Protein AF-K9UHI0-F1 (afdb_monomer)

Organism: Chamaesiphon minutus (strain ATCC 27169 / PCC 6605) (NCBI:txid1173020)

Radius of gyration: 30.15 Å; Cα contacts (8 Å, |Δi|>4): 325; chains: 1; bounding box: 74×89×72 Å

Foldseek 3Di:
DDDDAPDLLLQQCLQVLPPPPDDDPPPDPDDDDDDDDDDDDDDDDDDDDDDDDDDDDDDDDDDDDDDDDDDDDDDDDDDPDDDDPDQDADDPVLLVLLVVLLCLLLVFDDDPVRSVVVVVSCNVCVVPDPSNVVSSVSSSVCVVCSVVPDPVSSVVSSVVSLVSLLVVLLVLDPVSVVSNVRSQCDPVQFLAVDLHTHHLSLLLLLLVLLQVLVCLLLVHRAGDSDPVVSVLSSVLCSVCVVVDDNLLVVLSVCSSVLVSCCVVPVVVPQAPLVSLVSSLVSLVLCCVQFVLSVVSNVLSVVLVVVLVPPPVCPPVPDDSVRSRVSVVVCVVVSVVVSVVDPDNRHGPVSVRSVVDPSSVSSSPGPSVVVPDDDPDD

Solvent-accessible surface area (backbone atoms only — not comparable to full-atom values): 23058 Å² total; per-residue (Å²): 132,86,79,83,63,77,57,35,72,67,58,39,59,65,56,75,71,60,61,90,80,50,84,75,78,76,90,70,88,78,78,84,85,83,90,85,85,87,86,87,86,92,86,86,83,88,90,84,94,86,83,88,89,87,88,87,82,89,84,90,90,87,90,86,84,91,90,89,90,91,83,88,81,90,79,86,86,76,80,88,70,75,82,79,80,80,77,80,76,92,46,73,65,62,51,52,47,32,54,49,39,56,17,60,51,58,74,37,86,74,48,73,70,54,49,50,53,51,47,57,51,51,60,74,40,48,91,78,34,64,56,43,49,56,23,48,54,43,47,40,68,40,41,65,54,64,72,72,42,55,73,64,56,44,50,52,52,29,51,53,52,51,53,48,23,50,51,41,30,73,78,56,35,66,62,21,41,55,57,43,48,59,44,46,64,39,78,92,50,40,70,29,83,59,70,57,53,42,27,61,66,40,29,44,43,50,27,47,51,50,27,47,51,50,18,59,43,70,73,45,85,32,44,72,62,44,74,67,47,23,49,51,44,37,52,53,48,40,77,44,45,82,78,52,52,55,69,43,37,47,44,43,69,43,38,52,66,37,42,47,51,34,67,79,42,49,67,72,71,60,43,60,57,51,50,50,54,50,29,33,54,46,20,69,72,36,35,87,55,38,69,89,42,36,66,52,25,48,52,45,43,52,51,54,48,54,58,68,66,36,84,89,53,54,71,92,79,51,51,77,68,54,48,35,52,54,49,58,64,52,41,62,59,48,57,55,59,57,68,76,47,83,86,78,68,68,56,72,58,78,75,34,50,83,80,41,62,60,66,59,64,55,38,72,33,76,53,51,74,67,72,56,70,80,79,81,125

Structure (mmCIF, N/CA/C/O backbone):
data_AF-K9UHI0-F1
#
_entry.id   AF-K9UHI0-F1
#
loop_
_atom_site.group_PDB
_atom_site.id
_atom_site.type_symbol
_atom_site.label_atom_id
_atom_site.label_alt_id
_atom_site.label_comp_id
_atom_site.label_asym_id
_atom_site.label_entity_id
_atom_site.label_seq_id
_atom_site.pdbx_PDB_ins_code
_atom_site.Cartn_x
_atom_site.Cartn_y
_atom_site.Cartn_z
_atom_site.occupancy
_atom_site.B_iso_or_equiv
_atom_site.auth_seq_id
_atom_site.auth_comp_id
_atom_site.auth_asym_id
_atom_site.auth_atom_id
_atom_site.pdbx_PDB_model_num
ATOM 1 N N . MET A 1 1 ? -18.161 9.362 -13.116 1.00 27.28 1 MET A N 1
ATOM 2 C CA . MET A 1 1 ? -16.738 9.174 -12.734 1.00 27.28 1 MET A CA 1
ATOM 3 C C . MET A 1 1 ? -15.889 9.791 -13.835 1.00 27.28 1 MET A C 1
ATOM 5 O O . MET A 1 1 ? -16.191 9.506 -14.984 1.00 27.28 1 MET A O 1
ATOM 9 N N . LYS A 1 2 ? -14.886 10.631 -13.537 1.00 25.95 2 LYS A N 1
ATOM 10 C CA . LYS A 1 2 ? -13.956 11.105 -14.580 1.00 25.95 2 LYS A CA 1
ATOM 11 C C . LYS A 1 2 ? -12.965 9.972 -14.909 1.00 25.95 2 LYS A C 1
ATOM 13 O O . LYS A 1 2 ? -12.375 9.446 -13.964 1.00 25.95 2 LYS A O 1
ATOM 18 N N . PRO A 1 3 ? -12.799 9.558 -16.178 1.00 29.36 3 PRO A N 1
ATOM 19 C CA . PRO A 1 3 ? -11.816 8.544 -16.544 1.00 29.36 3 PRO A CA 1
ATOM 20 C C . PRO A 1 3 ? -10.414 9.150 -16.453 1.00 29.36 3 PRO A C 1
ATOM 22 O O . PRO A 1 3 ? -10.140 10.164 -17.099 1.00 29.36 3 PRO A O 1
ATOM 25 N N . THR A 1 4 ? -9.543 8.536 -15.650 1.00 36.44 4 THR A N 1
ATOM 26 C CA . THR A 1 4 ? -8.164 8.992 -15.432 1.00 36.44 4 THR A CA 1
ATOM 27 C C . THR A 1 4 ? -7.467 9.252 -16.764 1.00 36.44 4 THR A C 1
ATOM 29 O O . THR A 1 4 ? -7.458 8.406 -17.663 1.00 36.44 4 THR A O 1
ATOM 32 N N . SER A 1 5 ? -6.951 10.465 -16.916 1.00 41.91 5 SER A N 1
ATOM 33 C CA . SER A 1 5 ? -5.935 10.766 -17.915 1.00 41.91 5 SER A CA 1
ATOM 34 C C . SER A 1 5 ? -4.603 10.174 -17.480 1.00 41.91 5 SER A C 1
ATOM 36 O O . SER A 1 5 ? -4.393 10.016 -16.274 1.00 41.91 5 SER A O 1
ATOM 38 N N . ILE A 1 6 ? -3.678 9.956 -18.419 1.00 47.50 6 ILE A N 1
ATOM 39 C CA . ILE A 1 6 ? -2.267 9.874 -18.026 1.00 47.50 6 ILE A CA 1
ATOM 40 C C . ILE A 1 6 ? -1.928 11.226 -17.396 1.00 47.50 6 ILE A C 1
ATOM 42 O O . ILE A 1 6 ? -1.931 12.268 -18.057 1.00 47.50 6 ILE A O 1
ATOM 46 N N . ASN A 1 7 ? -1.703 11.220 -16.087 1.00 49.72 7 ASN A N 1
ATOM 47 C CA . ASN A 1 7 ? -1.215 12.379 -15.364 1.00 49.72 7 ASN A CA 1
ATOM 48 C C . ASN A 1 7 ? 0.159 12.740 -15.935 1.00 49.72 7 ASN A C 1
ATOM 50 O O . ASN A 1 7 ? 1.037 11.887 -16.064 1.00 49.72 7 ASN A O 1
ATOM 54 N N . SER A 1 8 ? 0.337 14.004 -16.309 1.00 45.19 8 SER A N 1
ATOM 55 C CA . SER A 1 8 ? 1.539 14.483 -16.992 1.00 45.19 8 SER A CA 1
ATOM 56 C C . SER A 1 8 ? 2.810 14.173 -16.190 1.00 45.19 8 SER A C 1
ATOM 58 O O . SER A 1 8 ? 3.842 13.873 -16.784 1.00 45.19 8 SER A O 1
ATOM 60 N N . GLY A 1 9 ? 2.717 14.152 -14.853 1.00 43.16 9 GLY A N 1
ATOM 61 C CA . GLY A 1 9 ? 3.816 13.778 -13.963 1.00 43.16 9 GLY A CA 1
ATOM 62 C C . GLY A 1 9 ? 4.340 12.350 -14.159 1.00 43.16 9 GLY A C 1
ATOM 63 O O . GLY A 1 9 ? 5.542 12.135 -14.014 1.00 43.16 9 GLY A O 1
ATOM 64 N N . VAL A 1 10 ? 3.492 11.391 -14.558 1.00 49.34 10 VAL A N 1
ATOM 65 C CA . VAL A 1 10 ? 3.803 9.939 -14.622 1.00 49.34 10 VAL A CA 1
ATOM 66 C C . VAL A 1 10 ? 4.952 9.625 -15.566 1.00 49.34 10 VAL A C 1
ATOM 68 O O . VAL A 1 10 ? 5.658 8.632 -15.396 1.00 49.34 10 VAL A O 1
ATOM 71 N N . ILE A 1 11 ? 5.147 10.480 -16.565 1.00 49.81 11 ILE A N 1
ATOM 72 C CA . ILE A 1 11 ? 6.159 10.277 -17.590 1.00 49.81 11 ILE A CA 1
ATOM 73 C C . ILE A 1 11 ? 7.196 11.441 -17.561 1.00 49.81 11 ILE A C 1
ATOM 75 O O . ILE A 1 11 ? 8.341 11.240 -17.963 1.00 49.81 11 ILE A O 1
ATOM 79 N N . ALA A 1 12 ? 6.850 12.641 -17.047 1.00 43.25 12 ALA A N 1
ATOM 80 C CA . ALA A 1 12 ? 7.597 13.904 -17.264 1.00 43.25 12 ALA A CA 1
ATOM 81 C C . ALA A 1 12 ? 9.023 13.957 -16.708 1.00 43.25 12 ALA A C 1
ATOM 83 O O . ALA A 1 12 ? 9.839 14.788 -17.112 1.00 43.25 12 ALA A O 1
ATOM 84 N N . ILE A 1 13 ? 9.339 13.091 -15.753 1.00 48.03 13 ILE A N 1
ATOM 85 C CA . ILE A 1 13 ? 10.541 13.248 -14.934 1.00 48.03 13 ILE A CA 1
ATOM 86 C C . ILE A 1 13 ? 11.806 12.749 -15.641 1.00 48.03 13 ILE A C 1
ATOM 88 O O . ILE A 1 13 ? 12.902 13.127 -15.241 1.00 48.03 13 ILE A O 1
ATOM 92 N N . LEU A 1 14 ? 11.682 12.051 -16.776 1.00 46.56 14 LEU A N 1
ATOM 93 C CA . LEU A 1 14 ? 12.818 11.690 -17.632 1.00 46.56 14 LEU A CA 1
ATOM 94 C C . LEU A 1 14 ? 13.666 12.903 -18.071 1.00 46.56 14 LEU A C 1
ATOM 96 O O . LEU A 1 14 ? 14.872 12.756 -18.252 1.00 46.56 14 LEU A O 1
ATOM 100 N N . CYS A 1 15 ? 13.092 14.110 -18.142 1.00 39.62 15 CYS A N 1
ATOM 101 C CA . CYS A 1 15 ? 13.847 15.310 -18.511 1.00 39.62 15 CYS A CA 1
ATOM 102 C C . CYS A 1 15 ? 14.614 15.972 -17.351 1.00 39.62 15 CYS A C 1
ATOM 104 O O . CYS A 1 15 ? 15.675 16.550 -17.576 1.00 39.6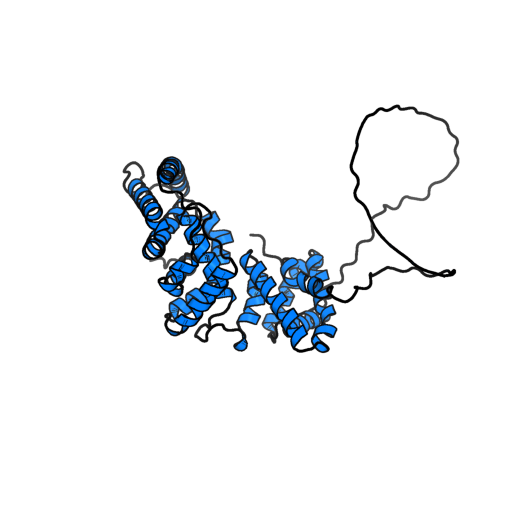2 15 CYS A O 1
ATOM 106 N N . ALA A 1 16 ? 14.143 15.847 -16.104 1.00 38.31 16 ALA A N 1
ATOM 107 C CA . ALA A 1 16 ? 14.849 16.378 -14.929 1.00 38.31 16 ALA A CA 1
ATOM 108 C C . ALA A 1 16 ? 16.156 15.614 -14.627 1.00 38.31 16 ALA A C 1
ATOM 110 O O . ALA A 1 16 ? 16.988 16.071 -13.846 1.00 38.31 16 ALA A O 1
ATOM 111 N N . LEU A 1 17 ? 16.342 14.443 -15.244 1.00 43.22 17 LEU A N 1
ATOM 112 C CA . LEU A 1 17 ? 17.470 13.547 -14.995 1.00 43.22 17 LEU A CA 1
ATOM 113 C C . LEU A 1 17 ? 18.700 13.820 -15.872 1.00 43.22 17 LEU A C 1
ATOM 115 O O . LEU A 1 17 ? 19.778 13.346 -15.522 1.00 43.22 17 LEU A O 1
ATOM 119 N N . GLY A 1 18 ? 18.558 14.583 -16.963 1.00 35.75 18 GLY A N 1
ATOM 120 C CA . GLY A 1 18 ? 19.651 14.887 -17.900 1.00 35.75 18 GLY A CA 1
ATOM 121 C C . GLY A 1 18 ? 20.439 16.173 -17.608 1.00 35.75 18 GLY A C 1
ATOM 122 O O . GLY A 1 18 ? 21.479 16.396 -18.217 1.00 35.75 18 GLY A O 1
ATOM 123 N N . VAL A 1 19 ? 19.973 17.029 -16.690 1.00 34.88 19 VAL A N 1
ATOM 124 C CA . VAL A 1 19 ? 20.489 18.412 -16.533 1.00 34.88 19 VAL A CA 1
ATOM 125 C C . VAL A 1 19 ? 21.651 18.528 -15.528 1.00 34.88 19 VAL A C 1
ATOM 127 O O . VAL A 1 19 ? 22.169 19.612 -15.291 1.00 34.88 19 VAL A O 1
ATOM 130 N N . ALA A 1 20 ? 22.118 17.420 -14.947 1.00 32.69 20 ALA A N 1
ATOM 131 C CA . ALA A 1 20 ? 23.204 17.423 -13.957 1.00 32.69 20 ALA A CA 1
ATOM 132 C C . ALA A 1 20 ? 24.629 17.489 -14.563 1.00 32.69 20 ALA A C 1
ATOM 134 O O . ALA A 1 20 ? 25.593 17.192 -13.862 1.00 32.69 20 ALA A O 1
ATOM 135 N N . GLY A 1 21 ? 24.781 17.839 -15.847 1.00 33.59 21 GLY A N 1
ATOM 136 C CA . GLY A 1 21 ? 26.106 17.883 -16.485 1.00 33.59 21 GLY A CA 1
ATOM 137 C C . GLY A 1 21 ? 26.199 18.469 -17.896 1.00 33.59 21 GLY A C 1
ATOM 138 O O . GLY A 1 21 ? 27.305 18.774 -18.329 1.00 33.59 21 GLY A O 1
ATOM 139 N N . ILE A 1 22 ? 25.089 18.662 -18.619 1.00 29.00 22 ILE A N 1
ATOM 140 C CA . ILE A 1 22 ? 25.106 19.298 -19.947 1.00 29.00 22 ILE A CA 1
ATOM 141 C C . ILE A 1 22 ? 24.014 20.364 -20.006 1.00 29.00 22 ILE A C 1
ATOM 143 O O . ILE A 1 22 ? 22.843 20.089 -19.739 1.00 29.00 22 ILE A O 1
ATOM 147 N N . VAL A 1 23 ? 24.411 21.586 -20.367 1.00 25.75 23 VAL A N 1
ATOM 148 C CA . VAL A 1 23 ? 23.496 22.693 -20.660 1.00 25.75 23 VAL A CA 1
ATOM 149 C C . VAL A 1 23 ? 22.603 22.270 -21.822 1.00 25.75 23 VAL A C 1
ATOM 151 O O . VAL A 1 23 ? 23.087 22.057 -22.933 1.00 25.75 23 VAL A O 1
ATOM 154 N N . ALA A 1 24 ? 21.297 22.149 -21.580 1.00 24.58 24 ALA A N 1
ATOM 155 C CA . ALA A 1 24 ? 20.345 22.018 -22.673 1.00 24.58 24 ALA A CA 1
ATOM 156 C C . ALA A 1 24 ? 20.451 23.285 -23.541 1.00 24.58 24 ALA A C 1
ATOM 158 O O . ALA A 1 24 ? 20.307 24.382 -22.990 1.00 24.58 24 ALA A O 1
ATOM 159 N N . PRO A 1 25 ? 20.704 23.184 -24.860 1.00 26.47 25 PRO A N 1
ATOM 160 C CA . PRO A 1 25 ? 20.647 24.357 -25.711 1.00 26.47 25 PRO A CA 1
ATOM 161 C C . PRO A 1 25 ? 19.224 24.905 -25.633 1.00 26.47 25 PRO A C 1
ATOM 163 O O . PRO A 1 25 ? 18.255 24.194 -25.915 1.00 26.47 25 PRO A O 1
ATOM 166 N N . ALA A 1 26 ? 19.096 26.163 -25.214 1.00 24.89 26 ALA A N 1
ATOM 167 C CA . ALA A 1 26 ? 17.833 26.867 -25.330 1.00 24.89 26 ALA A CA 1
ATOM 168 C C . ALA A 1 26 ? 17.403 26.814 -26.801 1.00 24.89 26 ALA A C 1
ATOM 170 O O . ALA A 1 26 ? 18.212 27.074 -27.693 1.00 24.89 26 ALA A O 1
ATOM 171 N N . ILE A 1 27 ? 16.136 26.485 -27.061 1.00 26.08 27 ILE A N 1
ATOM 172 C CA . ILE A 1 27 ? 15.562 26.629 -28.402 1.00 26.08 27 ILE A CA 1
ATOM 173 C C . ILE A 1 27 ? 15.272 28.121 -28.597 1.00 26.08 27 ILE A C 1
ATOM 175 O O . ILE A 1 27 ? 14.135 28.581 -28.506 1.00 26.08 27 ILE A O 1
ATOM 179 N N . THR A 1 28 ? 16.336 28.896 -28.796 1.00 24.30 28 THR A N 1
ATOM 180 C CA . THR A 1 28 ? 16.261 30.273 -29.266 1.00 24.30 28 THR A CA 1
ATOM 181 C C . THR A 1 28 ? 15.878 30.237 -30.737 1.00 24.30 28 THR A C 1
ATOM 183 O O . THR A 1 28 ? 16.615 29.712 -31.569 1.00 24.30 28 THR A O 1
ATOM 186 N N . VAL A 1 29 ? 14.718 30.802 -31.068 1.00 26.45 29 VAL A N 1
ATOM 187 C CA . VAL A 1 29 ? 14.340 31.058 -32.459 1.00 26.45 29 VAL A CA 1
ATOM 188 C C . VAL A 1 29 ? 15.164 32.248 -32.946 1.00 26.45 29 VAL A C 1
ATOM 190 O O . VAL A 1 29 ? 14.828 33.397 -32.670 1.00 26.45 29 VAL A O 1
ATOM 193 N N . THR A 1 30 ? 16.273 31.974 -33.628 1.00 24.75 30 THR A N 1
ATOM 194 C CA . THR A 1 30 ? 17.125 32.999 -34.238 1.00 24.75 30 THR A CA 1
ATOM 195 C C . THR A 1 30 ? 16.590 33.399 -35.610 1.00 24.75 30 THR A C 1
ATOM 197 O O . THR A 1 30 ? 16.563 32.591 -36.538 1.00 24.75 30 THR A O 1
ATOM 200 N N . THR A 1 31 ? 16.223 34.669 -35.764 1.00 27.30 31 THR A N 1
ATOM 201 C CA . THR A 1 31 ? 16.151 35.342 -37.069 1.00 27.30 31 THR A CA 1
ATOM 202 C C . THR A 1 31 ? 17.547 35.854 -37.476 1.00 27.30 31 THR A C 1
ATOM 204 O O . THR A 1 31 ? 18.405 36.046 -36.608 1.00 27.30 31 THR A O 1
ATOM 207 N N . PRO A 1 32 ? 17.844 36.008 -38.781 1.00 27.06 32 PRO A N 1
ATOM 208 C CA . PRO A 1 32 ? 19.227 36.140 -39.248 1.00 27.06 32 PRO A CA 1
ATOM 209 C C . PRO A 1 32 ? 19.825 37.562 -39.172 1.00 27.06 32 PRO A C 1
ATOM 211 O O . PRO A 1 32 ? 19.238 38.492 -39.708 1.00 27.06 32 PRO A O 1
ATOM 214 N N . VAL A 1 33 ? 21.065 37.634 -38.646 1.00 27.77 33 VAL A N 1
ATOM 215 C CA . VAL A 1 33 ? 22.206 38.510 -39.052 1.00 27.77 33 VAL A CA 1
ATOM 216 C C . VAL A 1 33 ? 22.004 40.039 -38.848 1.00 27.77 33 VAL A C 1
ATOM 218 O O . VAL A 1 33 ? 21.050 40.638 -39.318 1.00 27.77 33 VAL A O 1
ATOM 221 N N . THR A 1 34 ? 22.882 40.776 -38.147 1.00 26.70 34 THR A N 1
ATOM 222 C CA . THR A 1 34 ? 24.239 41.162 -38.610 1.00 26.70 34 THR A CA 1
ATOM 223 C C . THR A 1 34 ? 25.195 41.568 -37.458 1.00 26.70 34 THR A C 1
ATOM 225 O O . THR A 1 34 ? 24.761 41.882 -36.357 1.00 26.70 34 THR A O 1
ATOM 228 N N . THR A 1 35 ? 26.506 41.517 -37.738 1.00 26.91 35 THR A N 1
ATOM 229 C CA . THR A 1 35 ? 27.729 41.771 -36.923 1.00 26.91 35 THR A CA 1
ATOM 230 C C . THR A 1 35 ? 27.698 42.976 -35.943 1.00 26.91 35 THR A C 1
ATOM 232 O O . THR A 1 35 ? 26.991 43.947 -36.182 1.00 26.91 35 THR A O 1
ATOM 235 N N . THR A 1 36 ? 28.536 43.078 -34.885 1.00 26.98 36 THR A N 1
ATOM 236 C CA . THR A 1 36 ? 30.018 43.233 -34.978 1.00 26.98 36 THR A CA 1
ATOM 237 C C . THR A 1 36 ? 30.780 43.184 -33.617 1.00 26.98 36 THR A C 1
ATOM 239 O O . THR A 1 36 ? 30.343 43.806 -32.662 1.00 26.98 36 THR A O 1
ATOM 242 N N . LYS A 1 37 ? 31.976 42.546 -33.609 1.00 28.44 37 LYS A N 1
ATOM 243 C CA . LYS A 1 37 ? 33.175 42.665 -32.710 1.00 28.44 37 LYS A CA 1
ATOM 244 C C . LYS A 1 37 ? 33.135 42.376 -31.179 1.00 28.44 37 LYS A C 1
ATOM 246 O O . LYS A 1 37 ? 32.528 43.081 -30.387 1.00 28.44 37 LYS A O 1
ATOM 251 N N . THR A 1 38 ? 33.985 41.413 -30.793 1.00 28.83 38 THR A N 1
ATOM 252 C CA . THR A 1 38 ? 34.706 41.183 -29.506 1.00 28.83 38 THR A CA 1
ATOM 253 C C . THR A 1 38 ? 35.846 42.231 -29.289 1.00 28.83 38 THR A C 1
ATOM 255 O O . THR A 1 38 ? 36.114 42.945 -30.260 1.00 28.83 38 THR A O 1
ATOM 258 N N . PRO A 1 39 ? 36.571 42.348 -28.129 1.00 37.34 39 PRO A N 1
ATOM 259 C CA . PRO A 1 39 ? 36.911 41.294 -27.148 1.00 37.34 39 PRO A CA 1
ATOM 260 C C . PRO A 1 39 ? 36.820 41.593 -25.619 1.00 37.34 39 PRO A C 1
ATOM 262 O O . PRO A 1 39 ? 36.635 42.713 -25.159 1.00 37.34 39 PRO A O 1
ATOM 265 N N . LEU A 1 40 ? 36.980 40.489 -24.874 1.00 27.48 40 LEU A N 1
ATOM 266 C CA . LEU A 1 40 ? 37.223 40.248 -23.430 1.00 27.48 40 LEU A CA 1
ATOM 267 C C . LEU A 1 40 ? 38.588 40.804 -22.894 1.00 27.48 40 LEU A C 1
ATOM 269 O O . LEU A 1 40 ? 39.314 41.338 -23.734 1.00 27.48 40 LEU A O 1
ATOM 273 N N . PRO A 1 41 ? 39.043 40.600 -21.609 1.00 43.81 41 PRO A N 1
ATOM 274 C CA . PRO A 1 41 ? 38.465 39.840 -20.458 1.00 43.81 41 PRO A CA 1
ATOM 275 C C . PRO A 1 41 ? 38.632 40.415 -18.994 1.00 43.81 41 PRO A C 1
ATOM 277 O O . PRO A 1 41 ? 39.450 41.287 -18.735 1.00 43.81 41 PRO A O 1
ATOM 280 N N . VAL A 1 42 ? 37.999 39.718 -18.019 1.00 27.83 42 VAL A N 1
ATOM 281 C CA . VAL A 1 42 ? 38.561 39.232 -16.708 1.00 27.83 42 VAL A CA 1
ATOM 282 C C . VAL A 1 42 ? 38.453 40.007 -15.355 1.00 27.83 42 VAL A C 1
ATOM 284 O O . VAL A 1 42 ? 38.712 41.197 -15.250 1.00 27.83 42 VAL A O 1
ATOM 287 N N . ASN A 1 43 ? 38.198 39.188 -14.308 1.00 30.59 43 ASN A N 1
ATOM 288 C CA . ASN A 1 43 ? 38.363 39.310 -12.834 1.00 30.59 43 ASN A CA 1
ATOM 289 C C . ASN A 1 43 ? 37.238 39.820 -11.881 1.00 30.59 43 ASN A C 1
ATOM 291 O O . ASN A 1 43 ? 36.897 40.994 -11.803 1.00 30.59 43 ASN A O 1
ATOM 295 N N . THR A 1 44 ? 36.773 38.863 -11.058 1.00 30.25 44 THR A N 1
ATOM 296 C CA . THR A 1 44 ? 36.111 38.906 -9.724 1.00 30.25 44 THR A CA 1
ATOM 297 C C . THR A 1 44 ? 37.065 39.440 -8.613 1.00 30.25 44 THR A C 1
ATOM 299 O O . THR A 1 44 ? 38.251 39.553 -8.928 1.00 30.25 44 THR A O 1
ATOM 302 N N . PRO A 1 45 ? 36.665 39.726 -7.329 1.00 34.12 45 PRO A N 1
ATOM 303 C CA . PRO A 1 45 ? 35.695 38.988 -6.480 1.00 34.12 45 PRO A CA 1
ATOM 304 C C . PRO A 1 45 ? 34.756 39.798 -5.520 1.00 34.12 45 PRO A C 1
ATOM 306 O O . PRO A 1 45 ? 34.724 41.022 -5.513 1.00 34.12 45 PRO A O 1
ATOM 309 N N . LEU A 1 46 ? 33.972 39.047 -4.719 1.00 27.30 46 LEU A N 1
ATOM 310 C CA . LEU A 1 46 ? 33.167 39.410 -3.514 1.00 27.30 46 LEU A CA 1
ATOM 311 C C . LEU A 1 46 ? 33.998 40.068 -2.369 1.00 27.30 46 LEU A C 1
ATOM 313 O O . LEU A 1 46 ? 35.222 40.055 -2.501 1.00 27.30 46 LEU A O 1
ATOM 317 N N . PRO A 1 47 ? 33.433 40.493 -1.194 1.00 40.22 47 PRO A N 1
ATOM 318 C CA . PRO A 1 47 ? 32.036 40.475 -0.665 1.00 40.22 47 PRO A CA 1
ATOM 319 C C . PRO A 1 47 ? 31.548 41.895 -0.186 1.00 40.22 47 PRO A C 1
ATOM 321 O O . PRO A 1 47 ? 32.264 42.866 -0.372 1.00 40.22 47 PRO A O 1
ATOM 324 N N . THR A 1 48 ? 30.374 42.190 0.418 1.00 29.20 48 THR A N 1
ATOM 325 C CA . THR A 1 48 ? 29.900 41.798 1.775 1.00 29.20 48 THR A CA 1
ATOM 326 C C . THR A 1 48 ? 28.528 42.435 2.137 1.00 29.20 48 THR A C 1
ATOM 328 O O . THR A 1 48 ? 28.254 43.584 1.820 1.00 29.20 48 THR A O 1
ATOM 331 N N . LYS A 1 49 ? 27.710 41.676 2.881 1.00 28.94 49 LYS A N 1
ATOM 332 C CA . LYS A 1 49 ? 26.517 41.996 3.714 1.00 28.94 49 LYS A CA 1
ATOM 333 C C . LYS A 1 49 ? 26.401 43.413 4.351 1.00 28.94 49 LYS A C 1
ATOM 335 O O . LYS A 1 49 ? 27.187 43.707 5.246 1.00 28.94 49 LYS A O 1
ATOM 340 N N . VAL A 1 50 ? 25.317 44.168 4.068 1.00 29.77 50 VAL A N 1
ATOM 341 C CA . VAL A 1 50 ? 24.730 45.256 4.920 1.00 29.77 50 VAL A CA 1
ATOM 342 C C . VAL A 1 50 ? 23.184 45.323 4.757 1.00 29.77 50 VAL A C 1
ATOM 344 O O . VAL A 1 50 ? 22.653 44.875 3.745 1.00 29.77 50 VAL A O 1
ATOM 347 N N . VAL A 1 51 ? 22.471 45.833 5.775 1.00 28.42 51 VAL A N 1
ATOM 348 C CA . VAL A 1 51 ? 20.998 45.950 5.981 1.00 28.42 51 VAL A CA 1
ATOM 349 C C . VAL A 1 51 ? 20.721 47.275 6.745 1.00 28.42 51 VAL A C 1
ATOM 351 O O . VAL A 1 51 ? 21.633 47.672 7.474 1.00 28.42 51 VAL A O 1
ATOM 354 N N . PRO A 1 52 ? 19.520 47.923 6.752 1.00 43.03 52 PRO A N 1
ATOM 355 C CA . PRO A 1 52 ? 18.366 47.909 5.837 1.00 43.03 52 PRO A CA 1
ATOM 356 C C . PRO A 1 52 ? 18.369 49.229 4.997 1.00 43.03 52 PRO A C 1
ATOM 358 O O . PRO A 1 52 ? 19.286 49.276 4.178 1.00 43.03 52 PRO A O 1
ATOM 361 N N . PRO A 1 53 ? 17.533 50.311 5.128 1.00 35.97 53 PRO A N 1
ATOM 362 C CA . PRO A 1 53 ? 16.258 50.604 5.831 1.00 35.97 53 PRO A CA 1
ATOM 363 C C . PRO A 1 53 ? 15.028 50.754 4.882 1.00 35.97 53 PRO A C 1
ATOM 365 O O . PRO A 1 53 ? 15.066 50.342 3.728 1.00 35.97 53 PRO A O 1
ATOM 368 N N . ALA A 1 54 ? 13.919 51.326 5.381 1.00 26.58 54 ALA A N 1
ATOM 369 C CA . ALA A 1 54 ? 12.696 51.719 4.646 1.00 26.58 54 ALA A CA 1
ATOM 370 C C . ALA A 1 54 ? 12.407 53.234 4.806 1.00 26.58 54 ALA A C 1
ATOM 372 O O . ALA A 1 54 ? 13.045 53.847 5.664 1.00 26.58 54 ALA A O 1
ATOM 373 N N . THR A 1 55 ? 11.408 53.806 4.088 1.00 27.30 55 THR A N 1
ATOM 374 C CA . THR A 1 55 ? 10.288 54.656 4.631 1.00 27.30 55 THR A CA 1
ATOM 375 C C . THR A 1 55 ? 9.607 55.606 3.594 1.00 27.30 55 THR A C 1
ATOM 377 O O . THR A 1 55 ? 10.302 56.300 2.867 1.00 27.30 55 THR A O 1
ATOM 380 N N . LYS A 1 56 ? 8.253 55.716 3.662 1.00 25.95 56 LYS A N 1
ATOM 381 C CA . LYS A 1 56 ? 7.309 56.780 3.156 1.00 25.95 56 LYS A CA 1
ATOM 382 C C . LYS A 1 56 ? 7.033 56.918 1.627 1.00 25.95 56 LYS A C 1
ATOM 384 O O . LYS A 1 56 ? 7.963 56.951 0.842 1.00 25.95 56 LYS A O 1
ATOM 389 N N . VAL A 1 57 ? 5.772 56.789 1.138 1.00 25.11 57 VAL A N 1
ATOM 390 C CA . VAL A 1 57 ? 4.570 57.710 1.124 1.00 25.11 57 VAL A CA 1
ATOM 391 C C . VAL A 1 57 ? 4.629 58.689 -0.081 1.00 25.11 57 VAL A C 1
ATOM 393 O O . VAL A 1 57 ? 5.580 59.451 -0.149 1.00 25.11 57 VAL A O 1
ATOM 396 N N . ILE A 1 58 ? 3.820 58.551 -1.163 1.00 24.02 58 ILE A N 1
ATOM 397 C CA . ILE A 1 58 ? 2.392 58.979 -1.387 1.00 24.02 58 ILE A CA 1
ATOM 398 C C . ILE A 1 58 ? 2.242 60.535 -1.375 1.00 24.02 58 ILE A C 1
ATOM 400 O O . ILE A 1 58 ? 2.868 61.107 -0.486 1.00 24.02 58 ILE A O 1
ATOM 404 N N . PRO A 1 59 ? 1.426 61.251 -2.218 1.00 37.34 59 PRO A N 1
ATOM 405 C CA . PRO A 1 59 ? 0.422 60.854 -3.243 1.00 37.34 59 PRO A CA 1
ATOM 406 C C . PRO A 1 59 ? 0.472 61.560 -4.645 1.00 37.34 59 PRO A C 1
ATOM 408 O O . PRO A 1 59 ? 1.197 62.518 -4.873 1.00 37.34 59 PRO A O 1
ATOM 411 N N . SER A 1 60 ? -0.401 61.075 -5.545 1.00 24.66 60 SER A N 1
ATOM 412 C CA . SER A 1 60 ? -1.216 61.711 -6.619 1.00 24.66 60 SER A CA 1
ATOM 413 C C . SER A 1 60 ? -1.038 63.175 -7.089 1.00 24.66 60 SER A C 1
ATOM 415 O O . SER A 1 60 ? -1.03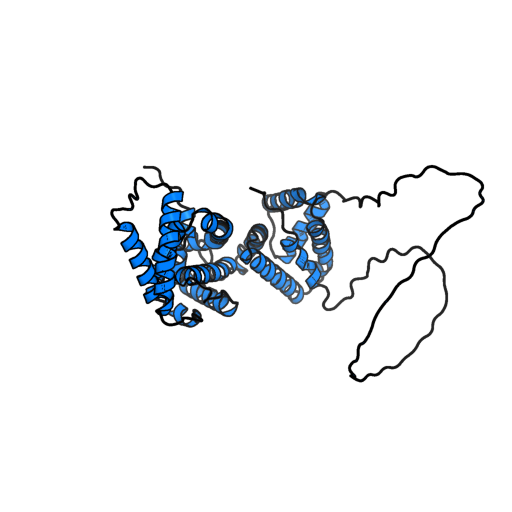5 64.091 -6.272 1.00 24.66 60 SER A O 1
ATOM 417 N N . THR A 1 61 ? -1.256 63.420 -8.399 1.00 27.09 61 THR A N 1
ATOM 418 C CA . THR A 1 61 ? -2.444 64.175 -8.910 1.00 27.09 61 THR A CA 1
ATOM 419 C C . THR A 1 61 ? -2.650 64.088 -10.439 1.00 27.09 61 THR A C 1
ATOM 421 O O . THR A 1 61 ? -1.760 63.688 -11.182 1.00 27.09 61 THR A O 1
ATOM 424 N N . THR A 1 62 ? -3.871 64.415 -10.883 1.00 28.17 62 THR A N 1
ATOM 425 C CA . THR A 1 62 ? -4.433 64.230 -12.240 1.00 28.17 62 THR A CA 1
ATOM 426 C C . THR A 1 62 ? -4.519 65.545 -13.024 1.00 28.17 62 THR A C 1
ATOM 428 O O . THR A 1 62 ? -4.937 66.540 -12.438 1.00 28.17 62 THR A O 1
ATOM 431 N N . VAL A 1 63 ? -4.285 65.536 -14.348 1.00 27.31 63 VAL A N 1
ATOM 432 C CA . VAL A 1 63 ? -4.873 66.527 -15.285 1.00 27.31 63 VAL A CA 1
ATOM 433 C C . VAL A 1 63 ? -5.028 66.006 -16.729 1.00 27.31 63 VAL A C 1
ATOM 435 O O . VAL A 1 63 ? -4.218 65.223 -17.218 1.00 27.31 63 VAL A O 1
ATOM 438 N N . THR A 1 64 ? -6.071 66.506 -17.397 1.00 25.80 64 THR A N 1
ATOM 439 C CA . THR A 1 64 ? -6.509 66.367 -18.813 1.00 25.80 64 THR A CA 1
ATOM 440 C C . THR A 1 64 ? -7.335 67.654 -19.127 1.00 25.80 64 THR A C 1
ATOM 442 O O . THR A 1 64 ? -7.655 68.335 -18.146 1.00 25.80 64 THR A O 1
ATOM 445 N N . PRO A 1 65 ? -7.782 68.021 -20.365 1.00 41.66 65 PRO A N 1
ATOM 446 C CA . PRO A 1 65 ? -7.627 67.402 -21.706 1.00 41.66 65 PRO A CA 1
ATOM 447 C C . PRO A 1 65 ? -7.421 68.373 -22.930 1.00 41.66 65 PRO A C 1
ATOM 449 O O . PRO A 1 65 ? -7.466 69.589 -22.781 1.00 41.66 65 PRO A O 1
ATOM 452 N N . THR A 1 66 ? -7.403 67.812 -24.167 1.00 25.30 66 THR A N 1
ATOM 453 C CA . THR A 1 66 ? -7.713 68.440 -25.509 1.00 25.30 66 THR A CA 1
ATOM 454 C C . THR A 1 66 ? -6.681 69.439 -26.107 1.00 25.30 66 THR A C 1
ATOM 456 O O . THR A 1 66 ? -6.118 70.223 -25.362 1.00 25.30 66 THR A O 1
ATOM 459 N N . THR A 1 67 ? -6.331 69.484 -27.415 1.00 26.47 67 THR A N 1
ATOM 460 C CA . THR A 1 67 ? -7.123 69.425 -28.685 1.00 26.47 67 THR A CA 1
ATOM 461 C C . THR A 1 67 ? -6.390 68.842 -29.943 1.00 26.47 67 THR A C 1
ATOM 463 O O . THR A 1 67 ? -5.209 68.521 -29.904 1.00 26.47 67 THR A O 1
ATOM 466 N N . LEU A 1 68 ? -7.153 68.676 -31.048 1.00 26.11 68 LEU A N 1
ATOM 467 C CA . LEU A 1 68 ? -6.889 68.108 -32.412 1.00 26.11 68 LEU A CA 1
ATOM 468 C C . LEU A 1 68 ? -6.295 69.139 -33.431 1.00 26.11 68 LEU A C 1
ATOM 470 O O . LEU A 1 68 ? -6.256 70.301 -33.022 1.00 26.11 68 LEU A O 1
ATOM 474 N N . PRO A 1 69 ? -5.846 68.835 -34.699 1.00 35.19 69 PRO A N 1
ATOM 475 C CA . PRO A 1 69 ? -6.403 67.938 -35.771 1.00 35.19 69 PRO A CA 1
ATOM 476 C C . PRO A 1 69 ? -5.380 66.991 -36.486 1.00 35.19 69 PRO A C 1
ATOM 478 O O . PRO A 1 69 ? -4.182 67.211 -36.393 1.00 35.19 69 PRO A O 1
ATOM 481 N N . ALA A 1 70 ? -5.665 65.850 -37.145 1.00 29.55 70 ALA A N 1
ATOM 482 C CA . ALA A 1 70 ? -6.704 65.317 -38.060 1.00 29.55 70 ALA A CA 1
ATOM 483 C C . ALA A 1 70 ? -6.271 65.247 -39.554 1.00 29.55 70 ALA A C 1
ATOM 485 O O . ALA A 1 70 ? -6.208 66.278 -40.215 1.00 29.55 70 ALA A O 1
ATOM 486 N N . THR A 1 71 ? -6.046 64.030 -40.100 1.00 26.78 71 THR A N 1
ATOM 487 C CA . THR A 1 71 ? -6.466 63.564 -41.461 1.00 26.78 71 THR A CA 1
ATOM 488 C C . THR A 1 71 ? -6.079 62.093 -41.776 1.00 26.78 71 THR A C 1
ATOM 490 O O . THR A 1 71 ? -4.902 61.786 -41.860 1.00 26.78 71 THR A O 1
ATOM 493 N N . ASN A 1 72 ? -7.097 61.240 -42.022 1.00 26.94 72 ASN A N 1
ATOM 494 C CA . ASN A 1 72 ? -7.191 60.079 -42.956 1.00 26.94 72 ASN A CA 1
ATOM 495 C C . ASN A 1 72 ? -6.139 58.923 -43.013 1.00 26.94 72 ASN A C 1
ATOM 497 O O . ASN A 1 72 ? -4.952 59.143 -42.818 1.00 26.94 72 ASN A O 1
ATOM 501 N N . PRO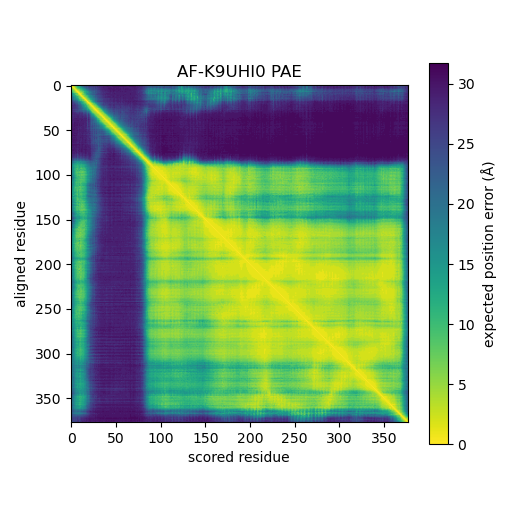 A 1 73 ? -6.507 57.723 -43.532 1.00 34.06 73 PRO A N 1
ATOM 502 C CA . PRO A 1 73 ? -7.699 56.894 -43.282 1.00 34.06 73 PRO A CA 1
ATOM 503 C C . PRO A 1 73 ? -7.344 55.478 -42.741 1.00 34.06 73 PRO A C 1
ATOM 505 O O . PRO A 1 73 ? -6.213 55.009 -42.845 1.00 34.06 73 PRO A O 1
ATOM 508 N N . GLN A 1 74 ? -8.329 54.752 -42.196 1.00 31.89 74 GLN A N 1
ATOM 509 C CA . GLN A 1 74 ? -8.167 53.355 -41.745 1.00 31.89 74 GLN A CA 1
ATOM 510 C C . GLN A 1 74 ? -7.984 52.347 -42.897 1.00 31.89 74 GLN A C 1
ATOM 512 O O . GLN A 1 74 ? -8.712 52.408 -43.888 1.00 31.89 74 GLN A O 1
ATOM 517 N N . PRO A 1 75 ? -7.193 51.286 -42.655 1.00 29.98 75 PRO A N 1
ATOM 518 C CA . PRO A 1 75 ? -7.501 49.934 -43.108 1.00 29.98 75 PRO A CA 1
ATOM 519 C C . PRO A 1 75 ? -8.033 49.063 -41.954 1.00 29.98 75 PRO A C 1
ATOM 521 O O . PRO A 1 75 ? -7.585 49.150 -40.813 1.00 29.98 75 PRO A O 1
ATOM 524 N N . VAL A 1 76 ? -8.992 48.207 -42.302 1.00 29.95 76 VAL A N 1
ATOM 525 C CA . VAL A 1 76 ? -9.715 47.219 -41.483 1.00 29.95 76 VAL A CA 1
ATOM 526 C C . VAL A 1 76 ? -8.881 46.539 -40.382 1.00 29.95 76 VAL A C 1
ATOM 528 O O . VAL A 1 76 ? -7.865 45.902 -40.650 1.00 29.95 76 VAL A O 1
ATOM 531 N N . THR A 1 77 ? -9.386 46.564 -39.144 1.00 34.69 77 THR A N 1
ATOM 532 C CA . THR A 1 77 ? -8.845 45.788 -38.018 1.00 34.69 77 THR A CA 1
ATOM 533 C C . THR A 1 77 ? -9.187 44.299 -38.138 1.00 34.69 77 THR A C 1
ATOM 535 O O . THR A 1 77 ? -10.298 43.885 -37.799 1.00 34.69 77 THR A O 1
ATOM 538 N N . THR A 1 78 ? -8.227 43.465 -38.535 1.00 31.62 78 THR A N 1
ATOM 539 C CA . THR A 1 78 ? -8.276 42.026 -38.234 1.00 31.62 78 THR A CA 1
ATOM 540 C C . THR A 1 78 ? -8.091 41.809 -36.725 1.00 31.62 78 THR A C 1
ATOM 542 O O . THR A 1 78 ? -7.179 42.397 -36.139 1.00 31.62 78 THR A O 1
ATOM 545 N N . PRO A 1 79 ? -8.907 40.970 -36.056 1.00 37.25 79 PRO A N 1
ATOM 546 C CA . PRO A 1 79 ? -8.693 40.660 -34.647 1.00 37.25 79 PRO A CA 1
ATOM 547 C C . PRO A 1 79 ? -7.373 39.905 -34.450 1.00 37.25 79 PRO A C 1
ATOM 549 O O . PRO A 1 79 ? -7.170 38.843 -35.042 1.00 37.25 79 PRO A O 1
ATOM 552 N N . ASN A 1 80 ? -6.501 40.422 -33.580 1.00 40.81 80 ASN A N 1
ATOM 553 C CA . ASN A 1 80 ? -5.280 39.742 -33.143 1.00 40.81 80 ASN A CA 1
ATOM 554 C C . ASN A 1 80 ? -5.618 38.514 -32.280 1.00 40.81 80 ASN A C 1
ATOM 556 O O . ASN A 1 80 ? -5.502 38.546 -31.055 1.00 40.81 80 ASN A O 1
ATOM 560 N N . ASN A 1 81 ? -6.005 37.409 -32.916 1.00 36.25 81 ASN A N 1
ATOM 561 C CA . ASN A 1 81 ? -5.907 36.098 -32.286 1.00 36.25 81 ASN A CA 1
ATOM 562 C C . ASN A 1 81 ? -4.426 35.678 -32.275 1.00 36.25 81 ASN A C 1
ATOM 564 O O . ASN A 1 81 ? -3.815 35.624 -33.347 1.00 36.25 81 ASN A O 1
ATOM 568 N N . PRO A 1 82 ? -3.829 35.359 -31.110 1.00 38.88 82 PRO A N 1
ATOM 569 C CA . PRO A 1 82 ? -2.485 34.795 -31.071 1.00 38.88 82 PRO A CA 1
ATOM 570 C C . PRO A 1 82 ? -2.453 33.469 -31.850 1.00 38.88 82 PRO A C 1
ATOM 572 O O . PRO A 1 82 ? -3.461 32.754 -31.880 1.00 38.88 82 PRO A O 1
ATOM 575 N N . PRO A 1 83 ? -1.321 33.116 -32.486 1.00 37.62 83 PRO A N 1
ATOM 576 C CA . PRO A 1 83 ? -1.254 31.948 -33.350 1.00 37.62 83 PRO A CA 1
ATOM 577 C C . PRO A 1 83 ? -1.599 30.676 -32.572 1.00 37.62 83 PRO A C 1
ATOM 579 O O . PRO A 1 83 ? -0.964 30.341 -31.570 1.00 37.62 83 PRO A O 1
ATOM 582 N N . LEU A 1 84 ? -2.603 29.950 -33.069 1.00 41.97 84 LEU A N 1
ATOM 583 C CA . LEU A 1 84 ? -2.928 28.600 -32.623 1.00 41.97 84 LEU A CA 1
ATOM 584 C C . LEU A 1 84 ? -1.678 27.728 -32.775 1.00 41.97 84 LEU A C 1
ATOM 586 O O . LEU A 1 84 ? -1.290 27.384 -33.890 1.00 41.97 84 LEU A O 1
ATOM 590 N N . VAL A 1 85 ? -1.054 27.364 -31.652 1.00 49.50 85 VAL A N 1
ATOM 591 C CA . VAL A 1 85 ? 0.062 26.412 -31.633 1.00 49.50 85 VAL A CA 1
ATOM 592 C C . VAL A 1 85 ? -0.459 25.082 -32.170 1.00 49.50 85 VAL A C 1
ATOM 594 O O . VAL A 1 85 ? -1.159 24.350 -31.466 1.00 49.50 85 VAL A O 1
ATOM 597 N N . ALA A 1 86 ? -0.149 24.792 -33.434 1.00 58.56 86 ALA A N 1
ATOM 598 C CA . ALA A 1 86 ? -0.605 23.594 -34.117 1.00 58.56 86 ALA A CA 1
ATOM 599 C C . ALA A 1 86 ? -0.063 22.357 -33.390 1.00 58.56 86 ALA A C 1
ATOM 601 O O . ALA A 1 86 ? 1.132 22.065 -33.425 1.00 58.56 86 ALA A O 1
ATOM 602 N N . VAL A 1 87 ? -0.946 21.638 -32.695 1.00 61.00 87 VAL A N 1
ATOM 603 C CA . VAL A 1 87 ? -0.587 20.407 -31.990 1.00 61.00 87 VAL A CA 1
ATOM 604 C C . VAL A 1 87 ? -0.448 19.293 -33.031 1.00 61.00 87 VAL A C 1
ATOM 606 O O . VAL A 1 87 ? -1.463 18.912 -33.619 1.00 61.00 87 VAL A O 1
ATOM 609 N N . PRO A 1 88 ? 0.758 18.741 -33.274 1.00 69.44 88 PRO A N 1
ATOM 610 C CA . PRO A 1 88 ? 0.907 17.634 -34.209 1.00 69.44 88 PRO A CA 1
ATOM 611 C C . PRO A 1 88 ? 0.149 16.412 -33.666 1.00 69.44 88 PRO A C 1
ATOM 613 O O . PRO A 1 88 ? 0.243 16.140 -32.465 1.00 69.44 88 PRO A O 1
ATOM 616 N N . PRO A 1 89 ? -0.602 15.664 -34.492 1.00 74.75 89 PRO A N 1
ATOM 617 C CA . PRO A 1 89 ? -1.310 14.468 -34.042 1.00 74.75 89 PRO A CA 1
ATOM 618 C C . PRO A 1 89 ? -0.329 13.368 -33.605 1.00 74.75 89 PRO A C 1
ATOM 620 O O . PRO A 1 89 ? 0.808 13.307 -34.076 1.00 74.75 89 PRO A O 1
ATOM 623 N N . LEU A 1 90 ? -0.770 12.468 -32.719 1.00 79.94 90 LEU A N 1
ATOM 624 C CA . LEU A 1 90 ? 0.039 11.321 -32.297 1.00 79.94 90 LEU A CA 1
ATOM 625 C C . LEU A 1 90 ? 0.144 10.303 -33.439 1.00 79.94 90 LEU A C 1
ATOM 627 O O . LEU A 1 90 ? -0.722 9.445 -33.603 1.00 79.94 90 LEU A O 1
ATOM 631 N N . ILE A 1 91 ? 1.210 10.399 -34.232 1.00 86.00 91 ILE A N 1
ATOM 632 C CA . ILE A 1 91 ? 1.458 9.471 -35.339 1.00 86.00 91 ILE A CA 1
ATOM 633 C C . ILE A 1 91 ? 2.022 8.122 -34.841 1.00 86.00 91 ILE A C 1
ATOM 635 O O . ILE A 1 91 ? 2.750 8.084 -33.840 1.00 86.00 91 ILE A O 1
ATOM 639 N N . PRO A 1 92 ? 1.766 7.001 -35.552 1.00 85.00 92 PRO A N 1
ATOM 640 C CA . PRO A 1 92 ? 2.234 5.671 -35.146 1.00 85.00 92 PRO A CA 1
ATOM 641 C C . PRO A 1 92 ? 3.754 5.557 -34.951 1.00 85.00 92 PRO A C 1
ATOM 643 O O . PRO A 1 92 ? 4.207 4.802 -34.092 1.00 85.00 92 PRO A O 1
ATOM 646 N N . ALA A 1 93 ? 4.550 6.321 -35.709 1.00 85.88 93 ALA A N 1
ATOM 647 C CA . ALA A 1 93 ? 6.008 6.338 -35.584 1.00 85.88 93 ALA A CA 1
ATOM 648 C C . ALA A 1 93 ? 6.477 6.910 -34.231 1.00 85.88 93 ALA A C 1
ATOM 650 O O . ALA A 1 93 ? 7.279 6.280 -33.543 1.00 85.88 93 ALA A O 1
ATOM 651 N N . THR A 1 94 ? 5.926 8.052 -33.801 1.00 84.62 94 THR A N 1
ATOM 652 C CA . THR A 1 94 ? 6.224 8.672 -32.496 1.00 84.62 94 THR A CA 1
ATOM 653 C C . THR A 1 94 ? 5.885 7.725 -31.351 1.00 84.62 94 THR A C 1
ATOM 655 O O . THR A 1 94 ? 6.690 7.531 -30.444 1.00 84.62 94 THR A O 1
ATOM 658 N N . LEU A 1 95 ? 4.720 7.080 -31.427 1.00 83.12 95 LEU A N 1
ATOM 659 C CA . LEU A 1 95 ? 4.284 6.069 -30.470 1.00 83.12 95 LEU A CA 1
ATOM 660 C C . LEU A 1 95 ? 5.246 4.869 -30.410 1.00 83.12 95 LEU A C 1
ATOM 662 O O . LEU A 1 95 ? 5.632 4.463 -29.317 1.00 83.12 95 LEU A O 1
ATOM 666 N N . LYS A 1 96 ? 5.644 4.317 -31.564 1.00 85.44 96 LYS A N 1
ATOM 667 C CA . LYS A 1 96 ? 6.579 3.184 -31.648 1.00 85.44 96 LYS A CA 1
ATOM 668 C C . LYS A 1 96 ? 7.928 3.532 -31.018 1.00 85.44 96 LYS A C 1
ATOM 670 O O . LYS A 1 96 ? 8.434 2.759 -30.204 1.00 85.44 96 LYS A O 1
ATOM 675 N N . ASN A 1 97 ? 8.478 4.704 -31.342 1.00 85.81 97 ASN A N 1
ATOM 676 C CA . ASN A 1 97 ? 9.747 5.171 -30.783 1.00 85.81 97 ASN A CA 1
ATOM 677 C C . ASN A 1 97 ? 9.627 5.375 -29.267 1.00 85.81 97 ASN A C 1
ATOM 679 O O . ASN A 1 97 ? 10.442 4.846 -28.517 1.00 85.81 97 ASN A O 1
ATOM 683 N N . PHE A 1 98 ? 8.554 6.024 -28.800 1.00 85.56 98 PHE A N 1
ATOM 684 C CA . PHE A 1 98 ? 8.273 6.171 -27.372 1.00 85.56 98 PHE A CA 1
ATOM 685 C C . PHE A 1 98 ? 8.214 4.821 -26.646 1.00 85.56 98 PHE A C 1
ATOM 687 O O . PHE A 1 98 ? 8.929 4.630 -25.664 1.00 85.56 98 PHE A O 1
ATOM 694 N N . THR A 1 99 ? 7.417 3.855 -27.124 1.00 84.69 99 THR A N 1
ATOM 695 C CA . THR A 1 99 ? 7.300 2.558 -26.437 1.00 84.69 99 THR A CA 1
ATOM 696 C C . THR A 1 99 ? 8.593 1.751 -26.479 1.00 84.69 99 THR A C 1
ATOM 698 O O . THR A 1 99 ? 8.880 1.032 -25.524 1.00 84.69 99 THR A O 1
ATOM 701 N N . ASN A 1 100 ? 9.390 1.879 -27.545 1.00 86.12 100 ASN A N 1
ATOM 702 C CA . ASN A 1 100 ? 10.698 1.236 -27.637 1.00 86.12 100 ASN A CA 1
ATOM 703 C C . ASN A 1 100 ? 11.681 1.819 -26.615 1.00 86.12 100 ASN A C 1
ATOM 705 O O . ASN A 1 100 ? 12.232 1.065 -25.814 1.00 86.12 100 ASN A O 1
ATOM 709 N N . VAL A 1 101 ? 11.866 3.142 -26.600 1.00 84.75 101 VAL A N 1
ATOM 710 C CA . VAL A 1 101 ? 12.815 3.813 -25.696 1.00 84.75 101 VAL A CA 1
ATOM 711 C C . VAL A 1 101 ? 12.387 3.634 -24.241 1.00 84.75 101 VAL A C 1
ATOM 713 O O . VAL A 1 101 ? 13.189 3.223 -23.408 1.00 84.75 101 VAL A O 1
ATOM 716 N N . TYR A 1 102 ? 11.103 3.829 -23.931 1.00 83.62 102 TYR A N 1
ATOM 717 C CA . TYR A 1 102 ? 10.575 3.627 -22.580 1.00 83.62 102 TYR A CA 1
ATOM 718 C C . TYR A 1 102 ? 10.718 2.164 -22.112 1.00 83.62 102 TYR A C 1
ATOM 720 O O . TYR A 1 102 ? 11.067 1.905 -20.959 1.00 83.62 102 TYR A O 1
ATOM 728 N N . GLY A 1 103 ? 10.537 1.199 -23.022 1.00 85.81 103 GLY A N 1
ATOM 729 C CA . GLY A 1 103 ? 10.802 -0.219 -22.766 1.00 85.81 103 GLY A CA 1
ATOM 730 C C . GLY A 1 103 ? 12.280 -0.498 -22.478 1.00 85.81 103 GLY A C 1
ATOM 731 O O . GLY A 1 103 ? 12.595 -1.178 -21.503 1.00 85.81 103 GLY A O 1
ATOM 732 N N . GLN A 1 104 ? 13.201 0.087 -23.253 1.00 84.94 104 GLN A N 1
ATOM 733 C CA . GLN A 1 104 ? 14.644 -0.009 -22.999 1.00 84.94 104 GLN A CA 1
ATOM 734 C C . GLN A 1 104 ? 15.027 0.577 -21.630 1.00 84.94 104 GLN A C 1
ATOM 736 O O . GLN A 1 104 ? 15.739 -0.086 -20.876 1.00 84.94 104 GLN A O 1
ATOM 741 N N . VAL A 1 105 ? 14.508 1.759 -21.268 1.00 83.25 105 VAL A N 1
ATOM 742 C CA . VAL A 1 105 ? 14.764 2.393 -19.959 1.00 83.25 105 VAL A CA 1
ATOM 743 C C . VAL A 1 105 ? 14.266 1.518 -18.807 1.00 83.25 105 VAL A C 1
ATOM 745 O O . VAL A 1 105 ? 14.963 1.380 -17.806 1.00 83.25 105 VAL A O 1
ATOM 748 N N . LEU A 1 106 ? 13.103 0.873 -18.936 1.00 84.00 106 LEU A N 1
ATOM 749 C CA . LEU A 1 106 ? 12.596 -0.072 -17.931 1.00 84.00 106 LEU A CA 1
ATOM 750 C C . LEU A 1 106 ? 13.233 -1.473 -18.017 1.00 84.00 106 LEU A C 1
ATOM 752 O O . LEU A 1 106 ? 13.008 -2.303 -17.139 1.00 84.00 106 LEU A O 1
ATOM 756 N N . GLY A 1 107 ? 14.025 -1.773 -19.049 1.00 85.31 107 GLY A N 1
ATOM 757 C CA . GLY A 1 107 ? 14.525 -3.126 -19.304 1.00 85.31 107 GLY A CA 1
ATOM 758 C C . GLY A 1 107 ? 13.407 -4.139 -19.594 1.00 85.31 107 GLY A C 1
ATOM 759 O O . GLY A 1 107 ? 13.556 -5.319 -19.280 1.00 85.31 107 GLY A O 1
ATOM 760 N N . VAL A 1 108 ? 12.292 -3.673 -20.166 1.00 86.75 108 VAL A N 1
ATOM 761 C CA . VAL A 1 108 ? 11.078 -4.436 -20.481 1.00 86.75 108 VAL A CA 1
ATOM 762 C C . VAL A 1 108 ? 10.868 -4.466 -21.995 1.00 86.75 108 VAL A C 1
ATOM 764 O O . VAL A 1 108 ? 10.843 -3.429 -22.656 1.00 86.75 108 VAL A O 1
ATOM 767 N N . LYS A 1 109 ? 10.627 -5.655 -22.555 1.00 87.69 109 LYS A N 1
ATOM 768 C CA . LYS A 1 109 ? 10.102 -5.797 -23.921 1.00 87.69 109 LYS A CA 1
ATOM 769 C C . LYS A 1 109 ? 8.574 -5.788 -23.866 1.00 87.69 109 LYS A C 1
ATOM 771 O O . LYS A 1 109 ? 7.976 -6.789 -23.477 1.00 87.69 109 LYS A O 1
ATOM 776 N N . PHE A 1 110 ? 7.947 -4.668 -24.225 1.00 85.75 110 PHE A N 1
ATOM 777 C CA . PHE A 1 110 ? 6.485 -4.584 -24.260 1.00 85.75 110 PHE A CA 1
ATOM 778 C C . PHE A 1 110 ? 5.893 -5.495 -25.342 1.00 85.75 110 PHE A C 1
ATOM 780 O O . PHE A 1 110 ? 6.377 -5.524 -26.472 1.00 85.75 110 PHE A O 1
ATOM 787 N N . THR A 1 111 ? 4.812 -6.202 -25.013 1.00 87.69 111 THR A N 1
ATOM 788 C CA . THR A 1 111 ? 4.038 -6.984 -25.990 1.00 87.69 111 THR A CA 1
ATOM 789 C C . THR A 1 111 ? 3.189 -6.066 -26.883 1.00 87.69 111 THR A C 1
ATOM 791 O O . THR A 1 111 ? 2.859 -4.954 -26.461 1.00 87.69 111 THR A O 1
ATOM 794 N N . PRO A 1 112 ? 2.742 -6.510 -28.075 1.00 86.06 112 PRO A N 1
ATOM 795 C CA . PRO A 1 112 ? 1.890 -5.694 -28.950 1.00 86.06 112 PRO A CA 1
ATOM 796 C C . PRO A 1 112 ? 0.617 -5.168 -28.260 1.00 86.06 112 PRO A C 1
ATOM 798 O O . PRO A 1 112 ? 0.257 -4.006 -28.415 1.00 86.06 112 PRO A O 1
ATOM 801 N N . ASN A 1 113 ? -0.017 -5.981 -27.405 1.00 85.81 113 ASN A N 1
ATOM 802 C CA . ASN A 1 113 ? -1.180 -5.583 -26.597 1.00 85.81 113 ASN A CA 1
ATOM 803 C C . ASN A 1 113 ? -0.817 -4.502 -25.553 1.00 85.81 113 ASN A C 1
ATOM 805 O O . ASN A 1 113 ? -1.569 -3.552 -25.344 1.00 85.81 113 ASN A O 1
ATOM 809 N N . GLN A 1 114 ? 0.358 -4.596 -24.920 1.00 84.38 114 GLN A N 1
ATOM 810 C CA . GLN A 1 114 ? 0.841 -3.552 -24.008 1.00 84.38 114 GLN A CA 1
ATOM 811 C C . GLN A 1 114 ? 1.123 -2.245 -24.763 1.00 84.38 114 GLN A C 1
ATOM 813 O O . GLN A 1 114 ? 0.658 -1.194 -24.328 1.00 84.38 114 GLN A O 1
ATOM 818 N N . GLN A 1 115 ? 1.790 -2.309 -25.921 1.00 84.38 115 GLN A N 1
ATOM 819 C CA . GLN A 1 115 ? 2.034 -1.148 -26.786 1.00 84.38 115 GLN A CA 1
ATOM 820 C C . GLN A 1 115 ? 0.718 -0.491 -27.235 1.00 84.38 115 GLN A C 1
ATOM 822 O O . GLN A 1 115 ? 0.571 0.723 -27.115 1.00 84.38 115 GLN A O 1
ATOM 827 N N . GLN A 1 116 ? -0.280 -1.280 -27.651 1.00 83.25 116 GLN A N 1
ATOM 828 C CA . GLN A 1 116 ? -1.613 -0.785 -28.014 1.00 83.25 116 GLN A CA 1
ATOM 829 C C . GLN A 1 116 ? -2.338 -0.118 -26.832 1.00 83.25 116 GLN A C 1
ATOM 831 O O . GLN A 1 116 ? -2.991 0.909 -27.010 1.00 83.25 116 GLN A O 1
ATOM 836 N N . LYS A 1 117 ? -2.202 -0.643 -25.608 1.00 82.94 117 LYS A N 1
ATOM 837 C CA . LYS A 1 117 ? -2.774 -0.010 -24.407 1.00 82.94 117 LYS A CA 1
ATOM 838 C C . LYS A 1 117 ? -2.066 1.291 -24.034 1.00 82.94 117 LYS A C 1
ATOM 840 O O . LYS A 1 117 ? -2.736 2.232 -23.617 1.00 82.94 117 LYS A O 1
ATOM 845 N N . ILE A 1 118 ? -0.744 1.374 -24.208 1.00 82.88 118 ILE A N 1
ATOM 846 C CA . ILE A 1 118 ? -0.003 2.639 -24.069 1.00 82.88 118 ILE A CA 1
ATOM 847 C C . ILE A 1 118 ? -0.524 3.643 -25.110 1.00 82.88 118 ILE A C 1
ATOM 849 O O . ILE A 1 118 ? -0.870 4.766 -24.751 1.00 82.88 118 ILE A O 1
ATOM 853 N N . ALA A 1 119 ? -0.682 3.210 -26.365 1.00 80.94 119 ALA A N 1
ATOM 854 C CA . ALA A 1 119 ? -1.214 4.019 -27.460 1.00 80.94 119 ALA A CA 1
ATOM 855 C C . ALA A 1 119 ? -2.586 4.621 -27.146 1.00 80.94 119 ALA A C 1
ATOM 857 O O . ALA A 1 119 ? -2.746 5.834 -27.180 1.00 80.94 119 ALA A O 1
ATOM 858 N N . GLN A 1 120 ? -3.561 3.781 -26.786 1.00 81.25 120 GLN A N 1
ATOM 859 C CA . GLN A 1 120 ? -4.931 4.205 -26.484 1.00 81.25 120 GLN A CA 1
ATOM 860 C C . GLN A 1 120 ? -4.981 5.260 -25.373 1.00 81.25 120 GLN A C 1
ATOM 862 O O . GLN A 1 120 ? -5.743 6.223 -25.464 1.00 81.25 120 GLN A O 1
ATOM 867 N N . ARG A 1 121 ? -4.147 5.101 -24.339 1.00 78.25 121 ARG A N 1
ATOM 868 C CA . ARG A 1 121 ? -4.059 6.046 -23.221 1.00 78.25 121 ARG A CA 1
ATOM 869 C C . ARG A 1 121 ? -3.409 7.368 -23.631 1.00 78.25 121 ARG A C 1
ATOM 871 O O . ARG A 1 121 ? -3.952 8.414 -23.299 1.00 78.25 121 ARG A O 1
ATOM 878 N N . LEU A 1 122 ? -2.306 7.329 -24.384 1.00 81.00 122 LEU A N 1
ATOM 879 C CA . LEU A 1 122 ? -1.658 8.537 -24.906 1.00 81.00 122 LEU A CA 1
ATOM 880 C C . LEU A 1 122 ? -2.585 9.296 -25.867 1.00 81.00 122 LEU A C 1
ATOM 882 O O . LEU A 1 122 ? -2.760 10.498 -25.708 1.00 81.00 122 LEU A O 1
ATOM 886 N N . SER A 1 123 ? -3.229 8.609 -26.817 1.00 81.12 123 SER A N 1
ATOM 887 C CA . SER A 1 123 ? -4.140 9.226 -27.791 1.00 81.12 123 SER A CA 1
ATOM 888 C C . SER A 1 123 ? -5.317 9.947 -27.132 1.00 81.12 123 SER A C 1
ATOM 890 O O . SER A 1 123 ? -5.686 11.031 -27.578 1.00 81.12 123 SER A O 1
ATOM 892 N N . LYS A 1 124 ? -5.888 9.375 -26.060 1.00 80.06 124 LYS A N 1
ATOM 893 C CA . LYS A 1 124 ? -7.062 9.917 -25.354 1.00 80.06 124 LYS A CA 1
ATOM 894 C C . LYS A 1 124 ? -6.857 11.355 -24.874 1.00 80.06 124 LYS A C 1
ATOM 896 O O . LYS A 1 124 ? -7.750 12.180 -25.036 1.00 80.06 124 LYS A O 1
ATOM 901 N N . ASP A 1 125 ? -5.701 11.643 -24.282 1.00 77.88 125 ASP A N 1
ATOM 902 C CA . ASP A 1 125 ? -5.404 12.961 -23.711 1.00 77.88 125 ASP A CA 1
ATOM 903 C C . ASP A 1 125 ? -4.424 13.766 -24.596 1.00 77.88 125 ASP A C 1
ATOM 905 O O . ASP A 1 125 ? -3.990 14.853 -24.214 1.00 77.88 125 ASP A O 1
ATOM 909 N N . TRP A 1 126 ? -4.056 13.257 -25.784 1.00 83.31 126 TRP A N 1
ATOM 910 C CA . TRP A 1 126 ? -2.973 13.815 -26.607 1.00 83.31 126 TRP A CA 1
ATOM 911 C C . TRP A 1 126 ? -3.201 15.276 -26.982 1.00 83.31 126 TRP A C 1
ATOM 913 O O . TRP A 1 126 ? -2.286 16.085 -26.860 1.00 83.31 126 TRP A O 1
ATOM 923 N N . MET A 1 127 ? -4.415 15.638 -27.402 1.00 81.25 127 MET A N 1
ATOM 924 C CA . MET A 1 127 ? -4.729 17.010 -27.822 1.00 81.25 127 MET A CA 1
ATOM 925 C C . MET A 1 127 ? -4.830 17.980 -26.637 1.00 81.25 127 MET A C 1
ATOM 927 O O . MET A 1 127 ? -4.464 19.149 -26.763 1.00 81.25 127 MET A O 1
ATOM 931 N N . THR A 1 128 ? -5.249 17.504 -25.464 1.00 79.12 128 THR A N 1
ATOM 932 C CA . THR A 1 128 ? -5.581 18.343 -24.300 1.00 79.12 128 THR A CA 1
ATOM 933 C C . THR A 1 128 ? -4.460 18.450 -23.263 1.00 79.12 128 THR A C 1
ATOM 935 O O . THR A 1 128 ? -4.444 19.405 -22.491 1.00 79.12 128 THR A O 1
ATOM 938 N N . ASN A 1 129 ? -3.493 17.527 -23.246 1.00 78.75 129 ASN A N 1
ATOM 939 C CA . ASN A 1 129 ? -2.443 17.459 -22.227 1.00 78.75 129 ASN A CA 1
ATOM 940 C C . ASN A 1 129 ? -1.047 17.789 -22.795 1.00 78.75 129 ASN A C 1
ATOM 942 O O . ASN A 1 129 ? -0.288 16.905 -23.199 1.00 78.75 129 ASN A O 1
ATOM 946 N N . LEU A 1 130 ? -0.682 19.079 -22.776 1.00 78.88 130 LEU A N 1
ATOM 947 C CA . LEU A 1 130 ? 0.643 19.561 -23.198 1.00 78.88 130 LEU A CA 1
ATOM 948 C C . LEU A 1 130 ? 1.790 18.907 -22.412 1.00 78.88 130 LEU A C 1
ATOM 950 O O . LEU A 1 130 ? 2.802 18.541 -23.004 1.00 78.88 130 LEU A O 1
ATOM 954 N N . GLY A 1 131 ? 1.624 18.720 -21.099 1.00 73.69 131 GLY A N 1
ATOM 955 C CA . GLY A 1 131 ? 2.649 18.108 -20.256 1.00 73.69 131 GLY A CA 1
ATOM 956 C C . GLY A 1 131 ? 2.990 16.688 -20.711 1.00 73.69 131 GLY A C 1
ATOM 957 O O . GLY A 1 131 ? 4.162 16.369 -20.887 1.00 73.69 131 GLY A O 1
ATOM 958 N N . MET A 1 132 ? 1.980 15.863 -21.002 1.00 78.50 132 MET A N 1
ATOM 959 C CA . MET A 1 132 ? 2.171 14.514 -21.548 1.00 78.50 132 MET A CA 1
ATOM 960 C C . MET A 1 132 ? 2.820 14.535 -22.941 1.00 78.50 132 MET A C 1
ATOM 962 O O . MET A 1 132 ? 3.696 13.714 -23.202 1.00 78.50 132 MET A O 1
ATOM 966 N N . ARG A 1 133 ? 2.449 15.475 -23.825 1.00 80.06 133 ARG A N 1
ATOM 967 C CA . ARG A 1 133 ? 3.095 15.609 -25.146 1.00 80.06 133 ARG A CA 1
ATOM 968 C C . ARG A 1 133 ? 4.585 15.909 -25.025 1.00 80.06 133 ARG A C 1
ATOM 970 O O . ARG A 1 133 ? 5.393 15.150 -25.552 1.00 80.06 133 ARG A O 1
ATOM 977 N N . ASN A 1 134 ? 4.938 16.975 -24.299 1.00 76.62 134 ASN A N 1
ATOM 978 C CA . ASN A 1 134 ? 6.329 17.386 -24.065 1.00 76.62 134 ASN A CA 1
ATOM 979 C C . ASN A 1 134 ? 7.156 16.197 -23.579 1.00 76.62 134 ASN A C 1
ATOM 981 O O . ASN A 1 134 ? 8.220 15.892 -24.099 1.00 76.62 134 ASN A O 1
ATOM 985 N N . THR A 1 135 ? 6.585 15.474 -22.631 1.00 73.06 135 THR A N 1
ATOM 986 C CA . THR A 1 135 ? 7.170 14.305 -22.004 1.00 73.06 135 THR A CA 1
ATOM 987 C C . THR A 1 135 ? 7.417 13.124 -22.951 1.00 73.06 135 THR A C 1
ATOM 989 O O . THR A 1 135 ? 8.456 12.468 -22.856 1.00 73.06 135 THR A O 1
ATOM 992 N N . VAL A 1 136 ? 6.487 12.825 -23.864 1.00 79.06 136 VAL A N 1
ATOM 993 C CA . VAL A 1 136 ? 6.679 11.773 -24.877 1.00 79.06 136 VAL A CA 1
ATOM 994 C C . VAL A 1 136 ? 7.877 12.119 -25.763 1.00 79.06 136 VAL A C 1
ATOM 996 O O . VAL A 1 136 ? 8.741 11.269 -25.977 1.00 79.06 136 VAL A O 1
ATOM 999 N N . PHE A 1 137 ? 7.993 13.378 -26.196 1.00 82.06 137 PHE A N 1
ATOM 1000 C CA . PHE A 1 137 ? 9.153 13.847 -26.961 1.00 82.06 137 PHE A CA 1
ATOM 1001 C C . PHE A 1 137 ? 10.450 13.831 -26.139 1.00 82.06 137 PHE A C 1
ATOM 1003 O O . PHE A 1 137 ? 11.469 13.364 -26.636 1.00 82.06 137 PHE A O 1
ATOM 1010 N N . GLN A 1 138 ? 10.414 14.252 -24.872 1.00 75.94 138 GLN A N 1
ATOM 1011 C CA . GLN A 1 138 ? 11.562 14.196 -23.956 1.00 75.94 138 GLN A CA 1
ATOM 1012 C C . GLN A 1 138 ? 12.040 12.759 -23.706 1.00 75.94 138 GLN A C 1
ATOM 1014 O O . GLN A 1 138 ? 13.239 12.511 -23.652 1.00 75.94 138 GLN A O 1
ATOM 1019 N N . THR A 1 139 ? 11.116 11.799 -23.613 1.00 78.31 139 THR A N 1
ATOM 1020 C CA . THR A 1 139 ? 11.441 10.369 -23.498 1.00 78.31 139 THR A CA 1
ATOM 1021 C C . THR A 1 139 ? 12.164 9.873 -24.745 1.00 78.31 139 THR A C 1
ATOM 1023 O O . THR A 1 139 ? 13.200 9.227 -24.626 1.00 78.31 139 THR A O 1
ATOM 1026 N N . ILE A 1 140 ? 11.652 10.198 -25.938 1.00 84.19 140 ILE A N 1
ATOM 1027 C CA . ILE A 1 140 ? 12.294 9.845 -27.214 1.00 84.19 140 ILE A CA 1
ATOM 1028 C C . ILE A 1 140 ? 13.681 10.504 -27.317 1.00 84.19 140 ILE A C 1
ATOM 1030 O O . ILE A 1 140 ? 14.635 9.857 -27.731 1.00 84.19 140 ILE A O 1
ATOM 1034 N N . ALA A 1 141 ? 13.831 11.751 -26.862 1.00 82.62 141 ALA A N 1
ATOM 1035 C CA . ALA A 1 141 ? 15.106 12.471 -26.865 1.00 82.62 141 ALA A CA 1
ATOM 1036 C C . ALA A 1 141 ? 16.195 11.845 -25.966 1.00 82.62 141 ALA A C 1
ATOM 1038 O O . ALA A 1 141 ? 17.372 12.165 -26.137 1.00 82.62 141 ALA A O 1
ATOM 1039 N N . LEU A 1 142 ? 15.847 10.932 -25.048 1.00 75.25 142 LEU A N 1
ATOM 1040 C CA . LEU A 1 142 ? 16.830 10.144 -24.298 1.00 75.25 142 LEU A CA 1
ATOM 1041 C C . LEU A 1 142 ? 17.403 8.959 -25.087 1.00 75.25 142 LEU A C 1
ATOM 1043 O O . LEU A 1 142 ? 18.401 8.393 -24.645 1.00 75.25 142 LEU A O 1
ATOM 1047 N N . GLU A 1 143 ? 16.836 8.578 -26.238 1.00 82.31 143 GLU A N 1
ATOM 1048 C CA . GLU A 1 143 ? 17.310 7.436 -27.037 1.00 82.31 143 GLU A CA 1
ATOM 1049 C C . GLU A 1 143 ? 18.834 7.437 -27.262 1.00 82.31 143 GLU A C 1
ATOM 1051 O O . GLU A 1 143 ? 19.460 6.415 -26.977 1.00 82.31 143 GLU A O 1
ATOM 1056 N N . PRO A 1 144 ? 19.497 8.554 -27.637 1.00 80.75 144 PRO A N 1
ATOM 1057 C CA . PRO A 1 144 ? 20.949 8.565 -27.805 1.00 80.75 144 PRO A CA 1
ATOM 1058 C C . PRO A 1 144 ? 21.711 8.283 -26.503 1.00 80.75 144 PRO A C 1
ATOM 1060 O O . PRO A 1 144 ? 22.751 7.633 -26.548 1.00 80.75 144 PRO A O 1
ATOM 1063 N N . GLN A 1 145 ? 21.197 8.730 -25.352 1.00 74.25 145 GLN A N 1
ATOM 1064 C CA . GLN A 1 145 ? 21.804 8.491 -24.035 1.00 74.25 145 GLN A CA 1
ATOM 1065 C C . GLN A 1 145 ? 21.604 7.038 -23.583 1.00 74.25 145 GLN A C 1
ATOM 1067 O O . GLN A 1 145 ? 22.494 6.449 -22.979 1.00 74.25 145 GLN A O 1
ATOM 1072 N N . ILE A 1 146 ? 20.465 6.425 -23.915 1.00 78.81 146 ILE A N 1
ATOM 1073 C CA . ILE A 1 146 ? 20.185 5.017 -23.601 1.00 78.81 146 ILE A CA 1
ATOM 1074 C C . ILE A 1 146 ? 20.949 4.067 -24.532 1.00 78.81 146 ILE A C 1
ATOM 1076 O O . ILE A 1 146 ? 21.429 3.031 -24.077 1.00 78.81 146 ILE A O 1
ATOM 1080 N N . VAL A 1 147 ? 21.117 4.416 -25.810 1.00 79.56 147 VAL A N 1
ATOM 1081 C CA . VAL A 1 147 ? 21.873 3.599 -26.772 1.00 79.56 147 VAL A CA 1
ATOM 1082 C C . VAL A 1 147 ? 23.385 3.722 -26.564 1.00 79.56 147 VAL A C 1
ATOM 1084 O O . VAL A 1 147 ? 24.076 2.706 -26.594 1.00 79.56 147 VAL A O 1
ATOM 1087 N N . LYS A 1 148 ? 23.912 4.936 -26.338 1.00 79.94 148 LYS A N 1
ATOM 1088 C CA . LYS A 1 148 ? 25.363 5.178 -26.189 1.00 79.94 148 LYS A CA 1
ATOM 1089 C C . LYS A 1 148 ? 25.866 5.093 -24.743 1.00 79.94 148 LYS A C 1
ATOM 1091 O O . LYS A 1 148 ? 27.070 4.984 -24.538 1.00 79.94 148 LYS A O 1
ATOM 1096 N N . GLY A 1 149 ? 24.974 5.153 -23.755 1.00 79.06 149 GLY A N 1
ATOM 1097 C CA . GLY A 1 149 ? 25.333 5.187 -22.340 1.00 79.06 149 GLY A CA 1
ATOM 1098 C C . GLY A 1 149 ? 25.901 3.874 -21.803 1.00 79.06 149 GLY A C 1
ATOM 1099 O O . GLY A 1 149 ? 25.530 2.758 -22.199 1.00 79.06 149 GLY A O 1
ATOM 1100 N N . THR A 1 150 ? 26.774 4.006 -20.811 1.00 85.62 150 THR A N 1
ATOM 1101 C CA . THR A 1 150 ? 27.308 2.892 -20.026 1.00 85.62 150 THR A CA 1
ATOM 1102 C C . THR A 1 150 ? 26.192 2.108 -19.324 1.00 85.62 150 THR A C 1
ATOM 1104 O O . THR A 1 150 ? 25.034 2.533 -19.222 1.00 85.62 150 THR A O 1
ATOM 1107 N N . LEU A 1 151 ? 26.524 0.918 -18.814 1.00 83.31 151 LEU A N 1
ATOM 1108 C CA . LEU A 1 151 ? 25.591 0.151 -17.985 1.00 83.31 151 LEU A CA 1
ATOM 1109 C C . LEU A 1 151 ? 25.226 0.907 -16.693 1.00 83.31 151 LEU A C 1
ATOM 1111 O O . LEU A 1 151 ? 24.082 0.829 -16.244 1.00 83.31 151 LEU A O 1
ATOM 1115 N N . ALA A 1 152 ? 26.168 1.667 -16.125 1.00 83.88 152 ALA A N 1
ATOM 1116 C CA . ALA A 1 152 ? 25.963 2.447 -14.908 1.00 83.88 152 ALA A CA 1
ATOM 1117 C C . ALA A 1 152 ? 24.946 3.581 -15.119 1.00 83.88 152 ALA A C 1
ATOM 1119 O O . ALA A 1 152 ? 23.974 3.672 -14.370 1.00 83.88 152 ALA A O 1
ATOM 1120 N N . GLU A 1 153 ? 25.102 4.384 -16.176 1.00 81.88 153 GLU A N 1
ATOM 1121 C CA . GLU A 1 153 ? 24.179 5.484 -16.505 1.00 81.88 153 GLU A CA 1
ATOM 1122 C C . GLU A 1 153 ? 22.765 4.966 -16.794 1.00 81.88 153 GLU A C 1
ATOM 1124 O O . GLU A 1 153 ? 21.792 5.451 -16.213 1.00 81.88 153 GLU A O 1
ATOM 1129 N N . ARG A 1 154 ? 22.640 3.903 -17.603 1.00 80.75 154 ARG A N 1
ATOM 1130 C CA . ARG A 1 154 ? 21.347 3.243 -17.856 1.00 80.75 154 ARG A CA 1
ATOM 1131 C C . ARG A 1 154 ? 20.687 2.745 -16.571 1.00 80.75 154 ARG A C 1
ATOM 1133 O O . ARG A 1 154 ? 19.491 2.957 -16.376 1.00 80.75 154 ARG A O 1
ATOM 1140 N N . THR A 1 155 ? 21.460 2.127 -15.678 1.00 84.31 155 THR A N 1
ATOM 1141 C CA . THR A 1 155 ? 20.970 1.652 -14.373 1.00 84.31 155 THR A CA 1
ATOM 1142 C C . THR A 1 155 ? 20.543 2.815 -13.477 1.00 84.31 155 THR A C 1
ATOM 1144 O O . THR A 1 155 ? 19.527 2.720 -12.786 1.00 84.31 155 THR A O 1
ATOM 1147 N N . GLN A 1 156 ? 21.255 3.944 -13.518 1.00 84.06 156 GLN A N 1
ATOM 1148 C CA . GLN A 1 156 ? 20.902 5.146 -12.767 1.00 84.06 156 GLN A CA 1
ATOM 1149 C C . GLN A 1 156 ? 19.581 5.759 -13.265 1.00 84.06 156 GLN A C 1
ATOM 1151 O O . GLN A 1 156 ? 18.709 6.060 -12.447 1.00 84.06 156 GLN A O 1
ATOM 1156 N N . ILE A 1 157 ? 19.400 5.902 -14.584 1.00 81.50 157 ILE A N 1
ATOM 1157 C CA . ILE A 1 157 ? 18.155 6.412 -15.186 1.00 81.50 157 ILE A CA 1
ATOM 1158 C C . ILE A 1 157 ? 16.985 5.474 -14.854 1.00 81.50 157 ILE A C 1
ATOM 1160 O O . ILE A 1 157 ? 15.952 5.936 -14.367 1.00 81.50 157 ILE A O 1
ATOM 1164 N N . GLN A 1 158 ? 17.169 4.159 -15.025 1.00 85.12 158 GLN A N 1
ATOM 1165 C CA . GLN A 1 158 ? 16.179 3.135 -14.671 1.00 85.12 158 GLN A CA 1
ATOM 1166 C C . GLN A 1 158 ? 15.771 3.222 -13.195 1.00 85.12 158 GLN A C 1
ATOM 1168 O O . GLN A 1 158 ? 14.582 3.268 -12.885 1.00 85.12 158 GLN A O 1
ATOM 1173 N N . THR A 1 159 ? 16.745 3.303 -12.284 1.00 86.31 159 THR A N 1
ATOM 1174 C CA . THR A 1 159 ? 16.502 3.383 -10.836 1.00 86.31 159 THR A CA 1
ATOM 1175 C C . THR A 1 159 ? 15.684 4.621 -10.475 1.00 86.31 159 THR A C 1
ATOM 1177 O O . THR A 1 159 ? 14.707 4.514 -9.733 1.00 86.31 159 THR A O 1
ATOM 1180 N N . LYS A 1 160 ? 16.036 5.790 -11.029 1.00 84.12 160 LYS A N 1
ATOM 1181 C CA . LYS A 1 160 ? 15.317 7.048 -10.777 1.00 84.12 160 LYS A CA 1
ATOM 1182 C C . LYS A 1 160 ? 13.902 7.035 -11.371 1.00 84.12 160 LYS A C 1
ATOM 1184 O O . LYS A 1 160 ? 12.968 7.430 -10.674 1.00 84.12 160 LYS A O 1
ATOM 1189 N N . LEU A 1 161 ? 13.716 6.533 -12.599 1.00 83.75 161 LEU A N 1
ATOM 1190 C CA . LEU A 1 161 ? 12.388 6.380 -13.212 1.00 83.75 161 LEU A CA 1
ATOM 1191 C C . LEU A 1 161 ? 11.495 5.455 -12.376 1.00 83.75 161 LEU A C 1
ATOM 1193 O O . LEU A 1 161 ? 10.372 5.818 -12.040 1.00 83.75 161 LEU A O 1
ATOM 1197 N N . VAL A 1 162 ? 11.993 4.274 -12.005 1.00 88.19 162 VAL A N 1
ATOM 1198 C CA . VAL A 1 162 ? 11.224 3.285 -11.238 1.00 88.19 162 VAL A CA 1
ATOM 1199 C C . VAL A 1 162 ? 10.895 3.799 -9.836 1.00 88.19 162 VAL A C 1
ATOM 1201 O O . VAL A 1 162 ? 9.758 3.652 -9.395 1.00 88.19 162 VAL A O 1
ATOM 1204 N N . ALA A 1 163 ? 11.842 4.440 -9.143 1.00 87.62 163 ALA A N 1
ATOM 1205 C CA . ALA A 1 163 ? 11.582 5.061 -7.843 1.00 87.62 163 ALA A CA 1
ATOM 1206 C C . ALA A 1 163 ? 10.478 6.128 -7.935 1.00 87.62 163 ALA A C 1
ATOM 1208 O O . ALA A 1 163 ? 9.586 6.175 -7.090 1.00 87.62 163 ALA A O 1
ATOM 1209 N N . ASN A 1 164 ? 10.493 6.938 -8.996 1.00 84.88 164 ASN A N 1
ATOM 1210 C CA . ASN A 1 164 ? 9.481 7.958 -9.216 1.00 84.88 164 ASN A CA 1
ATOM 1211 C C . ASN A 1 164 ? 8.102 7.378 -9.585 1.00 84.88 164 ASN A C 1
ATOM 1213 O O . ASN A 1 164 ? 7.103 7.809 -9.014 1.00 84.88 164 ASN A O 1
ATOM 1217 N N . LEU A 1 165 ? 8.034 6.364 -10.456 1.00 86.06 165 LEU A N 1
ATOM 1218 C CA . LEU A 1 165 ? 6.785 5.649 -10.754 1.00 86.06 165 LEU A CA 1
ATOM 1219 C C . LEU A 1 165 ? 6.181 5.013 -9.494 1.00 86.06 165 LEU A C 1
ATOM 1221 O O . LEU A 1 165 ? 4.969 5.080 -9.297 1.00 86.06 165 LEU A O 1
ATOM 1225 N N . ARG A 1 166 ? 7.014 4.438 -8.611 1.00 90.69 166 ARG A N 1
ATOM 1226 C CA . ARG A 1 166 ? 6.552 3.930 -7.310 1.00 90.69 166 ARG A CA 1
ATOM 1227 C C . ARG A 1 166 ? 5.998 5.051 -6.441 1.00 90.69 166 ARG A C 1
ATOM 1229 O O . ARG A 1 166 ? 4.904 4.885 -5.918 1.00 90.69 166 ARG A O 1
ATOM 1236 N N . GLN A 1 167 ? 6.682 6.192 -6.330 1.00 88.44 167 GLN A N 1
ATOM 1237 C CA . GLN A 1 167 ? 6.172 7.322 -5.546 1.00 88.44 167 GLN A CA 1
ATOM 1238 C C . GLN A 1 167 ? 4.805 7.796 -6.055 1.00 88.44 167 GLN A C 1
ATOM 1240 O O . GLN A 1 167 ? 3.853 7.832 -5.284 1.00 88.44 167 GLN A O 1
ATOM 1245 N N . GLN A 1 168 ? 4.660 8.023 -7.362 1.00 86.12 168 GLN A N 1
ATOM 1246 C CA . GLN A 1 168 ? 3.376 8.430 -7.941 1.00 86.12 168 GLN A CA 1
ATOM 1247 C C . GLN A 1 168 ? 2.277 7.378 -7.730 1.00 86.12 168 GLN A C 1
ATOM 1249 O O . GLN A 1 168 ? 1.131 7.721 -7.445 1.00 86.12 168 GLN A O 1
ATOM 1254 N N . ALA A 1 169 ? 2.620 6.088 -7.792 1.00 88.44 169 ALA A N 1
ATOM 1255 C CA . ALA A 1 169 ? 1.694 5.012 -7.460 1.00 88.44 169 ALA A CA 1
ATOM 1256 C C . ALA A 1 169 ? 1.270 5.022 -5.976 1.00 88.44 169 ALA A C 1
ATOM 1258 O O . ALA A 1 169 ? 0.113 4.722 -5.688 1.00 88.44 169 ALA A O 1
ATOM 1259 N N . LEU A 1 170 ? 2.154 5.388 -5.038 1.00 87.88 170 LEU A N 1
ATOM 1260 C CA . LEU A 1 170 ? 1.820 5.581 -3.614 1.00 87.88 170 LEU A CA 1
ATOM 1261 C C . LEU A 1 170 ? 0.921 6.818 -3.404 1.00 87.88 170 LEU A C 1
ATOM 1263 O O . LEU A 1 170 ? -0.017 6.770 -2.601 1.00 87.88 170 LEU A O 1
ATOM 1267 N N . ASP A 1 171 ? 1.147 7.878 -4.186 1.00 86.69 171 ASP A N 1
ATOM 1268 C CA . ASP A 1 171 ? 0.348 9.114 -4.200 1.00 86.69 171 ASP A CA 1
ATOM 1269 C C . ASP A 1 171 ? -1.056 8.918 -4.817 1.00 86.69 171 ASP A C 1
ATOM 1271 O O . ASP A 1 171 ? -1.933 9.774 -4.686 1.00 86.69 171 ASP A O 1
ATOM 1275 N N . GLY A 1 172 ? -1.310 7.759 -5.435 1.00 84.50 172 GLY A N 1
ATOM 1276 C CA . GLY A 1 172 ? -2.621 7.342 -5.941 1.00 84.50 172 GLY A CA 1
ATOM 1277 C C . GLY A 1 172 ? -2.708 7.155 -7.453 1.00 84.50 172 GLY A C 1
ATOM 1278 O O . GLY A 1 172 ? -3.786 6.825 -7.961 1.00 84.50 172 GLY A O 1
ATOM 1279 N N . ASP A 1 173 ? -1.606 7.340 -8.177 1.00 83.62 173 ASP A N 1
ATOM 1280 C CA . ASP A 1 173 ? -1.589 7.271 -9.630 1.00 83.62 173 ASP A CA 1
ATOM 1281 C C . ASP A 1 173 ? -1.653 5.825 -10.148 1.00 83.62 173 ASP A C 1
ATOM 1283 O O . ASP A 1 173 ? -0.729 5.014 -10.024 1.00 83.62 173 ASP A O 1
ATOM 1287 N N . ARG A 1 174 ? -2.795 5.493 -10.754 1.00 84.19 174 ARG A N 1
ATOM 1288 C CA . ARG A 1 174 ? -3.076 4.154 -11.288 1.00 84.19 174 ARG A CA 1
ATOM 1289 C C . ARG A 1 174 ? -2.286 3.841 -12.553 1.00 84.19 174 ARG A C 1
ATOM 1291 O O . ARG A 1 174 ? -2.068 2.664 -12.837 1.00 84.19 174 ARG A O 1
ATOM 1298 N N . ASP A 1 175 ? -1.874 4.858 -13.299 1.00 81.06 175 ASP A N 1
ATOM 1299 C CA . ASP A 1 175 ? -1.126 4.674 -14.536 1.00 81.06 175 ASP A CA 1
ATOM 1300 C C . ASP A 1 175 ? 0.364 4.513 -14.224 1.00 81.06 175 ASP A C 1
ATOM 1302 O O . ASP A 1 175 ? 0.996 3.625 -14.794 1.00 81.06 175 ASP A O 1
ATOM 1306 N N . ALA A 1 176 ? 0.886 5.219 -13.214 1.00 84.75 176 ALA A N 1
ATOM 1307 C CA . ALA A 1 176 ? 2.200 4.919 -12.643 1.00 84.75 176 ALA A CA 1
ATOM 1308 C C . ALA A 1 176 ? 2.268 3.494 -12.063 1.00 84.75 176 ALA A C 1
ATOM 1310 O O . ALA A 1 176 ? 3.206 2.751 -12.368 1.00 84.75 176 ALA A O 1
ATOM 1311 N N . LEU A 1 177 ? 1.243 3.071 -11.304 1.00 87.81 177 LEU A N 1
ATOM 1312 C CA . LEU A 1 177 ? 1.145 1.701 -10.780 1.00 87.81 177 LEU A CA 1
ATOM 1313 C C . LEU A 1 177 ? 1.135 0.657 -11.909 1.00 87.81 177 LEU A C 1
ATOM 1315 O O . LEU A 1 177 ? 1.793 -0.381 -11.823 1.00 87.81 177 LEU A O 1
ATOM 1319 N N . TRP A 1 178 ? 0.391 0.927 -12.981 1.00 86.56 178 T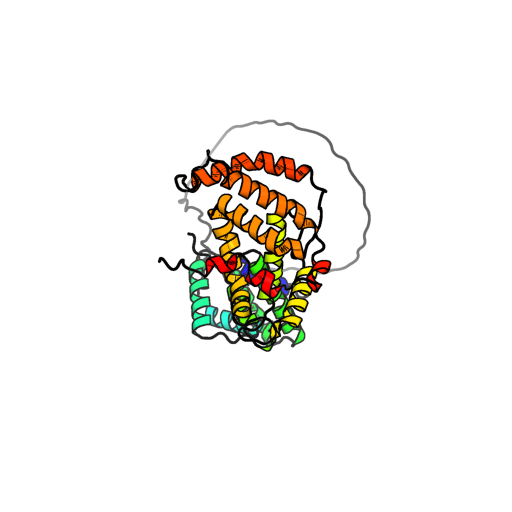RP A N 1
ATOM 1320 C CA . TRP A 1 178 ? 0.336 0.050 -14.143 1.00 86.56 178 TRP A CA 1
ATOM 1321 C C . TRP A 1 178 ? 1.688 -0.040 -14.866 1.00 86.56 178 TRP A C 1
ATOM 1323 O O . TRP A 1 178 ? 2.125 -1.145 -15.185 1.00 86.56 178 TRP A O 1
ATOM 1333 N N . LEU A 1 179 ? 2.392 1.080 -15.059 1.00 84.56 179 LEU A N 1
ATOM 1334 C CA . LEU A 1 179 ? 3.695 1.099 -15.730 1.00 84.56 179 LEU A CA 1
ATOM 1335 C C . LEU A 1 179 ? 4.788 0.405 -14.902 1.00 84.56 179 LEU A C 1
ATOM 1337 O O . LEU A 1 179 ? 5.525 -0.419 -15.446 1.00 84.56 179 LEU A O 1
ATOM 1341 N N . VAL A 1 180 ? 4.855 0.644 -13.584 1.00 90.25 180 VAL A N 1
ATOM 1342 C CA . VAL A 1 180 ? 5.823 -0.059 -12.721 1.00 90.25 180 VAL A CA 1
ATOM 1343 C C . VAL A 1 180 ? 5.525 -1.556 -12.603 1.00 90.25 180 VAL A C 1
ATOM 1345 O O . VAL A 1 180 ? 6.457 -2.343 -12.452 1.00 90.25 180 VAL A O 1
ATOM 1348 N N . SER A 1 181 ? 4.267 -1.989 -12.767 1.00 90.06 181 SER A N 1
ATOM 1349 C CA . SER A 1 181 ? 3.931 -3.421 -12.764 1.00 90.06 181 SER A CA 1
ATOM 1350 C C . SER A 1 181 ? 4.648 -4.214 -13.866 1.00 90.06 181 SER A C 1
ATOM 1352 O O . SER A 1 181 ? 4.956 -5.386 -13.665 1.00 90.06 181 SER A O 1
ATOM 1354 N N . PHE A 1 182 ? 4.990 -3.581 -14.997 1.00 89.69 182 PHE A N 1
ATOM 1355 C CA . PHE A 1 182 ? 5.782 -4.223 -16.047 1.00 89.69 182 PHE A CA 1
ATOM 1356 C C . PHE A 1 182 ? 7.246 -4.423 -15.647 1.00 89.69 182 PHE A C 1
ATOM 1358 O O . PHE A 1 182 ? 7.830 -5.453 -15.973 1.00 89.69 182 PHE A O 1
ATOM 1365 N N . TYR A 1 183 ? 7.826 -3.466 -14.918 1.00 90.38 183 TYR A N 1
ATOM 1366 C CA . TYR A 1 183 ? 9.169 -3.589 -14.352 1.00 90.38 183 TYR A CA 1
ATOM 1367 C C . TYR A 1 183 ? 9.203 -4.668 -13.260 1.00 90.38 183 TYR A C 1
ATOM 1369 O O . TYR A 1 183 ? 10.031 -5.577 -13.303 1.00 90.38 183 TYR A O 1
ATOM 1377 N N . ASP A 1 184 ? 8.261 -4.611 -12.318 1.00 91.69 184 ASP A N 1
ATOM 1378 C CA . ASP A 1 184 ? 8.149 -5.544 -11.191 1.00 91.69 184 ASP A CA 1
ATOM 1379 C C . ASP A 1 184 ? 7.773 -6.981 -11.630 1.00 91.69 184 ASP A C 1
ATOM 1381 O O . ASP A 1 184 ? 7.954 -7.925 -10.860 1.00 91.69 184 ASP A O 1
ATOM 1385 N N . ALA A 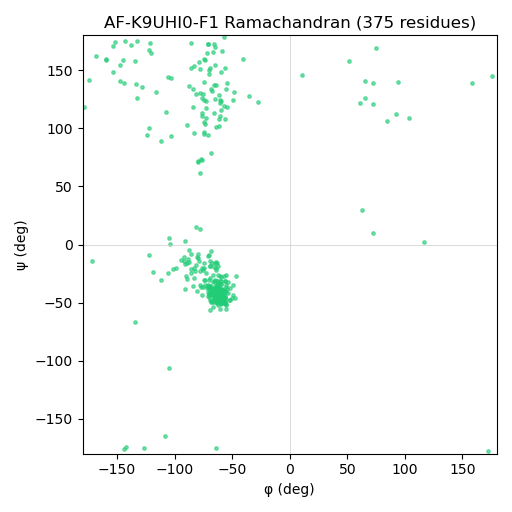1 185 ? 7.289 -7.179 -12.863 1.00 89.19 185 ALA A N 1
ATOM 1386 C CA . ALA A 1 185 ? 7.031 -8.500 -13.440 1.00 89.19 185 ALA A CA 1
ATOM 1387 C C . ALA A 1 185 ? 8.303 -9.240 -13.905 1.00 89.19 185 ALA A C 1
ATOM 1389 O O . ALA A 1 185 ? 8.269 -10.463 -14.043 1.00 89.19 185 ALA A O 1
ATOM 1390 N N . VAL A 1 186 ? 9.423 -8.544 -14.141 1.00 90.69 186 VAL A N 1
ATOM 1391 C CA . VAL A 1 186 ? 10.664 -9.171 -14.632 1.00 90.69 186 VAL A CA 1
ATOM 1392 C C . VAL A 1 186 ? 11.356 -9.949 -13.496 1.00 90.69 186 VAL A C 1
ATOM 1394 O O . VAL A 1 186 ? 11.622 -9.346 -12.457 1.00 90.69 186 VAL A O 1
ATOM 1397 N N . PRO A 1 187 ? 11.741 -11.233 -13.675 1.00 91.31 187 PRO A N 1
ATOM 1398 C CA . PRO A 1 187 ? 12.301 -12.069 -12.603 1.00 91.31 187 PRO A CA 1
ATOM 1399 C C . PRO A 1 187 ? 13.475 -11.473 -11.819 1.00 91.31 187 PRO A C 1
ATOM 1401 O O . PRO A 1 187 ? 13.534 -11.607 -10.601 1.00 91.31 187 PRO A O 1
ATOM 1404 N N . LYS A 1 188 ? 14.374 -10.747 -12.497 1.00 89.62 188 LYS A N 1
ATOM 1405 C CA . LYS A 1 188 ? 15.532 -10.077 -11.876 1.00 89.62 188 LYS A CA 1
ATOM 1406 C C . LYS A 1 188 ? 15.160 -8.979 -10.858 1.00 89.62 188 LYS A C 1
ATOM 1408 O O . LYS A 1 188 ? 16.027 -8.520 -10.127 1.00 89.62 188 LYS A O 1
ATOM 1413 N N . ASN A 1 189 ? 13.904 -8.520 -10.864 1.00 91.00 189 ASN A N 1
ATOM 1414 C CA . ASN A 1 189 ? 13.396 -7.416 -10.045 1.00 91.00 189 ASN A CA 1
ATOM 1415 C C . ASN A 1 189 ? 12.543 -7.899 -8.855 1.00 91.00 189 ASN A C 1
ATOM 1417 O O . ASN A 1 189 ? 12.009 -7.074 -8.108 1.00 91.00 189 ASN A O 1
ATOM 1421 N N . TRP A 1 190 ? 12.370 -9.214 -8.685 1.00 95.06 190 TRP A N 1
ATOM 1422 C CA . TRP A 1 190 ? 11.622 -9.783 -7.565 1.00 95.06 190 TRP A CA 1
ATOM 1423 C C . TRP A 1 190 ? 12.439 -9.699 -6.271 1.00 95.0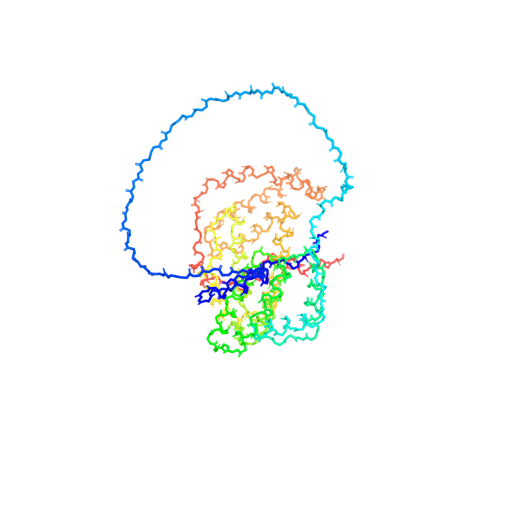6 190 TRP A C 1
ATOM 1425 O O . TRP A 1 190 ? 13.638 -9.958 -6.264 1.00 95.06 190 TRP A O 1
ATOM 1435 N N . LEU A 1 191 ? 11.772 -9.378 -5.161 1.00 96.56 191 LEU A N 1
ATOM 1436 C CA . LEU A 1 191 ? 12.363 -9.451 -3.823 1.00 96.56 191 LEU A CA 1
ATOM 1437 C C . LEU A 1 191 ? 12.432 -10.900 -3.325 1.00 96.56 191 LEU A C 1
ATOM 1439 O O . LEU A 1 191 ? 13.398 -11.287 -2.678 1.00 96.56 191 LEU A O 1
ATOM 1443 N N . ALA A 1 192 ? 11.416 -11.706 -3.649 1.00 96.62 192 ALA A N 1
ATOM 1444 C CA . ALA A 1 192 ? 11.386 -13.136 -3.363 1.00 96.62 192 ALA A CA 1
ATOM 1445 C C . ALA A 1 192 ? 10.613 -13.898 -4.458 1.00 96.62 192 ALA A C 1
ATOM 1447 O O . ALA A 1 192 ? 9.566 -13.417 -4.913 1.00 96.62 192 ALA A O 1
ATOM 1448 N N . PRO A 1 193 ? 11.070 -15.095 -4.869 1.00 95.50 193 PRO A N 1
ATOM 1449 C CA . PRO A 1 193 ? 10.336 -15.939 -5.803 1.00 95.50 193 PRO A CA 1
ATOM 1450 C C . PRO A 1 193 ? 9.058 -16.501 -5.162 1.00 95.50 193 PRO A C 1
ATOM 1452 O O . PRO A 1 193 ? 8.982 -16.726 -3.954 1.00 95.50 193 PRO A O 1
ATOM 1455 N N . GLY A 1 194 ? 8.045 -16.771 -5.983 1.00 91.81 194 GLY A N 1
ATOM 1456 C CA . GLY A 1 194 ? 6.793 -17.371 -5.529 1.00 91.81 194 GLY A CA 1
ATOM 1457 C C . GLY A 1 194 ? 5.725 -17.412 -6.616 1.00 91.81 194 GLY A C 1
ATOM 1458 O O . GLY A 1 194 ? 5.954 -17.002 -7.754 1.00 91.81 194 GLY A O 1
ATOM 1459 N N . LYS A 1 195 ? 4.535 -17.897 -6.250 1.00 91.62 195 LYS A N 1
ATOM 1460 C CA . LYS A 1 195 ? 3.327 -17.850 -7.080 1.00 91.62 195 LYS A CA 1
ATOM 1461 C C . LYS A 1 195 ? 2.224 -17.099 -6.320 1.00 91.62 195 LYS A C 1
ATOM 1463 O O . LYS A 1 195 ? 1.605 -17.708 -5.449 1.00 91.62 195 LYS A O 1
ATOM 1468 N N . PRO A 1 196 ? 1.969 -15.811 -6.620 1.00 93.12 196 PRO A N 1
ATOM 1469 C CA . PRO A 1 196 ? 2.829 -14.873 -7.366 1.00 93.12 196 PRO A CA 1
ATOM 1470 C C . PRO A 1 196 ? 4.156 -14.557 -6.629 1.00 93.12 196 PRO A C 1
ATOM 1472 O O . PRO A 1 196 ? 4.314 -14.964 -5.478 1.00 93.12 196 PRO A O 1
ATOM 1475 N N . PRO A 1 197 ? 5.129 -13.885 -7.276 1.00 95.50 197 PRO A N 1
ATOM 1476 C CA . PRO A 1 197 ? 6.372 -13.434 -6.640 1.00 95.50 197 PRO A CA 1
ATOM 1477 C C . PRO A 1 197 ? 6.174 -12.157 -5.806 1.00 95.50 197 PRO A C 1
ATOM 1479 O O . PRO A 1 197 ? 5.266 -11.363 -6.067 1.00 95.50 197 PRO A O 1
ATOM 1482 N N . LEU A 1 198 ? 7.064 -11.920 -4.838 1.00 96.12 198 LEU A N 1
ATOM 1483 C CA . LEU A 1 198 ? 7.111 -10.665 -4.086 1.00 96.12 198 LEU A CA 1
ATOM 1484 C C . LEU A 1 198 ? 7.867 -9.607 -4.891 1.00 96.12 198 LEU A C 1
ATOM 1486 O O . LEU A 1 198 ? 9.006 -9.828 -5.300 1.00 96.12 198 LEU A O 1
ATOM 1490 N N . ASN A 1 199 ? 7.270 -8.430 -5.051 1.00 95.69 199 ASN A N 1
ATOM 1491 C CA . ASN A 1 199 ? 7.909 -7.269 -5.666 1.00 95.69 199 ASN A CA 1
ATOM 1492 C C . ASN A 1 199 ? 7.915 -6.061 -4.722 1.00 95.69 199 ASN A C 1
ATOM 1494 O O . ASN A 1 199 ? 7.240 -6.041 -3.687 1.00 95.69 199 ASN A O 1
ATOM 1498 N N . ARG A 1 200 ? 8.698 -5.044 -5.088 1.00 95.56 200 ARG A N 1
ATOM 1499 C CA . ARG A 1 200 ? 8.930 -3.882 -4.232 1.00 95.56 200 ARG A CA 1
ATOM 1500 C C . ARG A 1 200 ? 7.690 -2.998 -4.082 1.00 95.56 200 ARG A C 1
ATOM 1502 O O . ARG A 1 200 ? 7.441 -2.522 -2.977 1.00 95.56 200 ARG A O 1
ATOM 1509 N N . MET A 1 201 ? 6.868 -2.843 -5.126 1.00 94.19 201 MET A N 1
ATOM 1510 C CA . MET A 1 201 ? 5.613 -2.091 -5.004 1.00 94.19 201 MET A CA 1
ATOM 1511 C C . MET A 1 201 ? 4.650 -2.739 -3.992 1.00 94.19 201 MET A C 1
ATOM 1513 O O . MET A 1 201 ? 3.969 -2.038 -3.245 1.00 94.19 201 MET A O 1
ATOM 1517 N N . THR A 1 202 ? 4.629 -4.073 -3.908 1.00 94.44 202 THR A N 1
ATOM 1518 C CA . THR A 1 202 ? 3.824 -4.813 -2.921 1.00 94.44 202 THR A CA 1
ATOM 1519 C C . THR A 1 202 ? 4.304 -4.564 -1.490 1.00 94.44 202 THR A C 1
ATOM 1521 O O . THR A 1 202 ? 3.477 -4.314 -0.611 1.00 94.44 202 THR A O 1
ATOM 1524 N N . SER A 1 203 ? 5.618 -4.581 -1.233 1.00 95.50 203 SER A N 1
ATOM 1525 C CA . SER A 1 203 ? 6.159 -4.288 0.104 1.00 95.50 203 SER A CA 1
ATOM 1526 C C . SER A 1 203 ? 6.022 -2.814 0.499 1.00 95.50 203 SER A C 1
ATOM 1528 O O . SER A 1 203 ? 5.713 -2.523 1.652 1.00 95.50 203 SER A O 1
ATOM 1530 N N . ASP A 1 204 ? 6.189 -1.881 -0.443 1.00 95.56 204 ASP A N 1
ATOM 1531 C CA . ASP A 1 204 ? 6.013 -0.451 -0.161 1.00 95.56 204 ASP A CA 1
ATOM 1532 C C . ASP A 1 204 ? 4.542 -0.127 0.139 1.00 95.56 204 ASP A C 1
ATOM 1534 O O . ASP A 1 204 ? 4.254 0.578 1.107 1.00 95.56 204 ASP A O 1
ATOM 1538 N N . MET A 1 205 ? 3.594 -0.712 -0.608 1.00 94.00 205 MET A N 1
ATOM 1539 C CA . MET A 1 205 ? 2.167 -0.548 -0.311 1.00 94.00 205 MET A CA 1
ATOM 1540 C C . MET A 1 205 ? 1.741 -1.255 0.983 1.00 94.00 205 MET A C 1
ATOM 1542 O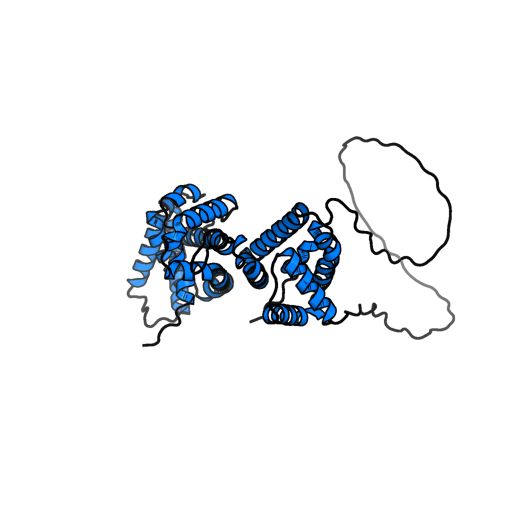 O . MET A 1 205 ? 0.828 -0.798 1.667 1.00 94.00 205 MET A O 1
ATOM 1546 N N . SER A 1 206 ? 2.420 -2.343 1.355 1.00 94.12 206 SER A N 1
ATOM 1547 C CA . SER A 1 206 ? 2.225 -3.002 2.652 1.00 94.12 206 SER A CA 1
ATOM 1548 C C . SER A 1 206 ? 2.536 -2.049 3.817 1.00 94.12 206 SER A C 1
ATOM 1550 O O . SER A 1 206 ? 1.779 -1.998 4.786 1.00 94.12 206 SER A O 1
ATOM 1552 N N . ALA A 1 207 ? 3.580 -1.220 3.694 1.00 95.06 207 ALA A N 1
ATOM 1553 C CA . ALA A 1 207 ? 3.882 -0.177 4.675 1.00 95.06 207 ALA A CA 1
ATOM 1554 C C . ALA A 1 207 ? 2.788 0.906 4.742 1.00 95.06 207 ALA A C 1
ATOM 1556 O O . ALA A 1 207 ? 2.332 1.240 5.834 1.00 95.06 207 ALA A O 1
ATOM 1557 N N . GLU A 1 208 ? 2.319 1.409 3.591 1.00 94.62 208 GLU A N 1
ATOM 1558 C CA . GLU A 1 208 ? 1.222 2.394 3.527 1.00 94.62 208 GLU A CA 1
ATOM 1559 C C . GLU A 1 208 ? -0.053 1.891 4.215 1.00 94.62 208 GLU A C 1
ATOM 1561 O O . GLU A 1 208 ? -0.671 2.615 4.996 1.00 94.62 208 GLU A O 1
ATOM 1566 N N . VAL A 1 209 ? -0.440 0.640 3.941 1.00 93.75 209 VAL A N 1
ATOM 1567 C CA . VAL A 1 209 ? -1.636 0.004 4.510 1.00 93.75 209 VAL A CA 1
ATOM 1568 C C . VAL A 1 209 ? -1.509 -0.144 6.025 1.00 93.75 209 VAL A C 1
ATOM 1570 O O . VAL A 1 209 ? -2.444 0.207 6.744 1.00 93.75 209 VAL A O 1
ATOM 1573 N N . LEU A 1 210 ? -0.356 -0.607 6.522 1.00 94.06 210 LEU A N 1
ATOM 1574 C CA . LEU A 1 210 ? -0.124 -0.772 7.957 1.00 94.06 210 LEU A CA 1
ATOM 1575 C C . LEU A 1 210 ? -0.169 0.576 8.694 1.00 94.06 210 LEU A C 1
ATOM 1577 O O . LEU A 1 210 ? -0.921 0.715 9.659 1.00 94.06 210 LEU A O 1
ATOM 1581 N N . CYS A 1 211 ? 0.566 1.587 8.217 1.00 94.75 211 CYS A N 1
ATOM 1582 C CA . CYS A 1 211 ? 0.549 2.927 8.815 1.00 94.75 211 CYS A CA 1
ATOM 1583 C C . CYS A 1 211 ? -0.848 3.553 8.785 1.00 94.75 211 CYS A C 1
ATOM 1585 O O . CYS A 1 211 ? -1.271 4.153 9.770 1.00 94.75 211 CYS A O 1
ATOM 1587 N N . PHE A 1 212 ? -1.592 3.376 7.691 1.00 94.31 212 PHE A N 1
ATOM 1588 C CA . PHE A 1 212 ? -2.967 3.851 7.598 1.00 94.31 212 PHE A CA 1
ATOM 1589 C C . PHE A 1 212 ? -3.892 3.176 8.616 1.00 94.31 212 PHE A C 1
ATOM 1591 O O . PHE A 1 212 ? -4.628 3.873 9.313 1.00 94.31 212 PHE A O 1
ATOM 1598 N N . MET A 1 213 ? -3.847 1.842 8.727 1.00 93.31 213 MET A N 1
ATOM 1599 C CA . MET A 1 213 ? -4.653 1.093 9.698 1.00 93.31 213 MET A CA 1
ATOM 1600 C C . MET A 1 213 ? -4.390 1.594 11.120 1.00 93.31 213 MET A C 1
ATOM 1602 O O . MET A 1 213 ? -5.333 1.865 11.858 1.00 93.31 213 MET A O 1
ATOM 1606 N N . ILE A 1 214 ? -3.118 1.784 11.476 1.00 94.31 214 ILE A N 1
ATOM 1607 C CA . ILE A 1 214 ? -2.707 2.303 12.784 1.00 94.31 214 ILE A CA 1
ATOM 1608 C C . ILE A 1 214 ? -3.232 3.723 12.996 1.00 94.31 214 ILE A C 1
ATOM 1610 O O . ILE A 1 214 ? -3.907 3.969 13.989 1.00 94.31 214 ILE A O 1
ATOM 1614 N N . ASN A 1 215 ? -2.992 4.645 12.063 1.00 95.25 215 ASN A N 1
ATOM 1615 C CA . ASN A 1 215 ? -3.410 6.040 12.209 1.00 95.25 215 ASN A CA 1
ATOM 1616 C C . ASN A 1 215 ? -4.939 6.188 12.327 1.00 95.25 215 ASN A C 1
ATOM 1618 O O . ASN A 1 215 ? -5.420 6.994 13.123 1.00 95.25 215 ASN A O 1
ATOM 1622 N N . GLU A 1 216 ? -5.716 5.381 11.597 1.00 94.00 216 GLU A N 1
ATOM 1623 C CA . GLU A 1 216 ? -7.180 5.356 11.712 1.00 94.00 216 GLU A CA 1
ATOM 1624 C C . GLU A 1 216 ? -7.656 4.770 13.048 1.00 94.00 216 GLU A C 1
ATOM 1626 O O . GLU A 1 216 ? -8.568 5.323 13.664 1.00 94.00 216 GLU A O 1
ATOM 1631 N N . VAL A 1 217 ? -7.030 3.698 13.552 1.00 93.94 217 VAL A N 1
ATOM 1632 C CA . VAL A 1 217 ? -7.327 3.170 14.897 1.00 93.94 217 VAL A CA 1
ATOM 1633 C C . VAL A 1 217 ? -7.003 4.216 15.962 1.00 93.94 217 VAL A C 1
ATOM 1635 O O . VAL A 1 217 ? -7.852 4.527 16.795 1.00 93.94 217 VAL A O 1
ATOM 1638 N N . MET A 1 218 ? -5.825 4.830 15.888 1.00 91.44 218 MET A N 1
ATOM 1639 C CA . MET A 1 218 ? -5.351 5.847 16.830 1.00 91.44 218 MET A CA 1
ATOM 1640 C C . MET A 1 218 ? -6.122 7.173 16.729 1.00 91.44 218 MET A C 1
ATOM 1642 O O . MET A 1 218 ? -6.070 7.979 17.654 1.00 91.44 218 MET A O 1
ATOM 1646 N N . GLY A 1 219 ? -6.839 7.411 15.622 1.00 90.38 219 GLY A N 1
ATOM 1647 C CA . GLY A 1 219 ? -7.566 8.657 15.350 1.00 90.38 219 GLY A CA 1
ATOM 1648 C C . GLY A 1 219 ? -6.666 9.856 15.016 1.00 90.38 219 GLY A C 1
ATOM 1649 O O . GLY A 1 219 ? -7.149 10.985 14.975 1.00 90.38 219 GLY A O 1
ATOM 1650 N N . LYS A 1 220 ? -5.365 9.629 14.803 1.00 90.12 220 LYS A N 1
ATOM 1651 C CA . LYS A 1 220 ? -4.338 10.647 14.533 1.00 90.12 220 LYS A CA 1
ATOM 1652 C C . LYS A 1 220 ? -3.117 10.019 13.861 1.00 90.12 220 LYS A C 1
ATOM 1654 O O . LYS A 1 220 ? -2.882 8.819 13.977 1.00 90.12 220 LYS A O 1
ATOM 1659 N N . SER A 1 221 ? -2.323 10.845 13.183 1.00 93.12 221 SER A N 1
ATOM 1660 C CA . SER A 1 221 ? -1.079 10.411 12.540 1.00 93.12 221 SER A CA 1
ATOM 1661 C C . SER A 1 221 ? 0.021 10.175 13.579 1.00 93.12 221 SER A C 1
ATOM 1663 O O . SER A 1 221 ? 0.579 11.135 14.099 1.00 93.12 221 SER A O 1
ATOM 1665 N N . VAL A 1 222 ? 0.328 8.907 13.870 1.00 93.75 222 VAL A N 1
ATOM 1666 C CA . VAL A 1 222 ? 1.416 8.477 14.779 1.00 93.75 222 VAL A CA 1
ATOM 1667 C C . VAL A 1 222 ? 2.430 7.546 14.103 1.00 93.75 222 VAL A C 1
ATOM 1669 O O . VAL A 1 222 ? 3.468 7.234 14.683 1.00 93.75 222 VAL A O 1
ATOM 1672 N N . ALA A 1 223 ? 2.133 7.087 12.886 1.00 94.56 223 ALA A N 1
ATOM 1673 C CA . ALA A 1 223 ? 2.978 6.219 12.081 1.00 94.56 223 ALA A CA 1
ATOM 1674 C C . ALA A 1 223 ? 3.065 6.726 10.634 1.00 94.56 223 ALA A C 1
ATOM 1676 O O . ALA A 1 223 ? 2.053 7.084 10.029 1.00 94.56 223 ALA A O 1
ATOM 1677 N N . THR A 1 224 ? 4.265 6.686 10.056 1.00 94.62 224 THR A N 1
ATOM 1678 C CA . THR A 1 224 ? 4.539 7.133 8.683 1.00 94.62 224 THR A CA 1
ATOM 1679 C C . THR A 1 224 ? 5.264 6.033 7.921 1.00 94.62 224 THR A C 1
ATOM 1681 O O . THR A 1 224 ? 6.215 5.445 8.432 1.00 94.62 224 THR A O 1
ATOM 1684 N N . ALA A 1 225 ? 4.846 5.772 6.681 1.00 94.56 225 ALA A N 1
ATOM 1685 C CA . ALA A 1 225 ? 5.485 4.807 5.789 1.00 94.56 225 ALA A CA 1
ATOM 1686 C C . ALA A 1 225 ? 6.765 5.396 5.163 1.00 94.56 225 ALA A C 1
ATOM 1688 O O . ALA A 1 225 ? 6.862 5.579 3.948 1.00 94.56 225 ALA A O 1
ATOM 1689 N N . ASP A 1 226 ? 7.739 5.747 6.002 1.00 94.25 226 ASP A N 1
ATOM 1690 C CA . ASP A 1 226 ? 9.028 6.280 5.562 1.00 94.25 226 ASP A CA 1
ATOM 1691 C C . ASP A 1 226 ? 9.909 5.206 4.886 1.00 94.25 226 ASP A C 1
ATOM 1693 O O . ASP A 1 226 ? 9.592 4.012 4.858 1.00 94.25 226 ASP A O 1
ATOM 1697 N N . THR A 1 227 ? 11.043 5.629 4.322 1.00 93.19 227 THR A N 1
ATOM 1698 C CA . THR A 1 227 ? 11.998 4.736 3.645 1.00 93.19 227 THR A CA 1
ATOM 1699 C C . THR A 1 227 ? 12.551 3.644 4.568 1.00 93.19 227 THR A C 1
ATOM 1701 O O . THR A 1 227 ? 12.786 2.523 4.112 1.00 93.19 227 THR A O 1
ATOM 1704 N N . LYS A 1 228 ? 12.742 3.932 5.864 1.00 94.94 228 LYS A N 1
ATOM 1705 C CA . LYS A 1 228 ? 13.276 2.981 6.850 1.00 94.94 228 LYS A CA 1
ATOM 1706 C C . LYS A 1 228 ? 12.256 1.875 7.121 1.00 94.94 228 LYS A C 1
ATOM 1708 O O . LYS A 1 228 ? 12.604 0.697 7.037 1.00 94.94 228 LYS A O 1
ATOM 1713 N N . LEU A 1 229 ? 10.998 2.235 7.367 1.00 95.12 229 LEU A N 1
ATOM 1714 C CA . LEU A 1 229 ? 9.906 1.293 7.591 1.00 95.12 229 LEU A CA 1
ATOM 1715 C C . LEU A 1 229 ? 9.591 0.476 6.331 1.00 95.12 229 LEU A C 1
ATOM 1717 O O . LEU A 1 229 ? 9.457 -0.745 6.416 1.00 95.12 229 LEU A O 1
ATOM 1721 N N . LYS A 1 230 ? 9.550 1.116 5.156 1.00 96.12 230 LYS A N 1
ATOM 1722 C CA . LYS A 1 230 ? 9.385 0.440 3.857 1.00 96.12 230 LYS A CA 1
ATOM 1723 C C . LYS A 1 230 ? 10.478 -0.604 3.609 1.00 96.12 230 LYS A C 1
ATOM 1725 O O . LYS A 1 230 ? 10.175 -1.731 3.221 1.00 96.12 230 LYS A O 1
ATOM 1730 N N . ASN A 1 231 ? 11.740 -0.276 3.898 1.00 96.50 231 ASN A N 1
ATOM 1731 C CA . ASN A 1 231 ? 12.852 -1.226 3.797 1.00 96.50 231 ASN A CA 1
ATOM 1732 C C . ASN A 1 231 ? 12.749 -2.371 4.817 1.00 96.50 231 ASN A C 1
ATOM 1734 O O . ASN A 1 231 ? 12.966 -3.524 4.450 1.00 96.50 231 ASN A O 1
ATOM 1738 N N . ALA A 1 232 ? 12.376 -2.083 6.066 1.00 95.94 232 ALA A N 1
ATOM 1739 C CA . ALA A 1 232 ? 12.217 -3.107 7.097 1.00 95.94 232 ALA A CA 1
ATOM 1740 C C . ALA A 1 232 ? 11.069 -4.088 6.775 1.00 95.94 232 ALA A C 1
ATOM 1742 O O . ALA A 1 232 ? 11.234 -5.300 6.912 1.00 95.94 232 ALA A O 1
ATOM 1743 N N . ILE A 1 233 ? 9.939 -3.588 6.260 1.00 95.88 233 ILE A N 1
ATOM 1744 C CA . ILE A 1 233 ? 8.818 -4.414 5.782 1.00 95.88 233 ILE A CA 1
ATOM 1745 C C . ILE A 1 233 ? 9.217 -5.237 4.553 1.00 95.88 233 ILE A C 1
ATOM 1747 O O . ILE A 1 233 ? 8.893 -6.422 4.496 1.00 95.88 233 ILE A O 1
ATOM 1751 N N . ALA A 1 234 ? 9.958 -4.661 3.601 1.00 96.88 234 ALA A N 1
ATOM 1752 C CA . ALA A 1 234 ? 10.479 -5.401 2.452 1.00 96.88 234 ALA A CA 1
ATOM 1753 C C . ALA A 1 234 ? 11.398 -6.559 2.883 1.00 96.88 234 ALA A C 1
ATOM 1755 O O . ALA A 1 234 ? 11.220 -7.680 2.406 1.00 96.88 234 ALA A O 1
ATOM 1756 N N . ALA A 1 235 ? 12.320 -6.325 3.822 1.00 96.44 235 ALA A N 1
ATOM 1757 C CA . ALA A 1 235 ? 13.205 -7.359 4.360 1.00 96.44 235 ALA A CA 1
ATOM 1758 C C . ALA A 1 235 ? 12.429 -8.466 5.101 1.00 96.44 235 ALA A C 1
ATOM 1760 O O . ALA A 1 235 ? 12.612 -9.648 4.809 1.00 96.44 235 ALA A O 1
ATOM 1761 N N . LYS A 1 236 ? 11.505 -8.091 5.999 1.00 94.81 236 LYS A N 1
ATOM 1762 C CA . LYS A 1 236 ? 10.657 -9.025 6.761 1.00 94.81 236 LYS A CA 1
ATOM 1763 C C . LYS A 1 236 ? 9.787 -9.890 5.844 1.00 94.81 236 LYS A C 1
ATOM 1765 O O . LYS A 1 236 ? 9.815 -11.114 5.956 1.00 94.81 236 LYS A O 1
ATOM 1770 N N . LEU A 1 237 ? 9.072 -9.275 4.895 1.00 94.88 237 LEU A N 1
ATOM 1771 C CA . LEU A 1 237 ? 8.254 -10.002 3.920 1.00 94.88 237 LEU A CA 1
ATOM 1772 C C . LEU A 1 237 ? 9.098 -10.929 3.043 1.00 94.88 237 LEU A C 1
ATOM 1774 O O . LEU A 1 237 ? 8.651 -12.033 2.763 1.00 94.88 237 LEU A O 1
ATOM 1778 N N . THR A 1 238 ? 10.307 -10.517 2.647 1.00 96.50 238 THR A N 1
ATOM 1779 C CA . THR A 1 238 ? 11.235 -11.348 1.858 1.00 96.50 238 THR A CA 1
ATOM 1780 C C . THR A 1 238 ? 11.661 -12.597 2.630 1.00 96.50 238 THR A C 1
ATOM 1782 O O . THR A 1 238 ? 11.533 -13.705 2.111 1.00 96.50 238 THR A O 1
ATOM 1785 N N . ALA A 1 239 ? 12.091 -12.438 3.886 1.00 94.88 239 ALA A N 1
ATOM 1786 C CA . ALA A 1 239 ? 12.530 -13.542 4.743 1.00 94.88 239 ALA A CA 1
ATOM 1787 C C . ALA A 1 239 ? 11.409 -14.554 5.053 1.00 94.88 239 ALA A C 1
ATOM 1789 O O . ALA A 1 239 ? 11.663 -15.748 5.219 1.00 94.88 239 ALA A O 1
ATOM 1790 N N . GLU A 1 240 ? 10.158 -14.093 5.119 1.00 93.62 240 GLU A N 1
ATOM 1791 C CA . GLU A 1 240 ? 9.001 -14.943 5.415 1.00 93.62 240 GLU A CA 1
ATOM 1792 C C . GLU A 1 240 ? 8.288 -15.465 4.161 1.00 93.62 240 GLU A C 1
ATOM 1794 O O . GLU A 1 240 ? 7.503 -16.408 4.270 1.00 93.62 240 GLU A O 1
ATOM 1799 N N . TYR A 1 241 ? 8.568 -14.918 2.968 1.00 94.38 241 TYR A N 1
ATOM 1800 C CA . TYR A 1 241 ? 7.727 -15.115 1.782 1.00 94.38 241 TYR A CA 1
ATOM 1801 C C . TYR A 1 241 ? 7.506 -16.582 1.426 1.00 94.38 241 TYR A C 1
ATOM 1803 O O . TYR A 1 241 ? 6.384 -16.979 1.119 1.00 94.38 241 TYR A O 1
ATOM 1811 N N . ALA A 1 242 ? 8.544 -17.417 1.523 1.00 94.44 242 ALA A N 1
ATOM 1812 C CA . ALA A 1 242 ? 8.437 -18.851 1.266 1.00 94.44 242 ALA A CA 1
ATOM 1813 C C . ALA A 1 242 ? 7.316 -19.509 2.100 1.00 94.44 242 ALA A C 1
ATOM 1815 O O . ALA A 1 242 ? 6.523 -20.271 1.549 1.00 94.44 242 ALA A O 1
ATOM 1816 N N . LYS A 1 243 ? 7.189 -19.121 3.377 1.00 92.69 243 LYS A N 1
ATOM 1817 C CA . LYS A 1 243 ? 6.267 -19.681 4.381 1.00 92.69 243 LYS A CA 1
ATOM 1818 C C . LYS A 1 243 ? 4.834 -19.137 4.287 1.00 92.69 243 LYS A C 1
ATOM 1820 O O . LYS A 1 243 ? 3.921 -19.745 4.833 1.00 92.69 243 LYS A O 1
ATOM 1825 N N . ILE A 1 244 ? 4.620 -18.003 3.612 1.00 90.81 244 ILE A N 1
ATOM 1826 C CA . ILE A 1 244 ? 3.289 -17.388 3.468 1.00 90.81 244 ILE A CA 1
ATOM 1827 C C . ILE A 1 244 ? 2.381 -18.288 2.594 1.00 90.81 244 ILE A C 1
ATOM 1829 O O . ILE A 1 244 ? 2.820 -18.693 1.512 1.00 90.81 244 ILE A O 1
ATOM 1833 N N . PRO A 1 245 ? 1.125 -18.586 2.986 1.00 91.19 245 PRO A N 1
ATOM 1834 C CA . PRO A 1 245 ? 0.191 -19.370 2.171 1.00 91.19 245 PRO A CA 1
ATOM 1835 C C . PRO A 1 245 ? -0.052 -18.777 0.775 1.00 91.19 245 PRO A C 1
ATOM 1837 O O . PRO A 1 245 ? 0.026 -17.563 0.581 1.00 91.19 245 PRO A O 1
ATOM 1840 N N . VAL A 1 246 ? -0.381 -19.623 -0.209 1.00 90.25 246 VAL A N 1
ATOM 1841 C CA . VAL A 1 246 ? -0.590 -19.195 -1.609 1.00 90.25 246 VAL A CA 1
ATOM 1842 C C . VAL A 1 246 ? -1.709 -18.153 -1.725 1.00 90.25 246 VAL A C 1
ATOM 1844 O O . VAL A 1 246 ? -1.523 -17.145 -2.404 1.00 90.25 246 VAL A O 1
ATOM 1847 N N . ASP A 1 247 ? -2.815 -18.326 -1.000 1.00 88.25 247 ASP A N 1
ATOM 1848 C CA . ASP A 1 247 ? -3.918 -17.356 -0.995 1.00 88.25 247 ASP A CA 1
ATOM 1849 C C . ASP A 1 247 ? -3.474 -15.992 -0.452 1.00 88.25 247 ASP A C 1
ATOM 1851 O O . ASP A 1 247 ? -3.741 -14.958 -1.062 1.00 88.25 247 ASP A O 1
ATOM 1855 N N . THR A 1 248 ? -2.692 -15.973 0.630 1.00 88.88 248 THR A N 1
ATOM 1856 C CA . THR A 1 248 ? -2.128 -14.740 1.197 1.00 88.88 248 THR A CA 1
ATOM 1857 C C . THR A 1 248 ? -1.111 -14.091 0.248 1.00 88.88 248 THR A C 1
ATOM 1859 O O . THR A 1 248 ? -1.120 -12.871 0.086 1.00 88.88 248 THR A O 1
ATOM 1862 N N . LYS A 1 249 ? -0.278 -14.868 -0.466 1.00 91.25 249 LYS A N 1
ATOM 1863 C CA . LYS A 1 249 ? 0.588 -14.342 -1.545 1.00 91.25 249 LYS A CA 1
ATOM 1864 C C . LYS A 1 249 ? -0.242 -13.699 -2.660 1.00 91.25 249 LYS A C 1
ATOM 1866 O O . LYS A 1 249 ? 0.092 -12.619 -3.155 1.00 91.25 249 LYS A O 1
ATOM 1871 N N . GLN A 1 250 ? -1.343 -14.344 -3.041 1.00 90.38 250 GLN A N 1
ATOM 1872 C CA . GLN A 1 250 ? -2.254 -13.864 -4.070 1.00 90.38 250 GLN A CA 1
ATOM 1873 C C . GLN A 1 250 ? -2.991 -12.584 -3.638 1.00 90.38 250 GLN A C 1
ATOM 1875 O O . GLN A 1 250 ? -3.152 -11.680 -4.461 1.00 90.38 250 GLN A O 1
ATOM 1880 N N . GLU A 1 251 ? -3.378 -12.465 -2.368 1.00 87.25 251 GLU A N 1
ATOM 1881 C CA . GLU A 1 251 ? -3.936 -11.249 -1.765 1.00 87.25 251 GLU A CA 1
ATOM 1882 C C . GLU A 1 251 ? -2.912 -10.107 -1.746 1.00 87.25 251 GLU A C 1
ATOM 1884 O O . GLU A 1 251 ? -3.204 -9.027 -2.263 1.00 87.25 251 GLU A O 1
ATOM 1889 N N . LEU A 1 252 ? -1.687 -10.363 -1.267 1.00 90.50 252 LEU A N 1
ATOM 1890 C CA . LEU A 1 252 ? -0.593 -9.384 -1.253 1.00 90.50 252 LEU A CA 1
ATOM 1891 C C . LEU A 1 252 ? -0.292 -8.841 -2.659 1.00 90.50 252 LEU A C 1
ATOM 1893 O O . LEU A 1 252 ? -0.204 -7.631 -2.834 1.00 90.50 252 LEU A O 1
ATOM 1897 N N . SER A 1 253 ? -0.236 -9.686 -3.696 1.00 90.19 253 SER A N 1
ATOM 1898 C CA . SER A 1 253 ? -0.001 -9.209 -5.076 1.00 90.19 253 SER A CA 1
ATOM 1899 C C . SER A 1 253 ? -1.086 -8.265 -5.617 1.00 90.19 253 SER A C 1
ATOM 1901 O O . SER A 1 253 ? -0.824 -7.448 -6.499 1.00 90.19 253 SER A O 1
ATOM 1903 N N . ARG A 1 254 ? -2.316 -8.369 -5.096 1.00 90.31 254 ARG A N 1
ATOM 1904 C CA . ARG A 1 254 ? -3.451 -7.506 -5.461 1.00 90.31 254 ARG A CA 1
ATOM 1905 C C . ARG A 1 254 ? -3.503 -6.242 -4.600 1.00 90.31 254 ARG A C 1
ATOM 1907 O O . ARG A 1 254 ? -4.238 -5.314 -4.948 1.00 90.31 254 ARG A O 1
ATOM 1914 N N . LEU A 1 255 ? -2.730 -6.189 -3.509 1.00 91.25 255 LEU A N 1
ATOM 1915 C CA . LEU A 1 255 ? -2.724 -5.099 -2.537 1.00 91.25 255 LEU A CA 1
ATOM 1916 C C . LEU A 1 255 ? -2.515 -3.728 -3.194 1.00 91.25 255 LEU A C 1
ATOM 1918 O O . LEU A 1 255 ? -3.340 -2.867 -2.909 1.00 91.25 255 LEU A O 1
ATOM 1922 N N . PRO A 1 256 ? -1.548 -3.493 -4.112 1.00 91.44 256 PRO A N 1
ATOM 1923 C CA . PRO A 1 256 ? -1.378 -2.174 -4.724 1.00 91.44 256 PRO A CA 1
ATOM 1924 C C . PRO A 1 256 ? -2.652 -1.653 -5.408 1.00 91.44 256 PRO A C 1
ATOM 1926 O O . PRO A 1 256 ? -3.127 -0.561 -5.099 1.00 91.44 256 PRO A O 1
ATOM 1929 N N . THR A 1 257 ? -3.277 -2.458 -6.270 1.00 88.69 257 THR A N 1
ATOM 1930 C CA . THR A 1 257 ? -4.482 -2.060 -7.021 1.00 88.69 257 THR A CA 1
ATOM 1931 C C . THR A 1 257 ? -5.716 -1.930 -6.124 1.00 88.69 257 THR A C 1
ATOM 1933 O O . THR A 1 257 ? -6.496 -0.975 -6.249 1.00 88.69 257 THR A O 1
ATOM 1936 N N . ASN A 1 258 ? -5.901 -2.881 -5.203 1.00 89.69 258 ASN A N 1
ATOM 1937 C CA . ASN A 1 258 ? -7.041 -2.877 -4.290 1.00 89.69 258 ASN A CA 1
ATOM 1938 C C . ASN A 1 258 ? -6.936 -1.732 -3.278 1.00 89.69 258 ASN A C 1
ATOM 1940 O O . ASN A 1 258 ? -7.944 -1.090 -2.987 1.00 89.69 258 ASN A O 1
ATOM 1944 N N . TRP A 1 259 ? -5.732 -1.436 -2.784 1.00 90.25 259 TRP A N 1
ATOM 1945 C CA . TRP A 1 259 ? -5.484 -0.349 -1.847 1.00 90.25 259 TRP A CA 1
ATOM 1946 C C . TRP A 1 259 ? -5.804 1.008 -2.460 1.00 90.25 259 TRP A C 1
ATOM 1948 O O . TRP A 1 259 ? -6.576 1.766 -1.873 1.00 90.25 259 TRP A O 1
ATOM 1958 N N . LEU A 1 260 ? -5.319 1.291 -3.675 1.00 87.44 260 LEU A N 1
ATOM 1959 C CA . LEU A 1 260 ? -5.648 2.548 -4.350 1.00 87.44 260 LEU A CA 1
ATOM 1960 C C . LEU A 1 260 ? -7.153 2.698 -4.570 1.00 87.44 260 LEU A C 1
ATOM 1962 O O . LEU A 1 260 ? -7.700 3.784 -4.381 1.00 87.44 260 LEU A O 1
ATOM 1966 N N . THR A 1 261 ? -7.857 1.615 -4.901 1.00 86.31 261 THR A N 1
ATOM 1967 C CA . THR A 1 261 ? -9.321 1.635 -5.048 1.00 86.31 261 THR A CA 1
ATOM 1968 C C . THR A 1 261 ? -10.047 1.820 -3.713 1.00 86.31 261 THR A C 1
ATOM 1970 O O . THR A 1 261 ? -11.057 2.526 -3.650 1.00 86.31 261 THR A O 1
ATOM 1973 N N . PHE A 1 262 ? -9.518 1.247 -2.634 1.00 88.69 262 PHE A N 1
ATOM 1974 C CA . PHE A 1 262 ? -10.064 1.401 -1.294 1.00 88.69 262 PHE A CA 1
ATOM 1975 C C . PHE A 1 262 ? -9.864 2.826 -0.755 1.00 88.69 262 PHE A C 1
ATOM 1977 O O . PHE A 1 262 ? -10.853 3.497 -0.454 1.00 88.69 262 PHE A O 1
ATOM 1984 N N . LYS A 1 263 ? -8.614 3.311 -0.705 1.00 86.38 263 LYS A N 1
ATOM 1985 C CA . LYS A 1 263 ? -8.217 4.621 -0.155 1.00 86.38 263 LYS A CA 1
ATOM 1986 C C . LYS A 1 263 ? -8.893 5.783 -0.893 1.00 86.38 263 LYS A C 1
ATOM 1988 O O . LYS A 1 263 ? -9.493 6.639 -0.254 1.00 86.38 263 LYS A O 1
ATOM 1993 N N . SER A 1 264 ? -8.858 5.787 -2.232 1.00 83.00 264 SER A N 1
ATOM 1994 C CA . SER A 1 264 ? -9.398 6.901 -3.041 1.00 83.00 264 SER A CA 1
ATOM 1995 C C . SER A 1 264 ? -10.925 6.908 -3.199 1.00 83.00 264 SER A C 1
ATOM 1997 O O . SER A 1 264 ? -11.492 7.901 -3.652 1.00 83.00 264 SER A O 1
ATOM 1999 N N . GLY A 1 265 ? -11.607 5.804 -2.870 1.00 83.50 265 GLY A N 1
ATOM 2000 C CA . GLY A 1 265 ? -13.027 5.623 -3.175 1.00 83.50 265 GLY A CA 1
ATOM 2001 C C . GLY A 1 265 ? -13.841 5.077 -2.010 1.00 83.50 265 GLY A C 1
ATOM 2002 O O . GLY A 1 265 ? -14.723 5.762 -1.494 1.00 83.50 265 GLY A O 1
ATOM 2003 N N . GLN A 1 266 ? -13.581 3.832 -1.613 1.00 84.00 266 GLN A N 1
ATOM 2004 C CA . GLN A 1 266 ? -14.430 3.118 -0.653 1.00 84.00 266 GLN A CA 1
ATOM 2005 C C . GLN A 1 266 ? -14.348 3.705 0.761 1.00 84.00 266 GLN A C 1
ATOM 2007 O O . GLN A 1 266 ? -15.384 3.874 1.402 1.00 84.00 266 GLN A O 1
ATOM 2012 N N . TRP A 1 267 ? -13.151 4.078 1.228 1.00 88.75 267 TRP A N 1
ATOM 2013 C CA . TRP A 1 2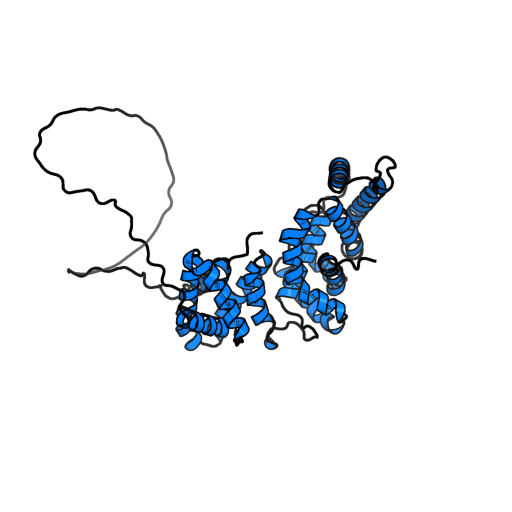67 ? -12.968 4.640 2.571 1.00 88.75 267 TRP A CA 1
ATOM 2014 C C . TRP A 1 267 ? -13.766 5.926 2.796 1.00 88.75 267 TRP A C 1
ATOM 2016 O O . TRP A 1 267 ? -14.354 6.129 3.856 1.00 88.75 267 TRP A O 1
ATOM 2026 N N . LEU A 1 268 ? -13.816 6.779 1.773 1.00 86.38 268 LEU A N 1
ATOM 2027 C CA . LEU A 1 268 ? -14.526 8.055 1.818 1.00 86.38 268 LEU A CA 1
ATOM 2028 C C . LEU A 1 268 ? -16.043 7.881 1.654 1.00 86.38 268 LEU A C 1
ATOM 2030 O O . LEU A 1 268 ? -16.814 8.608 2.272 1.00 86.38 268 LEU A O 1
ATOM 2034 N N . ARG A 1 269 ? -16.486 6.915 0.837 1.00 86.75 269 ARG A N 1
ATOM 2035 C CA . ARG A 1 269 ? -17.903 6.756 0.461 1.00 86.75 269 ARG A CA 1
ATOM 2036 C C . ARG A 1 269 ? -18.748 5.940 1.435 1.00 86.75 269 ARG A C 1
ATOM 2038 O O . ARG A 1 269 ? -19.964 6.089 1.421 1.00 86.75 269 ARG A O 1
ATOM 2045 N N . ARG A 1 270 ? -18.153 5.049 2.237 1.00 83.88 270 ARG A N 1
ATOM 2046 C CA . ARG A 1 270 ? -18.921 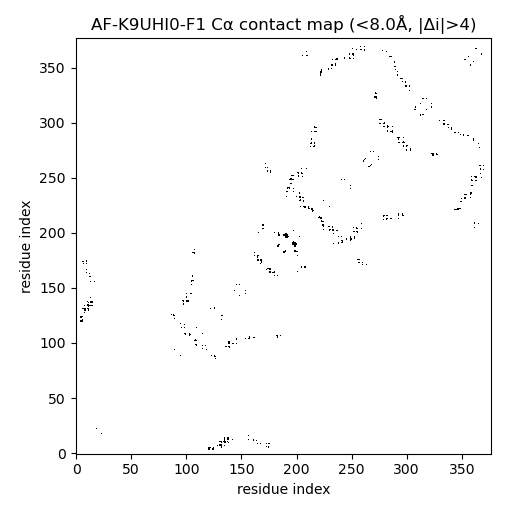4.100 3.072 1.00 83.88 270 ARG A CA 1
ATOM 2047 C C . ARG A 1 270 ? -19.338 4.627 4.458 1.00 83.88 270 ARG A C 1
ATOM 2049 O O . ARG A 1 270 ? -20.099 3.942 5.138 1.00 83.88 270 ARG A O 1
ATOM 2056 N N . GLY A 1 271 ? -18.907 5.831 4.843 1.00 85.44 271 GLY A N 1
ATOM 2057 C CA . GLY A 1 271 ? -19.323 6.514 6.079 1.00 85.44 271 GLY A CA 1
ATOM 2058 C C . GLY A 1 271 ? -18.698 5.966 7.372 1.00 85.44 271 GLY A C 1
ATOM 2059 O O . GLY A 1 271 ? -18.086 4.898 7.387 1.00 85.44 271 GLY A O 1
ATOM 2060 N N . GLU A 1 272 ? -18.872 6.697 8.477 1.00 86.75 272 GLU A N 1
ATOM 2061 C CA . GLU A 1 272 ? -18.312 6.369 9.797 1.00 86.75 272 GLU A CA 1
ATOM 2062 C C . GLU A 1 272 ? -18.770 5.019 10.332 1.00 86.75 272 GLU A C 1
ATOM 2064 O O . GLU A 1 272 ? -17.967 4.336 10.948 1.00 86.75 272 GLU A O 1
ATOM 2069 N N . TYR A 1 273 ? -20.004 4.575 10.068 1.00 86.25 273 TYR A N 1
ATOM 2070 C CA . TYR A 1 273 ? -20.430 3.246 10.528 1.00 86.25 273 TYR A CA 1
ATOM 2071 C C . TYR A 1 273 ? -19.521 2.131 9.990 1.00 86.25 273 TYR A C 1
ATOM 2073 O O . TYR A 1 273 ? -19.123 1.233 10.730 1.00 86.25 273 TYR A O 1
ATOM 2081 N N . PHE A 1 274 ? -19.161 2.208 8.706 1.00 87.31 274 PHE A N 1
ATOM 2082 C CA . PHE A 1 274 ? -18.204 1.286 8.108 1.00 87.31 274 PHE A CA 1
ATOM 2083 C C . PHE A 1 274 ? -16.786 1.537 8.631 1.00 87.31 274 PHE A C 1
ATOM 2085 O O . PHE A 1 274 ? -16.101 0.583 8.995 1.00 87.31 274 PHE A O 1
ATOM 2092 N N . ARG A 1 275 ? -16.349 2.804 8.701 1.00 90.06 275 ARG A N 1
ATOM 2093 C CA . ARG A 1 275 ? -15.001 3.136 9.185 1.00 90.06 275 ARG A CA 1
ATOM 2094 C C . ARG A 1 275 ? -14.765 2.640 10.608 1.00 90.06 275 ARG A C 1
ATOM 2096 O O . ARG A 1 275 ? -13.722 2.054 10.867 1.00 90.06 275 ARG A O 1
ATOM 2103 N N . GLU A 1 276 ? -15.740 2.778 11.499 1.00 90.69 276 GLU A N 1
ATOM 2104 C CA . GLU A 1 276 ? -15.618 2.359 12.893 1.00 90.69 276 GLU A CA 1
ATOM 2105 C C . GLU A 1 276 ? -15.610 0.835 13.053 1.00 90.69 276 GLU A C 1
ATOM 2107 O O . GLU A 1 276 ? -14.833 0.318 13.851 1.00 90.69 276 GLU A O 1
ATOM 2112 N N . GLN A 1 277 ? -16.378 0.095 12.241 1.00 89.25 277 GLN A N 1
ATOM 2113 C CA . GLN A 1 277 ? -16.240 -1.367 12.168 1.00 89.25 277 GLN A CA 1
ATOM 2114 C C . GLN A 1 277 ? -14.824 -1.779 11.758 1.00 89.25 277 GLN A C 1
ATOM 2116 O O . GLN A 1 277 ? -14.234 -2.654 12.390 1.00 89.25 277 GLN A O 1
ATOM 2121 N N . MET A 1 278 ? -14.266 -1.124 10.734 1.00 91.25 278 MET A N 1
ATOM 2122 C CA . MET A 1 278 ? -12.906 -1.411 10.285 1.00 91.25 278 MET A CA 1
ATOM 2123 C C . MET A 1 278 ? -11.864 -1.043 11.349 1.00 91.25 278 MET A C 1
ATOM 2125 O O . MET A 1 278 ? -10.984 -1.852 11.620 1.00 91.25 278 MET A O 1
ATOM 2129 N N . ARG A 1 279 ? -11.980 0.119 12.009 1.00 93.31 279 ARG A N 1
ATOM 2130 C CA . ARG A 1 279 ? -11.084 0.524 13.109 1.00 93.31 279 ARG A CA 1
ATOM 2131 C C . ARG A 1 279 ? -11.151 -0.444 14.290 1.00 93.31 279 ARG A C 1
ATOM 2133 O O . ARG A 1 279 ? -10.109 -0.799 14.826 1.00 93.31 279 ARG A O 1
ATOM 2140 N N . VAL A 1 280 ? -12.337 -0.921 14.672 1.00 93.25 280 VAL A N 1
ATOM 2141 C CA . VAL A 1 280 ? -12.472 -1.962 15.706 1.00 93.25 280 VAL A CA 1
ATOM 2142 C C . VAL A 1 280 ? -11.745 -3.242 15.290 1.00 93.25 280 VAL A C 1
ATOM 2144 O O . VAL A 1 280 ? -10.917 -3.742 16.049 1.00 93.25 280 VAL A O 1
ATOM 2147 N N . GLN A 1 281 ? -11.982 -3.732 14.071 1.00 91.19 281 GLN A N 1
ATOM 2148 C CA . GLN A 1 281 ? -11.331 -4.944 13.571 1.00 91.19 281 GLN A CA 1
ATOM 2149 C C . GLN A 1 281 ? -9.801 -4.796 13.485 1.00 91.19 281 GLN A C 1
ATOM 2151 O O . GLN A 1 281 ? -9.060 -5.711 13.840 1.00 91.19 281 GLN A O 1
ATOM 2156 N N . TRP A 1 282 ? -9.303 -3.645 13.025 1.00 92.62 282 TRP A N 1
ATOM 2157 C CA . TRP A 1 282 ? -7.867 -3.373 12.946 1.00 92.62 282 TRP A CA 1
ATOM 2158 C C . TRP A 1 282 ? -7.235 -3.246 14.327 1.00 92.62 282 TRP A C 1
ATOM 2160 O O . TRP A 1 282 ? -6.159 -3.794 14.529 1.00 92.62 282 TRP A O 1
ATOM 2170 N N . GLY A 1 283 ? -7.910 -2.601 15.283 1.00 93.38 283 GLY A N 1
ATOM 2171 C CA . GLY A 1 283 ? -7.468 -2.543 16.676 1.00 93.38 283 GLY A CA 1
ATOM 2172 C C . GLY A 1 283 ? -7.270 -3.940 17.262 1.00 93.38 283 GLY A C 1
ATOM 2173 O O . GLY A 1 283 ? -6.179 -4.254 17.732 1.00 93.38 283 GLY A O 1
ATOM 2174 N N . GLN A 1 284 ? -8.269 -4.817 17.110 1.00 91.44 284 GLN A N 1
ATOM 2175 C CA . GLN A 1 284 ? -8.198 -6.218 17.546 1.00 91.44 284 GLN A CA 1
ATOM 2176 C C . GLN A 1 284 ? -7.051 -6.999 16.886 1.00 91.44 284 GLN A C 1
ATOM 2178 O O . GLN A 1 284 ? -6.380 -7.784 17.549 1.00 91.44 284 GLN A O 1
ATOM 2183 N N . ASN A 1 285 ? -6.797 -6.776 15.594 1.00 89.00 285 ASN A N 1
ATOM 2184 C CA . ASN A 1 285 ? -5.710 -7.445 14.872 1.00 89.00 285 ASN A CA 1
ATOM 2185 C C . ASN A 1 285 ? -4.309 -6.902 15.227 1.00 89.00 285 ASN A C 1
ATOM 2187 O O . ASN A 1 285 ? -3.314 -7.573 14.954 1.00 89.00 285 ASN A O 1
ATOM 2191 N N . LEU A 1 286 ? -4.213 -5.686 15.779 1.00 91.56 286 LEU A N 1
ATOM 2192 C CA . LEU A 1 286 ? -2.949 -4.991 16.043 1.00 91.56 286 LEU A CA 1
ATOM 2193 C C . LEU A 1 286 ? -2.561 -4.955 17.531 1.00 91.56 286 LEU A C 1
ATOM 2195 O O . LEU A 1 286 ? -1.371 -4.879 17.826 1.00 91.56 286 LEU A O 1
ATOM 2199 N N . GLU A 1 287 ? -3.508 -5.063 18.470 1.00 91.44 287 GLU A N 1
ATOM 2200 C CA . GLU A 1 287 ? -3.261 -4.943 19.924 1.00 91.44 287 GLU A CA 1
ATOM 2201 C C . GLU A 1 287 ? -2.361 -6.037 20.530 1.00 91.44 287 GLU A C 1
ATOM 2203 O O . GLU A 1 287 ? -1.826 -5.863 21.629 1.00 91.44 287 GLU A O 1
ATOM 2208 N N . ALA A 1 288 ? -2.163 -7.143 19.806 1.00 89.81 288 ALA A N 1
ATOM 2209 C CA . ALA A 1 288 ? -1.196 -8.190 20.140 1.00 89.81 288 ALA A CA 1
ATOM 2210 C C . ALA A 1 288 ? 0.258 -7.820 19.777 1.00 89.81 288 ALA A C 1
ATOM 2212 O O . ALA A 1 288 ? 1.190 -8.375 20.354 1.00 89.81 288 ALA A O 1
ATOM 2213 N N . TYR A 1 289 ? 0.458 -6.894 18.831 1.00 90.69 289 TYR A N 1
ATOM 2214 C CA . TYR A 1 289 ? 1.774 -6.517 18.296 1.00 90.69 289 TYR A CA 1
ATOM 2215 C C . TYR A 1 289 ? 2.203 -5.098 18.682 1.00 90.69 289 TYR A C 1
ATOM 2217 O O . TYR A 1 289 ? 3.397 -4.839 18.792 1.00 90.69 289 TYR A O 1
ATOM 2225 N N . ILE A 1 290 ? 1.242 -4.188 18.864 1.00 92.50 290 ILE A N 1
ATOM 2226 C CA . ILE A 1 290 ? 1.454 -2.763 19.141 1.00 92.50 290 ILE A CA 1
ATOM 2227 C C . ILE A 1 290 ? 0.712 -2.433 20.448 1.00 92.50 290 ILE A C 1
ATOM 2229 O O . ILE A 1 290 ? -0.501 -2.190 20.415 1.00 92.50 290 ILE A O 1
ATOM 2233 N N . PRO A 1 291 ? 1.389 -2.474 21.611 1.00 90.75 291 PRO A N 1
ATOM 2234 C CA . PRO A 1 291 ? 0.760 -2.241 22.912 1.00 90.75 291 PRO A CA 1
ATOM 2235 C C . PRO A 1 291 ? 0.020 -0.901 23.010 1.00 90.75 291 PRO A C 1
ATOM 2237 O O . PRO A 1 291 ? -1.049 -0.843 23.612 1.00 90.75 291 PRO A O 1
ATOM 2240 N N . GLU A 1 292 ? 0.530 0.147 22.358 1.00 91.31 292 GLU A N 1
ATOM 2241 C CA . GLU A 1 292 ? -0.029 1.507 22.357 1.00 91.31 292 GLU A CA 1
ATOM 2242 C C . GLU A 1 292 ? -1.437 1.596 21.742 1.00 91.31 292 GLU A C 1
ATOM 2244 O O . GLU A 1 292 ? -2.161 2.563 21.976 1.00 91.31 292 GLU A O 1
ATOM 2249 N N . ILE A 1 293 ? -1.844 0.589 20.960 1.00 92.81 293 ILE A N 1
ATOM 2250 C CA . ILE A 1 293 ? -3.182 0.504 20.361 1.00 92.81 293 ILE A CA 1
ATOM 2251 C C . ILE A 1 293 ? -4.218 -0.068 21.339 1.00 92.81 293 ILE A C 1
ATOM 2253 O O . ILE A 1 293 ? -5.411 0.181 21.163 1.00 92.81 293 ILE A O 1
ATOM 2257 N N . ARG A 1 294 ? -3.805 -0.823 22.367 1.00 93.25 294 ARG A N 1
ATOM 2258 C CA . ARG A 1 294 ? -4.697 -1.665 23.185 1.00 93.25 294 ARG A CA 1
ATOM 2259 C C . ARG A 1 294 ? -5.860 -0.896 23.813 1.00 93.25 294 ARG A C 1
ATOM 2261 O O . ARG A 1 294 ? -7.013 -1.296 23.643 1.00 93.25 294 ARG A O 1
ATOM 2268 N N . ASP A 1 295 ? -5.578 0.214 24.485 1.00 92.88 295 ASP A N 1
ATOM 2269 C CA . ASP A 1 295 ? -6.601 0.967 25.220 1.00 92.88 295 ASP A CA 1
ATOM 2270 C C . ASP A 1 295 ? -7.568 1.690 24.273 1.00 92.88 295 ASP A C 1
ATOM 2272 O O . ASP A 1 295 ? -8.778 1.708 24.500 1.00 92.88 295 ASP A O 1
ATOM 2276 N N . ILE A 1 296 ? -7.060 2.199 23.147 1.00 93.94 296 ILE A N 1
ATOM 2277 C CA . ILE A 1 296 ? -7.871 2.849 22.107 1.00 93.94 296 ILE A CA 1
ATOM 2278 C C . ILE A 1 296 ? -8.728 1.809 21.365 1.00 93.94 296 ILE A C 1
ATOM 2280 O O . ILE A 1 296 ? -9.913 2.039 21.122 1.00 93.94 296 ILE A O 1
ATOM 2284 N N . SER A 1 297 ? -8.171 0.632 21.065 1.00 94.56 297 SER A N 1
ATOM 2285 C CA . SER A 1 297 ? -8.893 -0.522 20.508 1.00 94.56 297 SER A CA 1
ATOM 2286 C C . SER A 1 297 ? -10.028 -0.975 21.433 1.00 94.56 297 SER A C 1
ATOM 2288 O O . SER A 1 297 ? -11.163 -1.171 20.987 1.00 94.56 297 SER A O 1
ATOM 2290 N N . LYS A 1 298 ? -9.758 -1.083 22.743 1.00 95.12 298 LYS A N 1
ATOM 2291 C CA . LYS A 1 298 ? -10.780 -1.357 23.760 1.00 95.12 298 LYS A CA 1
ATOM 2292 C C . LYS A 1 298 ? -11.863 -0.273 23.767 1.00 95.12 298 LYS A C 1
ATOM 2294 O O . LYS A 1 298 ? -13.032 -0.609 23.616 1.00 95.12 298 LYS A O 1
ATOM 2299 N N . LEU A 1 299 ? -11.496 1.007 23.838 1.00 94.56 299 LEU A N 1
ATOM 2300 C CA . LEU A 1 299 ? -12.452 2.120 23.853 1.00 94.56 299 LEU A CA 1
ATOM 2301 C C . LEU A 1 299 ? -13.376 2.123 22.618 1.00 94.56 299 LEU A C 1
ATOM 2303 O O . LEU A 1 299 ? -14.581 2.352 22.740 1.00 94.56 299 LEU A O 1
ATOM 2307 N N . ARG A 1 300 ? -12.844 1.814 21.426 1.00 94.75 300 ARG A N 1
ATOM 2308 C CA . ARG A 1 300 ? -13.646 1.670 20.196 1.00 94.75 300 ARG A CA 1
ATOM 2309 C C . ARG A 1 300 ? -14.585 0.464 20.236 1.00 94.75 300 ARG A C 1
ATOM 2311 O O . ARG A 1 300 ? -15.742 0.587 19.829 1.00 94.75 300 ARG A O 1
ATOM 2318 N N . ARG A 1 301 ? -14.121 -0.688 20.742 1.00 95.12 301 ARG A N 1
ATOM 2319 C CA . ARG A 1 301 ? -14.972 -1.874 20.966 1.00 95.12 301 ARG A CA 1
ATOM 2320 C C . ARG A 1 301 ? -16.121 -1.554 21.916 1.00 95.12 301 ARG A C 1
ATOM 2322 O O . ARG A 1 301 ? -17.268 -1.833 21.574 1.00 95.12 301 ARG A O 1
ATOM 2329 N N . ASP A 1 302 ? -15.824 -0.920 23.045 1.00 94.69 302 ASP A N 1
ATOM 2330 C CA . ASP A 1 302 ? -16.803 -0.569 24.074 1.00 94.69 302 ASP A CA 1
ATOM 2331 C C . ASP A 1 302 ? -17.842 0.431 23.534 1.00 94.69 302 ASP A C 1
ATOM 2333 O O . ASP A 1 302 ? -19.043 0.227 23.709 1.00 94.69 302 ASP A O 1
ATOM 2337 N N . ARG A 1 303 ? -17.411 1.453 22.774 1.00 93.81 303 ARG A N 1
ATOM 2338 C CA . ARG A 1 303 ? -18.305 2.375 22.045 1.00 93.81 303 ARG A CA 1
ATOM 2339 C C . ARG A 1 303 ? -19.227 1.625 21.079 1.00 93.81 303 ARG A C 1
ATOM 2341 O O . ARG A 1 303 ? -20.438 1.844 21.090 1.00 93.81 303 ARG A O 1
ATOM 2348 N N . LEU A 1 304 ? -18.675 0.741 20.243 1.00 93.12 304 LEU A N 1
ATOM 2349 C CA . LEU A 1 304 ? -19.453 -0.036 19.272 1.00 93.12 304 LEU A CA 1
ATOM 2350 C C . LEU A 1 304 ? -20.437 -0.995 19.963 1.00 93.12 304 LEU A C 1
ATOM 2352 O O . LEU A 1 304 ? -21.548 -1.180 19.467 1.00 93.12 304 LEU A O 1
ATOM 2356 N N . ALA A 1 305 ? -20.054 -1.584 21.098 1.00 93.00 305 ALA A N 1
ATOM 2357 C CA . ALA A 1 305 ? -20.913 -2.440 21.910 1.00 93.00 305 ALA A CA 1
ATOM 2358 C C . ALA A 1 305 ? -22.054 -1.642 22.564 1.00 93.00 305 ALA A C 1
ATOM 2360 O O . ALA A 1 305 ? -23.214 -2.007 22.377 1.00 93.00 305 ALA A O 1
ATOM 2361 N N . LYS A 1 306 ? -21.751 -0.510 23.222 1.00 92.94 306 LYS A N 1
ATOM 2362 C CA . LYS A 1 306 ? -22.737 0.426 23.803 1.00 92.94 306 LYS A CA 1
ATOM 2363 C C . LYS A 1 306 ? -23.787 0.837 22.766 1.00 92.94 306 LYS A C 1
ATOM 2365 O O . LYS A 1 306 ? -24.980 0.734 23.022 1.00 92.94 306 LYS A O 1
ATOM 2370 N N . LEU A 1 307 ? -23.347 1.228 21.567 1.00 91.75 307 LEU A N 1
ATOM 2371 C CA . LEU A 1 307 ? -24.237 1.607 20.465 1.00 91.75 307 LEU A CA 1
ATOM 2372 C C . LEU A 1 307 ? -25.088 0.441 19.942 1.00 91.75 307 LEU A C 1
ATOM 2374 O O . LEU A 1 307 ? -26.253 0.638 19.606 1.00 91.75 307 LEU A O 1
ATOM 2378 N N . LYS A 1 308 ? -24.536 -0.775 19.862 1.00 89.50 308 LYS A N 1
ATOM 2379 C CA . LYS A 1 308 ? -25.294 -1.970 19.454 1.00 89.50 308 LYS A CA 1
ATOM 2380 C C . LYS A 1 308 ? -26.324 -2.414 20.495 1.00 89.50 308 LYS A C 1
ATOM 2382 O O . LYS A 1 308 ? -27.336 -2.986 20.103 1.00 89.50 308 LYS A O 1
ATOM 2387 N N . ALA A 1 309 ? -26.057 -2.168 21.776 1.00 92.00 309 ALA A N 1
ATOM 2388 C CA . ALA A 1 309 ? -26.913 -2.557 22.893 1.00 92.00 309 ALA A CA 1
ATOM 2389 C C . ALA A 1 309 ? -28.007 -1.527 23.238 1.00 92.00 309 ALA A C 1
ATOM 2391 O O . ALA A 1 309 ? -28.938 -1.874 23.958 1.00 92.00 309 ALA A O 1
ATOM 2392 N N . ASP A 1 310 ? -27.921 -0.282 22.750 1.00 91.69 310 ASP A N 1
ATOM 2393 C CA . ASP A 1 310 ? -28.924 0.754 23.028 1.00 91.69 310 ASP A CA 1
ATOM 2394 C C . ASP A 1 310 ? -30.293 0.394 22.401 1.00 91.69 310 ASP A C 1
ATOM 2396 O O . ASP A 1 310 ? -30.426 0.411 21.170 1.00 91.69 310 ASP A O 1
ATOM 2400 N N . PRO A 1 311 ? -31.343 0.118 23.206 1.00 90.31 311 PRO A N 1
ATOM 2401 C CA . PRO A 1 311 ? -32.657 -0.281 22.697 1.00 90.31 311 PRO A CA 1
ATOM 2402 C C . PRO A 1 311 ? -33.357 0.829 21.896 1.00 90.31 311 PRO A C 1
ATOM 2404 O O . PRO A 1 311 ? -34.248 0.542 21.086 1.00 90.31 311 PRO A O 1
ATOM 2407 N N . LYS A 1 312 ? -32.940 2.093 22.065 1.00 91.00 312 LYS A N 1
ATOM 2408 C CA . LYS A 1 312 ? -33.434 3.234 21.280 1.00 91.00 312 LYS A CA 1
ATOM 2409 C C . LYS A 1 312 ? -32.956 3.173 19.826 1.00 91.00 312 LYS A C 1
ATOM 2411 O O . LYS A 1 312 ? -33.551 3.816 18.961 1.00 91.00 312 LYS A O 1
ATOM 2416 N N . ILE A 1 313 ? -31.911 2.396 19.528 1.00 89.25 313 ILE A N 1
ATOM 2417 C CA . ILE A 1 313 ? -31.305 2.307 18.199 1.00 89.25 313 ILE A CA 1
ATOM 2418 C C . ILE A 1 313 ? -31.745 1.017 17.506 1.00 89.25 313 ILE A C 1
ATOM 2420 O O . ILE A 1 313 ? -31.138 -0.046 17.612 1.00 89.25 313 ILE A O 1
ATOM 2424 N N . GLN A 1 314 ? -32.819 1.126 16.728 1.00 89.56 314 GLN A N 1
ATOM 2425 C CA . GLN A 1 314 ? -33.391 0.017 15.963 1.00 89.56 314 GLN A CA 1
ATOM 2426 C C . GLN A 1 314 ? -32.542 -0.286 14.711 1.00 89.56 314 GLN A C 1
ATOM 2428 O O . GLN A 1 314 ? -32.932 0.043 13.591 1.00 89.56 314 GLN A O 1
ATOM 2433 N N . TRP A 1 315 ? -31.357 -0.889 14.884 1.00 85.06 315 TRP A N 1
ATOM 2434 C CA . TRP A 1 315 ? -30.345 -1.107 13.831 1.00 85.06 315 TRP A CA 1
ATOM 2435 C C . TRP A 1 315 ? -30.876 -1.736 12.535 1.00 85.06 315 TRP A C 1
ATOM 2437 O O . TRP A 1 315 ? -30.410 -1.388 11.450 1.00 85.06 315 TRP A O 1
ATOM 2447 N N . ASN A 1 316 ? -31.854 -2.636 12.634 1.00 88.19 316 ASN A N 1
ATOM 2448 C CA . ASN A 1 316 ? -32.522 -3.290 11.505 1.00 88.19 316 ASN A CA 1
ATOM 2449 C C . ASN A 1 316 ? -33.529 -2.392 10.758 1.00 88.19 316 ASN A C 1
ATOM 2451 O O . ASN A 1 316 ? -33.813 -2.665 9.598 1.00 88.19 316 ASN A O 1
ATOM 2455 N N . LYS A 1 317 ? -34.043 -1.332 11.394 1.00 88.81 317 LYS A N 1
ATOM 2456 C CA . LYS A 1 317 ? -35.028 -0.392 10.825 1.00 88.81 317 LYS A CA 1
ATOM 2457 C C . LYS A 1 317 ? -34.405 0.922 10.340 1.00 88.81 317 LYS A C 1
ATOM 2459 O O . LYS A 1 317 ? -35.008 1.604 9.520 1.00 88.81 317 LYS A O 1
ATOM 2464 N N . ILE A 1 318 ? -33.216 1.289 10.831 1.00 88.81 318 ILE A N 1
ATOM 2465 C CA . ILE A 1 318 ? -32.564 2.559 10.475 1.00 88.81 318 ILE A CA 1
ATOM 2466 C C . ILE A 1 318 ? -31.698 2.476 9.208 1.00 88.81 318 ILE A C 1
ATOM 2468 O O . ILE A 1 318 ? -30.889 1.557 9.027 1.00 88.81 318 ILE A O 1
ATOM 2472 N N . SER A 1 319 ? -31.832 3.497 8.357 1.00 89.44 319 SER A N 1
ATOM 2473 C CA . SER A 1 319 ? -31.087 3.663 7.105 1.00 89.44 319 SER A CA 1
ATOM 2474 C C . SER A 1 319 ? -29.589 3.895 7.333 1.00 89.44 319 SER A C 1
ATOM 2476 O O . SER A 1 319 ? -29.146 4.246 8.429 1.00 89.44 319 SER A O 1
ATOM 2478 N N . SER A 1 320 ? -28.779 3.761 6.279 1.00 84.12 320 SER A N 1
ATOM 2479 C CA . SER A 1 320 ? -27.339 4.068 6.323 1.00 84.12 320 SER A CA 1
ATOM 2480 C C . SER A 1 320 ? -27.043 5.498 6.802 1.00 84.12 320 SER A C 1
ATOM 2482 O O . SER A 1 320 ? -26.100 5.700 7.565 1.00 84.12 320 SER A O 1
ATOM 2484 N N . ILE A 1 321 ? -27.880 6.469 6.422 1.00 86.25 321 ILE A N 1
ATOM 2485 C CA . ILE A 1 321 ? -27.778 7.874 6.847 1.00 86.25 321 ILE A CA 1
ATOM 2486 C C . ILE A 1 321 ? -28.107 8.014 8.341 1.00 86.25 321 ILE A C 1
ATOM 2488 O O . ILE A 1 321 ? -27.395 8.692 9.076 1.00 86.25 321 ILE A O 1
ATOM 2492 N N . GLN A 1 322 ? -29.137 7.327 8.836 1.00 89.50 322 GLN A N 1
ATOM 2493 C CA . GLN A 1 322 ? -29.470 7.352 10.264 1.00 89.50 322 GLN A CA 1
ATOM 2494 C C . GLN A 1 322 ? -28.378 6.682 11.116 1.00 89.50 322 GLN A C 1
ATOM 2496 O O . GLN A 1 322 ? -27.998 7.221 12.156 1.00 89.50 322 GLN A O 1
ATOM 2501 N N . ARG A 1 323 ? -27.792 5.568 10.647 1.00 89.00 323 ARG A N 1
ATOM 2502 C CA . ARG A 1 323 ? -26.612 4.944 11.283 1.00 89.00 323 ARG A CA 1
ATOM 2503 C C . ARG A 1 323 ? -25.421 5.904 11.334 1.00 89.00 323 ARG A C 1
ATOM 2505 O O . ARG A 1 323 ? -24.736 5.965 12.350 1.00 89.00 323 ARG A O 1
ATOM 2512 N N . GLN A 1 324 ? -25.193 6.678 10.272 1.00 86.06 324 GLN A N 1
ATOM 2513 C CA . GLN A 1 324 ? -24.144 7.699 10.229 1.00 86.06 324 GLN A CA 1
ATOM 2514 C C . GLN A 1 324 ? -24.335 8.767 11.321 1.00 86.06 324 GLN A C 1
ATOM 2516 O O . GLN A 1 324 ? -23.390 9.060 12.055 1.00 86.06 324 GLN A O 1
ATOM 2521 N N . VAL A 1 325 ? -25.555 9.294 11.476 1.00 87.62 325 VAL A N 1
ATOM 2522 C CA . VAL A 1 325 ? -25.887 10.306 12.498 1.00 87.62 325 VAL A CA 1
ATOM 2523 C C . VAL A 1 325 ? -25.701 9.765 13.920 1.00 87.62 325 VAL A C 1
ATOM 2525 O O . VAL A 1 325 ? -25.178 10.471 14.782 1.00 87.62 325 VAL A O 1
ATOM 2528 N N . VAL A 1 326 ? -26.077 8.506 14.173 1.00 90.25 326 VAL A N 1
ATOM 2529 C CA . VAL A 1 326 ? -25.838 7.828 15.461 1.00 90.25 326 VAL A CA 1
ATOM 2530 C C . VAL A 1 326 ? -24.346 7.813 15.813 1.00 90.25 326 VAL A C 1
ATOM 2532 O O . VAL A 1 326 ? -23.963 8.220 16.912 1.00 90.25 326 VAL A O 1
ATOM 2535 N N . PHE A 1 327 ? -23.488 7.400 14.874 1.00 89.19 327 PHE A N 1
ATOM 2536 C CA . PHE A 1 327 ? -22.046 7.360 15.121 1.00 89.19 327 PHE A CA 1
ATOM 2537 C C . PHE A 1 327 ? -21.460 8.757 15.331 1.00 89.19 327 PHE A C 1
ATOM 2539 O O . PHE A 1 327 ? -20.702 8.937 16.282 1.00 89.19 327 PHE A O 1
ATOM 2546 N N . GLN A 1 328 ? -21.871 9.751 14.540 1.00 85.62 328 GLN A N 1
ATOM 2547 C CA . GLN A 1 328 ? -21.439 11.144 14.714 1.00 85.62 328 GLN A CA 1
ATOM 2548 C C . GLN A 1 328 ? -21.791 11.705 16.099 1.00 85.62 328 GLN A C 1
ATOM 2550 O O . GLN A 1 328 ? -20.931 12.304 16.738 1.00 85.62 328 GLN A O 1
ATOM 2555 N N . LYS A 1 329 ? -23.006 11.460 16.611 1.00 87.75 329 LYS A N 1
ATOM 2556 C CA . LYS A 1 329 ? -23.405 11.906 17.961 1.00 87.75 329 LYS A CA 1
ATOM 2557 C C . LYS A 1 329 ? -22.534 11.293 19.061 1.00 87.75 329 LYS A C 1
ATOM 2559 O O . LYS A 1 329 ? -22.095 12.003 19.957 1.00 87.75 329 LYS A O 1
ATOM 2564 N N . SER A 1 330 ? -22.229 9.998 18.958 1.00 90.25 330 SER A N 1
ATOM 2565 C CA . SER A 1 330 ? -21.338 9.313 19.910 1.00 90.25 330 SER A CA 1
ATOM 2566 C C . SER A 1 330 ? -19.862 9.724 19.813 1.00 90.25 330 SER A C 1
ATOM 2568 O O . SER A 1 330 ? -19.066 9.309 20.653 1.00 90.25 330 SER A O 1
ATOM 2570 N N . ASP A 1 331 ? -19.463 10.496 18.792 1.00 88.25 331 ASP A N 1
ATOM 2571 C CA . ASP A 1 331 ? -18.054 10.855 18.624 1.00 88.25 331 ASP A CA 1
ATOM 2572 C C . ASP A 1 331 ? -17.587 11.840 19.691 1.00 88.25 331 ASP A C 1
ATOM 2574 O O . ASP A 1 331 ? -16.477 11.699 20.181 1.00 88.25 331 ASP A O 1
ATOM 2578 N N . LEU A 1 332 ? -18.442 12.760 20.149 1.00 87.06 332 LEU A N 1
ATOM 2579 C CA . LEU A 1 332 ? -18.068 13.707 21.203 1.00 87.06 332 LEU A CA 1
ATOM 2580 C C . LEU A 1 332 ? -17.726 13.000 22.530 1.00 87.06 332 LEU A C 1
ATOM 2582 O O . LEU A 1 332 ? -16.720 13.331 23.160 1.00 87.06 332 LEU A O 1
ATOM 2586 N N . GLU A 1 333 ? -18.512 11.988 22.919 1.00 88.81 333 GLU A N 1
ATOM 2587 C CA . GLU A 1 333 ? -18.195 11.122 24.066 1.00 88.81 333 GLU A CA 1
ATOM 2588 C C . GLU A 1 333 ? -16.856 10.403 23.845 1.00 88.81 333 GLU A C 1
ATOM 2590 O O . GLU A 1 333 ? -15.970 10.454 24.696 1.00 88.81 333 GLU A O 1
ATOM 2595 N N . PHE A 1 334 ? -16.675 9.794 22.668 1.00 90.88 334 PHE A N 1
ATOM 2596 C CA . PHE A 1 334 ? -15.459 9.063 22.321 1.00 90.88 334 PHE A CA 1
ATOM 2597 C C . PHE A 1 334 ? -14.203 9.943 22.339 1.00 90.88 334 PHE A C 1
ATOM 2599 O O . PHE A 1 334 ? -13.209 9.550 22.940 1.00 90.88 334 PHE A O 1
ATOM 2606 N N . GLN A 1 335 ? -14.237 11.137 21.740 1.00 89.75 335 GLN A N 1
ATOM 2607 C CA . GLN A 1 335 ? -13.118 12.087 21.761 1.00 89.75 335 GLN A CA 1
ATOM 2608 C C . GLN A 1 335 ? -12.807 12.564 23.185 1.00 89.75 335 GLN A C 1
ATOM 2610 O O . GLN A 1 335 ? -11.650 12.832 23.504 1.00 89.75 335 GLN A O 1
ATOM 2615 N N . THR A 1 336 ? -13.818 12.651 24.054 1.00 90.56 336 THR A N 1
ATOM 2616 C CA . THR A 1 336 ? -13.627 12.996 25.469 1.00 90.56 336 THR A CA 1
ATOM 2617 C C . THR A 1 336 ? -12.898 11.871 26.205 1.00 90.56 336 THR A C 1
ATOM 2619 O O . THR A 1 336 ? -11.874 12.128 26.831 1.00 90.56 336 THR A O 1
ATOM 2622 N N . SER A 1 337 ? -13.336 10.616 26.054 1.00 91.31 337 SER A N 1
ATOM 2623 C CA . SER A 1 337 ? -12.633 9.449 26.611 1.00 91.31 337 SER A CA 1
ATOM 2624 C C . SER A 1 337 ? -11.250 9.212 25.987 1.00 91.31 337 SER A C 1
ATOM 2626 O O . SER A 1 337 ? -10.340 8.744 26.659 1.00 91.31 337 SER A O 1
ATOM 2628 N N . LEU A 1 338 ? -11.044 9.565 24.716 1.00 88.75 338 LEU A N 1
ATOM 2629 C CA . LEU A 1 338 ? -9.742 9.443 24.055 1.00 88.75 338 LEU A CA 1
ATOM 2630 C C . LEU A 1 338 ? -8.694 10.381 24.681 1.00 88.75 338 LEU A C 1
ATOM 2632 O O . LEU A 1 338 ? -7.516 10.039 24.728 1.00 88.75 338 LEU A O 1
ATOM 2636 N N . ARG A 1 339 ? -9.119 11.545 25.196 1.00 88.38 339 ARG A N 1
ATOM 2637 C CA . ARG A 1 339 ? -8.250 12.523 25.877 1.00 88.38 339 ARG A CA 1
ATOM 2638 C C . ARG A 1 339 ? -7.831 12.109 27.288 1.00 88.38 339 ARG A C 1
ATOM 2640 O O . ARG A 1 339 ? -6.889 12.699 27.804 1.00 88.38 339 ARG A O 1
ATOM 2647 N N . THR A 1 340 ? -8.496 11.133 27.912 1.00 90.12 340 THR A N 1
ATOM 2648 C CA . THR A 1 340 ? -8.091 10.621 29.236 1.00 90.12 340 THR A CA 1
ATOM 2649 C C . THR A 1 340 ? -7.022 9.530 29.148 1.00 90.12 340 THR A C 1
ATOM 2651 O O . THR A 1 340 ? -6.508 9.103 30.177 1.00 90.12 340 THR A O 1
ATOM 2654 N N . LEU A 1 341 ? -6.695 9.053 27.941 1.00 88.38 341 LEU A N 1
ATOM 2655 C CA . LEU A 1 341 ? -5.635 8.070 27.716 1.00 88.38 341 LEU A CA 1
ATOM 2656 C C . LEU A 1 341 ? -4.260 8.752 27.576 1.00 88.38 341 LEU A C 1
ATOM 2658 O O . LEU A 1 341 ? -4.189 9.890 27.100 1.00 88.38 341 LEU A O 1
ATOM 2662 N N . PRO A 1 342 ? -3.152 8.068 27.930 1.00 84.69 342 PRO A N 1
ATOM 2663 C CA . PRO A 1 342 ? -1.805 8.605 27.758 1.00 84.69 342 PRO A CA 1
ATOM 2664 C C . PRO A 1 342 ? -1.519 9.062 26.312 1.00 84.69 342 PRO A C 1
ATOM 2666 O O . PRO A 1 342 ? -1.896 8.381 25.350 1.00 84.69 342 PRO A O 1
ATOM 2669 N N . PRO A 1 343 ? -0.832 10.202 26.111 1.00 82.50 343 PRO A N 1
ATOM 2670 C CA . PRO A 1 343 ? -0.618 10.763 24.784 1.00 82.50 343 PRO A CA 1
ATOM 2671 C C . PRO A 1 343 ? 0.428 9.973 23.983 1.00 82.50 343 PRO A C 1
ATOM 2673 O O . PRO A 1 343 ? 1.622 10.249 24.038 1.00 82.50 343 PRO A O 1
ATOM 2676 N N . VAL A 1 344 ? -0.027 9.037 23.149 1.00 84.31 344 VAL A N 1
ATOM 2677 C CA . VAL A 1 344 ? 0.836 8.372 22.154 1.00 84.31 344 VAL A CA 1
ATOM 2678 C C . VAL A 1 344 ? 1.149 9.346 21.012 1.00 84.31 344 VAL A C 1
ATOM 2680 O O . VAL A 1 344 ? 0.255 9.694 20.237 1.00 84.31 344 VAL A O 1
ATOM 2683 N N . THR A 1 345 ? 2.386 9.829 20.912 1.00 78.94 345 THR A N 1
ATOM 2684 C CA . THR A 1 345 ? 2.816 10.780 19.867 1.00 78.94 345 THR A CA 1
ATOM 2685 C C . THR A 1 345 ? 3.364 10.085 18.621 1.00 78.94 345 THR A C 1
ATOM 2687 O O . THR A 1 345 ? 3.045 10.501 17.511 1.00 78.94 345 THR A O 1
ATOM 2690 N N . THR A 1 346 ? 4.111 8.994 18.800 1.00 86.06 346 THR A N 1
ATOM 2691 C CA . THR A 1 346 ? 4.763 8.232 17.726 1.00 86.06 346 THR A CA 1
ATOM 2692 C C . THR A 1 346 ? 4.729 6.742 18.052 1.00 86.06 346 THR A C 1
ATOM 2694 O O . THR A 1 346 ? 5.002 6.369 19.189 1.00 86.06 346 THR A O 1
ATOM 2697 N N . VAL A 1 347 ? 4.467 5.889 17.058 1.00 86.19 347 VAL A N 1
ATOM 2698 C CA . VAL A 1 347 ? 4.592 4.424 17.170 1.00 86.19 347 VAL A CA 1
ATOM 2699 C C . VAL A 1 347 ? 5.822 3.972 16.381 1.00 86.19 347 VAL A C 1
ATOM 2701 O O . VAL A 1 347 ? 5.863 4.083 15.153 1.00 86.19 347 VAL A O 1
ATOM 2704 N N . GLN A 1 348 ? 6.838 3.450 17.073 1.00 86.25 348 GLN A N 1
ATOM 2705 C CA . GLN A 1 348 ? 8.105 3.014 16.464 1.00 86.25 348 GLN A CA 1
ATOM 2706 C C . GLN A 1 348 ? 7.971 1.627 15.822 1.00 86.25 348 GLN A C 1
ATOM 2708 O O . GLN A 1 348 ? 8.512 0.634 16.306 1.00 86.25 348 GLN A O 1
ATOM 2713 N N . LEU A 1 349 ? 7.237 1.555 14.706 1.00 88.56 349 LEU A N 1
ATOM 2714 C CA . LEU A 1 349 ? 6.823 0.290 14.088 1.00 88.56 349 LEU A CA 1
ATOM 2715 C C . LEU A 1 349 ? 7.955 -0.687 13.785 1.00 88.56 349 LEU A C 1
ATOM 2717 O O . LEU A 1 349 ? 7.744 -1.892 13.889 1.00 88.56 349 LEU A O 1
ATOM 2721 N N . THR A 1 350 ? 9.156 -0.197 13.465 1.00 88.31 350 THR A N 1
ATOM 2722 C CA . THR A 1 350 ? 10.325 -1.054 13.221 1.00 88.31 350 THR A CA 1
ATOM 2723 C C . THR A 1 350 ? 10.660 -1.966 14.401 1.00 88.31 350 THR A C 1
ATOM 2725 O O . THR A 1 350 ? 11.185 -3.052 14.178 1.00 88.31 350 THR A O 1
ATOM 2728 N N . ASN A 1 351 ? 10.311 -1.575 15.630 1.00 88.62 351 ASN A N 1
ATOM 2729 C CA . ASN A 1 351 ? 10.543 -2.371 16.836 1.00 88.62 351 ASN A CA 1
ATOM 2730 C C . ASN A 1 351 ? 9.564 -3.559 16.932 1.00 88.62 351 ASN A C 1
ATOM 2732 O O . ASN A 1 351 ? 9.923 -4.619 17.438 1.00 88.62 351 ASN A O 1
ATOM 2736 N N . TYR A 1 352 ? 8.347 -3.402 16.400 1.00 90.38 352 TYR A N 1
ATOM 2737 C CA . TYR A 1 352 ? 7.270 -4.400 16.456 1.00 90.38 352 TYR A CA 1
ATOM 2738 C C . TYR A 1 352 ? 7.248 -5.352 15.248 1.00 90.38 352 TYR A C 1
ATOM 2740 O O . TYR A 1 352 ? 6.618 -6.407 15.298 1.00 90.38 352 TYR A O 1
ATOM 2748 N N . LEU A 1 353 ? 7.961 -5.033 14.159 1.00 89.12 353 LEU A N 1
ATOM 2749 C CA . LEU A 1 353 ? 7.987 -5.881 12.959 1.00 89.12 353 LEU A CA 1
ATOM 2750 C C . LEU A 1 353 ? 8.514 -7.296 13.220 1.00 89.12 353 LEU A C 1
ATOM 2752 O O . LEU A 1 353 ? 8.079 -8.223 12.547 1.00 89.12 353 LEU A O 1
ATOM 2756 N N . ASN A 1 354 ? 9.429 -7.490 14.172 1.00 85.81 354 ASN A N 1
ATOM 2757 C CA . ASN A 1 354 ? 10.014 -8.811 14.418 1.00 85.81 354 ASN A CA 1
ATOM 2758 C C . ASN A 1 354 ? 8.978 -9.823 14.933 1.00 85.81 354 ASN A C 1
ATOM 2760 O O . ASN A 1 354 ? 8.991 -10.972 14.488 1.00 85.81 354 ASN A O 1
ATOM 2764 N N . THR A 1 355 ? 8.052 -9.391 15.794 1.00 86.88 355 THR A N 1
ATOM 2765 C CA . THR A 1 355 ? 6.970 -10.226 16.345 1.00 86.88 355 THR A CA 1
ATOM 2766 C C . THR A 1 355 ? 5.735 -10.282 15.440 1.00 86.88 355 THR A C 1
ATOM 2768 O O . THR A 1 355 ? 4.947 -11.221 15.537 1.00 86.88 355 THR A O 1
ATOM 2771 N N . MET A 1 356 ? 5.564 -9.314 14.534 1.00 89.12 356 MET A N 1
ATOM 2772 C CA . MET A 1 356 ? 4.423 -9.247 13.619 1.00 89.12 356 MET A CA 1
ATOM 2773 C C . MET A 1 356 ? 4.549 -10.221 12.437 1.00 89.12 356 MET A C 1
ATOM 2775 O O . MET A 1 356 ? 5.530 -10.202 11.693 1.00 89.12 356 MET A O 1
ATOM 2779 N N . GLN A 1 357 ? 3.495 -11.004 12.185 1.00 86.44 357 GLN A N 1
ATOM 2780 C CA . GLN A 1 357 ? 3.332 -11.766 10.940 1.00 86.44 357 GLN A CA 1
ATOM 2781 C C . GLN A 1 357 ? 2.815 -10.846 9.824 1.00 86.44 357 GLN A C 1
ATOM 2783 O O . GLN A 1 357 ? 1.652 -10.925 9.425 1.00 86.44 357 GLN A O 1
ATOM 2788 N N . VAL A 1 358 ? 3.675 -9.950 9.330 1.00 84.50 358 VAL A N 1
ATOM 2789 C CA . VAL A 1 358 ? 3.310 -8.829 8.437 1.00 84.50 358 VAL A CA 1
ATOM 2790 C C . VAL A 1 358 ? 2.443 -9.273 7.251 1.00 84.50 358 VAL A C 1
ATOM 2792 O O . VAL A 1 358 ? 1.430 -8.639 6.958 1.00 84.50 358 VAL A O 1
ATOM 2795 N N . GLY A 1 359 ? 2.778 -10.399 6.609 1.00 79.19 359 GLY A N 1
ATOM 2796 C CA . GLY A 1 359 ? 1.996 -10.945 5.495 1.00 79.19 359 GLY A CA 1
ATOM 2797 C C . GLY A 1 359 ? 0.553 -11.318 5.863 1.00 79.19 359 GLY A C 1
ATOM 2798 O O . GLY A 1 359 ? -0.360 -11.052 5.086 1.00 79.19 359 GLY A O 1
ATOM 2799 N N . ASN A 1 360 ? 0.326 -11.860 7.062 1.00 79.44 360 ASN A N 1
ATOM 2800 C CA . ASN A 1 360 ? -1.001 -12.254 7.547 1.00 79.44 360 ASN A CA 1
ATOM 2801 C C . ASN A 1 360 ? -1.790 -11.051 8.088 1.00 79.44 360 ASN A C 1
ATOM 2803 O O . ASN A 1 360 ? -2.983 -10.918 7.807 1.00 79.44 360 ASN A O 1
ATOM 2807 N N . THR A 1 361 ? -1.129 -10.134 8.804 1.00 82.38 361 THR A N 1
ATOM 2808 C CA . THR A 1 361 ? -1.732 -8.872 9.270 1.00 82.38 361 THR A CA 1
ATOM 2809 C C . THR A 1 361 ? -2.255 -8.041 8.092 1.00 82.38 361 THR A C 1
ATOM 2811 O O . THR A 1 361 ? -3.335 -7.459 8.181 1.00 82.38 361 THR A O 1
ATOM 2814 N N . ILE A 1 362 ? -1.531 -8.035 6.966 1.00 80.62 362 ILE A N 1
ATOM 2815 C CA . ILE A 1 362 ? -1.878 -7.267 5.760 1.00 80.62 362 ILE A CA 1
ATOM 2816 C C . ILE A 1 362 ? -2.756 -8.066 4.780 1.00 80.62 362 ILE A C 1
ATOM 2818 O O . ILE A 1 362 ? -3.587 -7.470 4.096 1.00 80.62 362 ILE A O 1
ATOM 2822 N N . GLY A 1 363 ? -2.684 -9.401 4.747 1.00 64.12 363 GLY A N 1
ATOM 2823 C CA . GLY A 1 363 ? -3.681 -10.231 4.047 1.00 64.12 363 GLY A CA 1
ATOM 2824 C C . GLY A 1 363 ? -5.099 -10.000 4.590 1.00 64.12 363 GLY A C 1
ATOM 2825 O O . GLY A 1 363 ? -6.049 -9.803 3.833 1.00 64.12 363 GLY A O 1
ATOM 2826 N N . ASN A 1 364 ? -5.224 -9.855 5.913 1.00 62.25 364 ASN A N 1
ATOM 2827 C CA . ASN A 1 364 ? -6.473 -9.497 6.599 1.00 62.25 364 ASN A CA 1
ATOM 2828 C C . ASN A 1 364 ? -6.850 -7.996 6.519 1.00 62.25 364 ASN A C 1
ATOM 2830 O O . ASN A 1 364 ? -7.733 -7.537 7.248 1.00 62.25 364 ASN A O 1
ATOM 2834 N N . SER A 1 365 ? -6.207 -7.213 5.647 1.00 65.44 365 SER A N 1
ATOM 2835 C CA . SER A 1 365 ? -6.506 -5.789 5.442 1.00 65.44 365 SER A CA 1
ATOM 2836 C C . SER A 1 365 ? -7.848 -5.560 4.707 1.00 65.44 365 SER A C 1
ATOM 2838 O O . SER A 1 365 ? -8.395 -6.472 4.073 1.00 65.44 365 SER A O 1
ATOM 2840 N N . PRO A 1 366 ? -8.402 -4.326 4.725 1.00 59.19 366 PRO A N 1
ATOM 2841 C CA . PRO A 1 366 ? -9.624 -3.939 4.003 1.00 59.19 366 PRO A CA 1
ATOM 2842 C C . PRO A 1 366 ? -9.720 -4.385 2.541 1.00 59.19 366 PRO A C 1
ATOM 2844 O O . PRO A 1 366 ? -10.826 -4.535 2.020 1.00 59.19 366 PRO A O 1
ATOM 2847 N N . THR A 1 367 ? -8.589 -4.581 1.858 1.00 59.81 367 THR A N 1
ATOM 2848 C CA . THR A 1 367 ? -8.567 -4.954 0.440 1.00 59.81 367 THR A CA 1
ATOM 2849 C C . THR A 1 367 ? -9.189 -6.320 0.167 1.00 59.81 367 THR A C 1
ATOM 2851 O O . THR A 1 367 ? -9.628 -6.564 -0.957 1.00 59.81 367 THR A O 1
ATOM 2854 N N . ARG A 1 368 ? -9.269 -7.195 1.178 1.00 62.47 368 ARG A N 1
ATOM 2855 C CA . ARG A 1 368 ? -9.905 -8.515 1.083 1.00 62.47 368 ARG A CA 1
ATOM 2856 C C . ARG A 1 368 ? -11.412 -8.395 0.828 1.00 62.47 368 ARG A C 1
ATOM 2858 O O . ARG A 1 368 ? -11.924 -8.947 -0.148 1.00 62.47 368 ARG A O 1
ATOM 2865 N N . TYR A 1 369 ? -12.079 -7.543 1.610 1.00 52.50 369 TYR A N 1
ATOM 2866 C CA . TYR A 1 369 ? -13.522 -7.252 1.557 1.00 52.50 369 TYR A CA 1
ATOM 2867 C C . TYR A 1 369 ? -13.984 -6.511 0.292 1.00 52.50 369 TYR A C 1
ATOM 2869 O O . TYR A 1 369 ? -15.180 -6.296 0.108 1.00 52.50 369 TYR A O 1
ATOM 2877 N N . TYR A 1 370 ? -13.052 -6.105 -0.575 1.00 51.19 370 TYR A N 1
ATOM 2878 C CA . TYR A 1 370 ? -13.351 -5.564 -1.901 1.00 51.19 370 TYR A CA 1
ATOM 2879 C C . TYR A 1 370 ? -13.438 -6.658 -2.981 1.00 51.19 370 TYR A C 1
ATOM 2881 O O . TYR A 1 370 ? -14.181 -6.503 -3.945 1.00 51.19 370 TYR A O 1
ATOM 2889 N N . SER A 1 371 ? -12.701 -7.766 -2.827 1.00 42.88 371 SER A N 1
ATOM 2890 C CA . SER A 1 371 ? -12.675 -8.855 -3.821 1.00 42.88 371 SER A CA 1
ATOM 2891 C C . SER A 1 371 ? -13.821 -9.860 -3.694 1.00 42.88 371 SER A C 1
ATOM 2893 O O . SER A 1 371 ? -14.145 -10.542 -4.663 1.00 42.88 371 SER A O 1
ATOM 2895 N N . SER A 1 372 ? -14.463 -9.933 -2.528 1.00 35.25 372 SER A N 1
ATOM 2896 C CA . SER A 1 372 ? -15.705 -10.677 -2.352 1.00 35.25 372 SER A CA 1
ATOM 2897 C C . SER A 1 372 ? -16.891 -9.823 -2.799 1.00 35.25 372 SER A C 1
ATOM 2899 O O . SER A 1 372 ? -17.444 -9.055 -2.005 1.00 35.25 372 SER A O 1
ATOM 2901 N N . THR A 1 373 ? -17.344 -10.009 -4.042 1.00 31.16 373 THR A N 1
ATOM 2902 C CA . THR A 1 373 ? -18.776 -9.862 -4.331 1.00 31.16 373 THR A CA 1
ATOM 2903 C C . THR A 1 373 ? -19.536 -10.661 -3.270 1.00 31.16 373 THR A C 1
ATOM 2905 O O . THR A 1 373 ? -19.171 -11.817 -3.024 1.00 31.16 373 THR A O 1
ATOM 2908 N N . PRO A 1 374 ? -20.567 -10.098 -2.615 1.00 29.66 374 PRO A N 1
ATOM 2909 C CA . PRO A 1 374 ? -21.429 -10.906 -1.774 1.00 29.66 374 PRO A CA 1
ATOM 2910 C C . PRO A 1 374 ? -21.994 -12.020 -2.650 1.00 29.66 374 PRO A C 1
ATOM 2912 O O . PRO A 1 374 ? -22.668 -11.737 -3.643 1.00 29.66 374 PRO A O 1
ATOM 2915 N N . LYS A 1 375 ? -21.719 -13.283 -2.306 1.00 26.95 375 LYS A N 1
ATOM 2916 C CA . LYS A 1 375 ? -22.573 -14.367 -2.782 1.00 26.95 375 LYS A CA 1
ATOM 2917 C C . LYS A 1 375 ? -23.930 -14.108 -2.146 1.00 26.95 375 LYS A C 1
ATOM 2919 O O . LYS A 1 375 ? -24.096 -14.343 -0.950 1.00 26.95 375 LYS A O 1
ATOM 2924 N N . VAL A 1 376 ? -24.840 -13.543 -2.933 1.00 26.88 376 VAL A N 1
ATOM 2925 C CA . VAL A 1 376 ? -26.261 -13.514 -2.605 1.00 26.88 376 VAL A CA 1
ATOM 2926 C C . VAL A 1 376 ? -26.648 -14.972 -2.361 1.00 26.88 376 VAL A C 1
ATOM 2928 O O . VAL A 1 376 ? -26.409 -15.819 -3.224 1.00 26.88 376 VAL A O 1
ATOM 2931 N N . LYS A 1 377 ? -27.095 -15.256 -1.139 1.00 30.39 377 LYS A N 1
ATOM 2932 C CA . LYS A 1 377 ? -27.788 -16.497 -0.799 1.00 30.39 377 LYS A CA 1
ATOM 2933 C C . LYS A 1 377 ? -29.266 -16.300 -1.088 1.00 30.39 377 LYS A C 1
ATOM 2935 O O . LYS A 1 377 ? -29.728 -15.167 -0.824 1.00 30.39 377 LYS A O 1
#

Sequence (377 aa):
MKPTSINSGVIAILCALGVAGIVAPAITVTTPVTTTKTPLPVNTPLPTKVVPPATKVIPSTTVTPTTLPATNPQPVTTPNNPPLVAVPPLIPATLKNFTNVYGQVLGVKFTPNQQQKIAQRLSKDWMTNLGMRNTVFQTIALEPQIVKGTLAERTQIQTKLVANLRQQALDGDRDALWLVSFYDAVPKNWLAPGKPPLNRMTSDMSAEVLCFMINEVMGKSVATADTKLKNAIAAKLTAEYAKIPVDTKQELSRLPTNWLTFKSGQWLRRGEYFREQMRVQWGQNLEAYIPEIRDISKLRRDRLAKLKADPKIQWNKISSIQRQVVFQKSDLEFQTSLRTLPPVTTVQLTNYLNTMQVGNTIGNSPTRYYSSTPKVK

Secondary structure (DSSP, 8-state):
-PPPP--THHHHGGGTTSTTTS-PPP---PPP------------------------------------------------PPP--------HHHHHHHHHHHHHHHT----HHHHHHHHHHHHHHTTT-HHHHHHHHHHHHTHHHHHHS-HHHHHHHHHHHHHHHHHHHHHT-HHHHHHHHHHHTSGGG-SB--SSPB-HHHHHHHHHHHHHHHHHHHTS------HHHHHHHHHHHHHHGGGS-HHHHHHHHHHHHHHHHIIIIIHHHSHHHHHHHHHHHHHHHHTTT-GGGHHHHHHHHHHHHHHHH-TT--TTTS-HHHHHHHHHHHHHHHHHHHTTS-------HHHHTTTS-HHHHHHTSTTHHHH------

pLDDT: mean 73.83, std 24.43, range [24.02, 96.88]

Mean predicted aligned error: 14.36 Å

=== Feature glossary ===
Legend for the data blocks above and below:

— What the protein is —

The amino-acid sequence is the protein's primary structure: the linear order of residues from the N-terminus to the C-terminus, written in one-letter code. Everything else here — the 3D coordinates, the secondary structure, the domain annotations — is ultimately a consequence of this string.

Functional annotations link the protein to curated databases. InterPro entries identify conserved domains and families by matching the sequence against member-database signatures (Pfam, PROSITE, CDD, …). Gene Ontology (GO) terms describe molecular function, biological process, and cellular component in a controlled vocabulary. CATH places the structure in a hierarchical fold classification (Class/Architecture/Topology/Homologous-superfamily). The organism is the source species.

— Where its atoms are —

Atomic coordinates in PDBx/mmCIF format — the same representation the Protein Data Bank distributes. Each line of the _atom_site loop places one backbone atom in Cartesian space (units: ångströms, origin: arbitrary).

The six renders are orthographic views along the three Cartesian axes in both directions. Representation (cartoon, sticks, or surface) and color scheme (sequence-rainbow or by-chain) vary across proteins so the training set covers all the common visualization conventions.

— Local backbone conformation —

Eight-state secondary structure (DSSP): H is the canonical α-helix, G the tighter 3₁₀-helix, I the wider π-helix; E/B are β-structure, T and S are turns and bends, and '-' is everything else. DSSP derives these from the pattern of main-chain N–H···O=C hydrogen bonds, not from the sequence.

Three-state secondary structure (P-SEA) collapses the eight DSSP classes into helix (a), strand (b), and coil (c). P-SEA assigns these from Cα geometry alone — distances and angles — without requiring backbone oxygens, so it works on any Cα trace.

φ (phi) and ψ (psi) are the two rotatable backbone dihedrals per residue: φ is the C(i-1)–N–Cα–C torsion, ψ is the N–Cα–C–N(i+1) torsion, both in degrees on (−180°, 180°]. α-helical residues cluster near (−60°, −45°); β-strand residues near (−120°, +130°). A Ramachandran plot is simply a scatter of (φ, ψ) for every residue.

— Global shape and packing —

The geometric summary reports three shape descriptors. Rg (radius of gyration) measures how spread out the Cα atoms are about their centre of mass; compact globular proteins have small Rg, elongated or unfolded ones large. Cα contacts (<8 Å, |i−j|>4) count long-range residue pairs in spatial proximity — high for tightly packed folds, near zero for rods or random coil. The bounding-box extents give the protein's footprint along x, y, z in Å.

SASA measures how much of the protein is reachable by solvent. It is computed by rolling a water-sized probe over the atomic surface and summing the exposed area (Å²). Per-residue SASA distinguishes core (buried, low SASA) from surface (exposed, high SASA) residues; total SASA is a whole-molecule size measure.

Plot images: a contact map (which residues are close in 3D, as an N×N binary image), a Ramachandran scatter (backbone torsion angles, revealing secondary-structure composition at a glance), and — for AlphaFold structures — a PAE heatmap (pairwise prediction confidence).

— Structural neighborhood —

A 3Di character summarizes, for each residue, the relative orientation of the Cα frame of its nearest spatial neighbor. Because it encodes fold topology rather than chemistry, 3Di alignments detect remote structural similarity that sequence alignment misses.

The Foldseek neighbor list gives the closest experimentally determined structures in the PDB, ranked by structural alignment. TM-score near 1 means near-identical fold; near 0.3 means only rough topology match. This is how one finds what a novel AlphaFold prediction most resembles in the solved-structure universe.

— Confidence and disorder —

For AlphaFold models, the B-factor field carries pLDDT — the model's own estimate of local accuracy on a 0–100 scale. Regions with pLDDT<50 should be treated as essentially unmodeled; they often correspond to intrinsically disordered segments.

Crystallographic B-factors measure how much each atom's electron density is smeared out, in Å². They rise in mobile loops and surface residues and fall in the buried interior. In AlphaFold models this column is repurposed to hold pLDDT instead.

Predicted Aligned Error (PAE) is an AlphaFold confidence matrix: entry (i, j) is the expected error in the position of residue j, in ångströms, when the prediction is superimposed on the true structure at residue i. Low PAE within a block of residues means that block is internally rigid and well-predicted; high PAE between two blocks means their relative placement is uncertain even if each block individually is confident.